Protein AF-A0A2V7Y4B3-F1 (afdb_monomer)

pLDDT: mean 83.03, std 17.32, range [29.36, 98.56]

Radius of gyration: 36.21 Å; Cα contacts (8 Å, |Δi|>4): 665; chains: 1; bounding box: 75×79×109 Å

Secondary structure (DSSP, 8-state):
-B-TTT-PBPPTT-SB-TTT--B-PPP----HHHHHHHHTS-HHHHTTHHHHTT-GGGG-HHHHHHHHHHHHHHHGGG-SSHHHHHHHHHHHHHHHHHHHHHHHH--TTS-HHHHHHHHHHIIIIIHHHHHHHHTSSP-HHHHHHTSS-HHHHHHIIIIIIIHHHHHHHHHHHHHHHHH-GGGGSHHHHHHHHHHHHHHHHHHHHHHHHHHHHHHHHHHHHHH--GGGGHHHHHHHHHHHHHHHHHHHHHHHHHHHHHHHHHH-STTHHHHHHHHHHHHHHHHHHHHHHHTT-HHHHHHHHHHHHHHHHHHHHHHHT-S-THHHHHHHSTTTS---PPP-S---------PPPPP-------S--EEEEEEESTTTT-EEE--S-EEEES-TTT-SEE---TTS-SS-EEEEEETTTTEEEEEE--SSS-EEETTEEESEEEE-TTPEEEETTEEEEEEE-

Sequence (461 aa):
MLCTLCGRPLAPGARYCGACGRAASPPATFDLDYLEEAVGVSLRETVLLDKITGSEILKSPVFRFLAFVAIVPLAIEVFEENHAILYGLALWSMALWSMLLYRLFADRDLSFRLAFGTVLFTCFIGLPILEIWLFLPPDITGWMITRNFLALRLGGYVFGVGLREEMTKALPLVALALFTHRMRKPIHGLLLGMMSGIGFAGAENVYYVFRTLDEALRAVKQTGLAGYLVMPIYNNVVRMAMTPFLHACFSAIFGYFIALSAANRRHRVVFFLLGLGLSSLLHGLYDTFVGESPLLGVLVQGGAFFLVMTYILKARGLSSARELGGGVFNRTVMIKAPALAGAPASAMAVEPAPVVAPVESAAALWRLRGVAGPACGRTFDLLGETRMGRDPSRCAVLMDEKTVSREHAALVPDAERAAWRLQRLSHRGHVYVNGRPVDEAFLAPGDQIQVGTSVLVLEVA

Mean predicted aligned error: 17.76 Å

Solvent-accessible surface area (backbone atoms only — not comparable to full-atom values): 25013 Å² total; per-residue (Å²): 103,62,38,94,85,80,65,47,78,43,60,91,89,49,64,46,32,93,87,80,64,49,67,56,75,76,81,87,69,90,56,66,67,61,54,25,66,74,68,72,47,58,55,55,72,74,69,36,54,84,51,60,86,71,36,69,59,73,72,34,69,65,50,49,48,50,44,53,68,65,44,46,69,60,57,36,67,73,48,89,46,70,65,58,31,49,53,46,50,25,53,49,38,33,50,51,52,46,53,52,53,43,58,50,67,60,55,92,88,58,55,66,67,61,39,51,46,33,15,51,44,19,38,74,50,25,45,60,51,47,50,59,58,69,70,50,80,75,64,58,39,65,61,27,51,72,42,100,41,69,69,47,21,36,48,17,26,20,68,38,47,18,39,53,52,52,51,37,43,37,47,62,55,52,52,43,40,75,77,37,76,68,25,43,41,38,55,49,15,23,50,44,13,24,25,8,14,20,15,40,33,30,52,53,45,50,56,50,45,54,54,45,45,52,54,24,52,52,49,23,72,75,67,72,44,72,71,53,47,55,61,47,54,52,48,43,54,48,41,58,72,48,40,32,60,52,37,12,30,40,30,16,46,25,19,25,21,46,6,47,17,55,56,34,79,92,51,22,66,59,31,36,52,51,17,48,52,54,25,9,43,55,45,6,51,28,68,55,31,36,83,78,36,61,64,53,24,51,51,45,50,52,51,42,46,50,51,40,53,52,49,51,34,59,55,70,70,53,93,50,77,73,59,48,58,65,60,30,55,65,69,68,54,93,68,81,67,76,74,74,83,76,75,80,88,71,96,71,87,83,77,84,79,83,91,77,82,87,84,90,70,99,60,85,45,36,29,36,37,21,77,32,49,94,40,42,82,42,73,45,79,59,90,54,77,43,27,31,13,46,30,79,92,73,17,80,45,69,40,96,42,94,70,37,38,53,56,27,34,36,37,37,74,35,83,92,73,79,34,38,34,40,38,54,62,30,94,84,49,72,35,24,52,75,86,40,79,46,62,64,46,79,51,55,76,69,41,36,41,32,52,69,73,26,32,29,31,34,37,71,102

Nearest PDB structures (foldseek):
  8p5x-assembly1_G  TM=8.998E-01  e=1.107E-06  Corynebacterium glutamicum ATCC 13032
  7rj3-assembly3_C  TM=9.207E-01  e=2.468E-06  Mycobacterium tuberculosis
  3poa-assembly1_A  TM=8.840E-01  e=6.574E-06  Mycobacterium tuberculosis
  2kkl-assembly1_A  TM=7.800E-01  e=2.392E-05  Mycobacterium tuberculosis variant bovis
  2jpe-assembly1_A  TM=6.840E-01  e=5.473E-03  Mus musculus

Foldseek 3Di:
DADPPPRHDDDVPDQADPPPGHGDDDPDDPDQVVVCVVVVHRPCVVVVVVCPVVPPLVVDPVSVLVCLVPVQLVVQVVDPDPLSNLLSLLVSLLVNQLVQLCLQQPDPPDDSCLLLVLLQCLQPPLVVVLVVVCPDDDNLLVVQCPDPDLVSNLCSQLVPVLLSSLVSLCVSLLVCLVVHPQLLQLSSLLSSLLSSLSSNLSNVLSVVLVVQQVVLVVVCVVPVDPVSVPVSVVVSVCSSNPRSRQSSLLSSQLSSLCSNLSNDVVCNVVSNVVSSNVSSSLRSQLVSPCVVDVVSNVVSSVVSVVVSLVSSCVSVVHPDPVVSVVVRVVSPDDDPPPPPPDPDDDDDDDDDDDDDDDDDDPDQWKKKAWCWDPRHRPMGTPPAKAWDFCAPVPHPHHDPDPLTHRTAKIWGQDPVVRWIKIAGPDPRHFKDWPNHTDRIDTDDQQIWIDTPGIIIGMHGD

Structure (mmCIF, N/CA/C/O backbone):
data_AF-A0A2V7Y4B3-F1
#
_entry.id   AF-A0A2V7Y4B3-F1
#
loop_
_atom_site.group_PDB
_atom_site.id
_atom_site.type_symbol
_atom_site.label_atom_id
_atom_site.label_alt_id
_atom_site.label_comp_id
_atom_site.label_asym_id
_atom_site.label_entity_id
_atom_site.label_seq_id
_atom_site.pdbx_PDB_ins_code
_atom_site.Cartn_x
_atom_site.Cartn_y
_atom_site.Cartn_z
_atom_site.occupancy
_atom_site.B_iso_or_equiv
_atom_site.auth_seq_id
_atom_site.auth_comp_id
_atom_site.auth_asym_id
_atom_site.auth_atom_id
_atom_site.pdbx_PDB_model_num
ATOM 1 N N . MET A 1 1 ? 34.155 -46.560 16.578 1.00 67.31 1 MET A N 1
ATOM 2 C CA . MET A 1 1 ? 34.966 -45.624 17.395 1.00 67.31 1 MET A CA 1
ATOM 3 C C . MET A 1 1 ? 36.438 -45.962 17.208 1.00 67.31 1 MET A C 1
ATOM 5 O O . MET A 1 1 ? 36.740 -47.139 17.058 1.00 67.31 1 MET A O 1
ATOM 9 N N . LEU A 1 2 ? 37.337 -44.976 17.173 1.00 76.31 2 LEU A N 1
ATOM 10 C CA . LEU A 1 2 ? 38.791 -45.192 17.087 1.00 76.31 2 LEU A CA 1
ATOM 11 C C . LEU A 1 2 ? 39.419 -44.949 18.466 1.00 76.31 2 LEU A C 1
ATOM 13 O O . LEU A 1 2 ? 38.941 -44.104 19.221 1.00 76.31 2 LEU A O 1
ATOM 17 N N . CYS A 1 3 ? 40.472 -45.688 18.813 1.00 74.12 3 CYS A N 1
ATOM 18 C CA . CYS A 1 3 ? 41.217 -45.445 20.046 1.00 74.12 3 CYS A CA 1
ATOM 19 C C . CYS A 1 3 ? 41.988 -44.122 19.953 1.00 74.12 3 CYS A C 1
ATOM 21 O O . CYS A 1 3 ? 42.776 -43.929 19.031 1.00 74.12 3 CYS A O 1
ATOM 23 N N . THR A 1 4 ? 41.836 -43.252 20.950 1.00 75.81 4 THR A N 1
ATOM 24 C CA . THR A 1 4 ? 42.477 -41.925 21.001 1.00 75.81 4 THR A CA 1
ATOM 25 C C . THR A 1 4 ? 43.995 -41.957 21.201 1.00 75.81 4 THR A C 1
ATOM 27 O O . THR A 1 4 ? 44.638 -40.925 21.061 1.00 75.81 4 THR A O 1
ATOM 30 N N . LEU A 1 5 ? 44.584 -43.115 21.529 1.00 76.38 5 LEU A N 1
ATOM 31 C CA . LEU A 1 5 ? 46.037 -43.261 21.681 1.00 76.38 5 LEU A CA 1
ATOM 32 C C . LEU A 1 5 ? 46.709 -43.860 20.444 1.00 76.38 5 LEU A C 1
ATOM 34 O O . LEU A 1 5 ? 47.715 -43.340 19.986 1.00 76.38 5 LEU A O 1
ATOM 38 N N . CYS A 1 6 ? 46.186 -44.975 19.928 1.00 80.50 6 CYS A N 1
ATOM 39 C CA . CYS A 1 6 ? 46.841 -45.733 18.856 1.00 80.50 6 CYS A CA 1
ATOM 40 C C . CYS A 1 6 ? 46.101 -45.676 17.513 1.00 80.50 6 CYS A C 1
ATOM 42 O O . CYS A 1 6 ? 46.533 -46.309 16.554 1.00 80.50 6 CYS A O 1
ATOM 44 N N . GLY A 1 7 ? 44.960 -44.983 17.444 1.00 77.00 7 GLY A N 1
ATOM 45 C CA . GLY A 1 7 ? 44.198 -44.774 16.212 1.00 77.00 7 GLY A CA 1
ATOM 46 C C . GLY A 1 7 ? 43.503 -46.014 15.644 1.00 77.00 7 GLY A C 1
ATOM 47 O O . GLY A 1 7 ? 42.878 -45.919 14.595 1.00 77.00 7 GLY A O 1
ATOM 48 N N . ARG A 1 8 ? 43.576 -47.183 16.296 1.00 81.31 8 ARG A N 1
ATOM 49 C CA . ARG A 1 8 ? 42.933 -48.411 15.795 1.00 81.31 8 ARG A CA 1
ATOM 50 C C . ARG A 1 8 ? 41.425 -48.447 16.074 1.00 81.31 8 ARG A C 1
ATOM 52 O O . ARG A 1 8 ? 40.988 -47.933 17.109 1.00 81.31 8 ARG A O 1
ATOM 59 N N . PRO A 1 9 ? 40.626 -49.082 15.195 1.00 77.25 9 PRO A N 1
ATOM 60 C CA . PRO A 1 9 ? 39.191 -49.241 15.403 1.00 77.25 9 PRO A CA 1
ATOM 61 C C . PRO A 1 9 ? 38.901 -50.110 16.629 1.00 77.25 9 PRO A C 1
ATOM 63 O O . PRO A 1 9 ? 39.490 -51.172 16.822 1.00 77.25 9 PRO A O 1
ATOM 66 N N . LEU A 1 10 ? 37.992 -49.628 17.472 1.00 74.38 10 LEU A N 1
ATOM 67 C CA . LEU A 1 10 ? 37.463 -50.346 18.624 1.00 74.38 10 LEU A CA 1
ATOM 68 C C . LEU A 1 10 ? 36.326 -51.260 18.166 1.00 74.38 10 LEU A C 1
ATOM 70 O O . LEU A 1 10 ? 35.451 -50.826 17.411 1.00 74.38 10 LEU A O 1
ATOM 74 N N . ALA A 1 11 ? 36.328 -52.505 18.649 1.00 72.69 11 ALA A N 1
ATOM 75 C CA . ALA A 1 11 ? 35.222 -53.425 18.425 1.00 72.69 11 ALA A CA 1
ATOM 76 C C . ALA A 1 11 ? 33.919 -52.852 19.030 1.00 72.69 11 ALA A C 1
ATOM 78 O O . ALA A 1 11 ? 33.975 -52.155 20.052 1.00 72.69 11 ALA A O 1
ATOM 79 N N . PRO A 1 12 ? 32.747 -53.112 18.423 1.00 67.38 12 PRO A N 1
ATOM 80 C CA . PRO A 1 12 ? 31.473 -52.605 18.927 1.00 67.38 12 PRO A CA 1
ATOM 81 C C . PRO A 1 12 ? 31.250 -53.023 20.389 1.00 67.38 12 PRO A C 1
ATOM 83 O O . PRO A 1 12 ? 31.314 -54.205 20.711 1.00 67.38 12 PRO A O 1
ATOM 86 N N . GLY A 1 13 ? 31.033 -52.054 21.285 1.00 64.50 13 GLY A N 1
ATOM 87 C CA . GLY A 1 13 ? 30.825 -52.301 22.720 1.00 64.50 13 GLY A CA 1
ATOM 88 C C . GLY A 1 13 ? 32.092 -52.558 23.554 1.00 64.50 13 GLY A C 1
ATOM 89 O O . GLY A 1 13 ? 31.984 -52.815 24.753 1.00 64.50 13 GLY A O 1
ATOM 90 N N . ALA A 1 14 ? 33.292 -52.474 22.970 1.00 63.16 14 ALA A N 1
ATOM 91 C CA . ALA A 1 14 ? 34.538 -52.690 23.703 1.00 63.16 14 ALA A CA 1
ATOM 92 C C . ALA A 1 14 ? 34.827 -51.556 24.703 1.00 63.16 14 ALA A C 1
ATOM 94 O O . ALA A 1 14 ? 34.929 -50.390 24.323 1.00 63.16 14 ALA A O 1
ATOM 95 N N . ARG A 1 15 ? 35.026 -51.909 25.982 1.00 62.75 15 ARG A N 1
ATOM 96 C CA . ARG A 1 15 ? 35.414 -50.959 27.047 1.00 62.75 15 ARG A CA 1
ATOM 97 C C . ARG A 1 15 ? 36.894 -50.566 27.004 1.00 62.75 15 ARG A C 1
ATOM 99 O O . ARG A 1 15 ? 37.258 -49.520 27.531 1.00 62.75 15 ARG A O 1
ATOM 106 N N . TYR A 1 16 ? 37.734 -51.371 26.354 1.00 69.06 16 TYR A N 1
ATOM 107 C CA . TYR A 1 16 ? 39.175 -51.148 26.225 1.00 69.06 16 TYR A CA 1
ATOM 108 C C . TYR A 1 16 ? 39.650 -51.471 24.808 1.00 69.06 16 TYR A C 1
ATOM 110 O O . TYR A 1 16 ? 39.100 -52.340 24.130 1.00 69.06 16 TYR A O 1
ATOM 118 N N . CYS A 1 17 ? 40.692 -50.778 24.352 1.00 77.31 17 CYS A N 1
ATOM 119 C CA . CYS A 1 17 ? 41.334 -51.057 23.078 1.00 77.31 17 CYS A CA 1
ATOM 120 C C . CYS A 1 17 ? 42.091 -52.386 23.143 1.00 77.31 17 CYS A C 1
ATOM 122 O O . CYS A 1 17 ? 43.061 -52.503 23.886 1.00 77.31 17 CYS A O 1
ATOM 124 N N . GLY A 1 18 ? 41.721 -53.352 22.299 1.00 70.38 18 GLY A N 1
ATOM 125 C CA . GLY A 1 18 ? 42.404 -54.650 22.233 1.00 70.38 18 GLY A CA 1
ATOM 126 C C . GLY A 1 18 ? 43.872 -54.590 21.783 1.00 70.38 18 GLY A C 1
ATOM 127 O O . GLY A 1 18 ? 44.577 -55.580 21.918 1.00 70.38 18 GLY A O 1
ATOM 128 N N . ALA A 1 19 ? 44.344 -53.452 21.258 1.00 75.81 19 ALA A N 1
ATOM 129 C CA . ALA A 1 19 ? 45.721 -53.297 20.783 1.00 75.81 19 ALA A CA 1
ATOM 130 C C . ALA A 1 19 ? 46.661 -52.604 21.784 1.00 75.81 19 ALA A C 1
ATOM 132 O O . ALA A 1 19 ? 47.836 -52.942 21.833 1.00 75.81 19 ALA A O 1
ATOM 133 N N . CYS A 1 20 ? 46.179 -51.620 22.553 1.00 79.31 20 CYS A N 1
ATOM 134 C CA . CYS A 1 20 ? 47.019 -50.853 23.489 1.00 79.31 20 CYS A CA 1
ATOM 135 C C . CYS A 1 20 ? 46.476 -50.798 24.924 1.00 79.31 20 CYS A C 1
ATOM 137 O O . CYS A 1 20 ? 47.067 -50.140 25.773 1.00 79.31 20 CYS A O 1
ATOM 139 N N . GLY A 1 21 ? 45.333 -51.432 25.201 1.00 66.38 21 GLY A N 1
ATOM 140 C CA . GLY A 1 21 ? 44.742 -51.521 26.540 1.00 66.38 21 GLY A CA 1
ATOM 141 C C . GLY A 1 21 ? 44.044 -50.255 27.047 1.00 66.38 21 GLY A C 1
ATOM 142 O O . GLY A 1 21 ? 43.468 -50.278 28.130 1.00 66.38 21 GLY A O 1
ATOM 143 N N . ARG A 1 22 ? 44.042 -49.145 26.295 1.00 74.31 22 ARG A N 1
ATOM 144 C CA . ARG A 1 22 ? 43.428 -47.886 26.753 1.00 74.31 22 ARG A CA 1
ATOM 145 C C . ARG A 1 22 ? 41.900 -47.972 26.799 1.00 74.31 22 ARG A C 1
ATOM 147 O O . ARG A 1 22 ? 41.290 -48.506 25.873 1.00 74.31 22 ARG A O 1
ATOM 154 N N . ALA A 1 23 ? 41.293 -47.413 27.846 1.00 67.12 23 ALA A N 1
ATOM 155 C CA . ALA A 1 23 ? 39.840 -47.341 27.990 1.00 67.12 23 ALA A CA 1
ATOM 156 C C . ALA A 1 23 ? 39.202 -46.541 26.840 1.00 67.12 23 ALA A C 1
ATOM 158 O O . ALA A 1 23 ? 39.723 -45.502 26.428 1.00 67.12 23 ALA A O 1
ATOM 159 N N . ALA A 1 24 ? 38.085 -47.037 26.317 1.00 66.06 24 ALA A N 1
ATOM 160 C CA . ALA A 1 24 ? 37.295 -46.343 25.312 1.00 66.06 24 ALA A CA 1
ATOM 161 C C . ALA A 1 24 ? 36.497 -45.218 25.990 1.00 66.06 24 ALA A C 1
ATOM 163 O O . ALA A 1 24 ? 35.512 -45.485 26.676 1.00 66.06 24 ALA A O 1
ATOM 164 N N . SER A 1 25 ? 36.932 -43.965 25.840 1.00 57.12 25 SER A N 1
ATOM 165 C CA . SER A 1 25 ? 36.151 -42.812 26.302 1.00 57.12 25 SER A CA 1
ATOM 166 C C . SER A 1 25 ? 34.907 -42.634 25.417 1.00 57.12 25 SER A C 1
ATOM 168 O O . SER A 1 25 ? 35.032 -42.749 24.192 1.00 57.12 25 SER A O 1
ATOM 170 N N . PRO A 1 26 ? 33.720 -42.364 25.989 1.00 55.09 26 PRO A N 1
ATOM 171 C CA . PRO A 1 26 ? 32.534 -42.043 25.200 1.00 55.09 26 PRO A CA 1
ATOM 172 C C . PRO A 1 26 ? 32.752 -40.746 24.393 1.00 55.09 26 PRO A C 1
ATOM 174 O O . PRO A 1 26 ? 33.582 -39.919 24.782 1.00 55.09 26 PRO A O 1
ATOM 177 N N . PRO A 1 27 ? 32.054 -40.558 23.255 1.00 52.00 27 PRO A N 1
ATOM 178 C CA . PRO A 1 27 ? 32.147 -39.322 22.483 1.00 52.00 27 PRO A CA 1
ATOM 179 C C . PRO A 1 27 ? 31.707 -38.131 23.344 1.00 52.00 27 PRO A C 1
ATOM 181 O O . PRO A 1 27 ? 30.722 -38.234 24.071 1.00 52.00 27 PRO A O 1
ATOM 184 N N . ALA A 1 28 ? 32.438 -37.016 23.265 1.00 53.78 28 ALA A N 1
ATOM 185 C CA . ALA A 1 28 ? 32.113 -35.799 24.000 1.00 53.78 28 ALA A CA 1
ATOM 186 C C . ALA A 1 28 ? 30.741 -35.268 23.553 1.00 53.78 28 ALA A C 1
ATOM 188 O O . ALA A 1 28 ? 30.596 -34.729 22.456 1.00 53.78 28 ALA A O 1
ATOM 189 N N . THR A 1 29 ? 29.726 -35.454 24.389 1.00 50.91 29 THR A N 1
ATOM 190 C CA . THR A 1 29 ? 28.455 -34.738 24.294 1.00 50.91 29 THR A CA 1
ATOM 191 C C . THR A 1 29 ? 28.663 -33.336 24.848 1.00 50.91 29 THR A C 1
ATOM 193 O O . THR A 1 29 ? 29.294 -33.176 25.890 1.00 50.91 29 THR A O 1
ATOM 196 N N . PHE A 1 30 ? 28.172 -32.319 24.141 1.00 53.38 30 PHE A N 1
ATOM 197 C CA . PHE A 1 30 ? 28.211 -30.940 24.620 1.00 53.38 30 PHE A CA 1
ATOM 198 C C . PHE A 1 30 ? 27.340 -30.837 25.875 1.00 53.38 30 PHE A C 1
ATOM 200 O O . PHE A 1 30 ? 26.117 -30.947 25.784 1.00 53.38 30 PHE A O 1
ATOM 207 N N . ASP A 1 31 ? 27.979 -30.703 27.033 1.00 60.91 31 ASP A N 1
ATOM 208 C CA . ASP A 1 31 ? 27.309 -30.661 28.327 1.00 60.91 31 ASP A CA 1
ATOM 209 C C . ASP A 1 31 ? 27.103 -29.202 28.746 1.00 60.91 31 ASP A C 1
ATOM 211 O O . ASP A 1 31 ? 28.058 -28.482 29.048 1.00 60.91 31 ASP A O 1
ATOM 215 N N . LEU A 1 32 ? 25.850 -28.746 28.687 1.00 60.47 32 LEU A N 1
ATOM 216 C CA . LEU A 1 32 ? 25.468 -27.390 29.089 1.00 60.47 32 LEU A CA 1
ATOM 217 C C . LEU A 1 32 ? 25.755 -27.150 30.574 1.00 60.47 32 LEU A C 1
ATOM 219 O O . LEU A 1 32 ? 26.089 -26.025 30.937 1.00 60.47 32 LEU A O 1
ATOM 223 N N . ASP A 1 33 ? 25.705 -28.196 31.399 1.00 61.78 33 ASP A N 1
ATOM 224 C CA . ASP A 1 33 ? 25.891 -28.085 32.844 1.00 61.78 33 ASP A CA 1
ATOM 225 C C . ASP A 1 33 ? 27.348 -27.705 33.175 1.00 61.78 33 ASP A C 1
ATOM 227 O O . ASP A 1 33 ? 27.595 -26.872 34.045 1.00 61.78 33 ASP A O 1
ATOM 231 N N . TYR A 1 34 ? 28.316 -28.192 32.386 1.00 60.81 34 TYR A N 1
ATOM 232 C CA . TYR A 1 34 ? 29.733 -27.823 32.513 1.00 60.81 34 TYR A CA 1
ATOM 233 C C . TYR A 1 34 ? 29.998 -26.344 32.176 1.00 60.81 34 TYR A C 1
ATOM 235 O O . TYR A 1 34 ? 30.845 -25.694 32.790 1.00 60.81 34 TYR A O 1
ATOM 243 N N . LEU A 1 35 ? 29.274 -25.786 31.198 1.00 58.81 35 LEU A N 1
ATOM 244 C CA . LEU A 1 35 ? 29.361 -24.362 30.853 1.00 58.81 35 LEU A CA 1
ATOM 245 C C . LEU A 1 35 ? 28.697 -23.474 31.910 1.00 58.81 35 LEU A C 1
ATOM 247 O O . LEU A 1 35 ? 29.237 -22.415 32.227 1.00 58.81 35 LEU A O 1
ATOM 251 N N . GLU A 1 36 ? 27.557 -23.893 32.461 1.00 62.81 36 GLU A N 1
ATOM 252 C CA . GLU A 1 36 ? 26.885 -23.171 33.549 1.00 62.81 36 GLU A CA 1
ATOM 253 C C . GLU A 1 36 ? 27.754 -23.134 34.817 1.00 62.81 36 GLU A C 1
ATOM 255 O O . GLU A 1 36 ? 27.863 -22.084 35.454 1.00 62.81 36 GLU A O 1
ATOM 260 N N . GLU A 1 37 ? 28.447 -24.232 35.134 1.00 63.56 37 GLU A N 1
ATOM 261 C CA . GLU A 1 37 ? 29.372 -24.323 36.269 1.00 63.56 37 GLU A CA 1
ATOM 262 C C . GLU A 1 37 ? 30.639 -23.470 36.063 1.00 63.56 37 GLU A C 1
ATOM 264 O O . GLU A 1 37 ? 31.087 -22.791 36.987 1.00 63.56 37 GLU A O 1
ATOM 269 N N . ALA A 1 38 ? 31.180 -23.417 34.839 1.00 60.75 38 ALA A N 1
ATOM 270 C CA . ALA A 1 38 ? 32.349 -22.594 34.509 1.00 60.75 38 ALA A CA 1
ATOM 271 C C . ALA A 1 38 ? 32.057 -21.081 34.477 1.00 60.75 38 ALA A C 1
ATOM 273 O O . ALA A 1 38 ? 32.935 -20.274 34.785 1.00 60.75 38 ALA A O 1
ATOM 274 N N . VAL A 1 39 ? 30.843 -20.683 34.083 1.00 64.31 39 VAL A N 1
ATOM 275 C CA . VAL A 1 39 ? 30.423 -19.272 33.984 1.00 64.31 39 VAL A CA 1
ATOM 276 C C . VAL A 1 39 ? 29.770 -18.780 35.285 1.00 64.31 39 VAL A C 1
ATOM 278 O O . VAL A 1 39 ? 29.674 -17.573 35.506 1.00 64.31 39 VAL A O 1
ATOM 281 N N . GLY A 1 40 ? 29.355 -19.688 36.174 1.00 59.41 40 GLY A N 1
ATOM 282 C CA . GLY A 1 40 ? 28.720 -19.360 37.455 1.00 59.41 40 GLY A CA 1
ATOM 283 C C . GLY A 1 40 ? 27.318 -18.758 37.314 1.00 59.41 40 GLY A C 1
ATOM 284 O O . GLY A 1 40 ? 26.812 -18.145 38.253 1.00 59.41 40 GLY A O 1
ATOM 285 N N . VAL A 1 41 ? 26.696 -18.898 36.139 1.00 62.09 41 VAL A N 1
ATOM 286 C CA . VAL A 1 41 ? 25.369 -18.364 35.821 1.00 62.09 41 VAL A CA 1
ATOM 287 C C . VAL A 1 41 ? 24.585 -19.432 35.065 1.00 62.09 41 VAL A C 1
ATOM 289 O O . VAL A 1 41 ? 25.047 -19.921 34.034 1.00 62.09 41 VAL A O 1
ATOM 292 N N . SER A 1 42 ? 23.379 -19.765 35.540 1.00 64.31 42 SER A N 1
ATOM 293 C CA . SER A 1 42 ? 22.519 -20.714 34.829 1.00 64.31 42 SER A CA 1
ATOM 294 C C . SER A 1 42 ? 22.023 -20.098 33.520 1.00 64.31 42 SER A C 1
ATOM 296 O O . SER A 1 42 ? 21.269 -19.116 33.504 1.00 64.31 42 SER A O 1
ATOM 298 N N . LEU A 1 43 ? 22.447 -20.672 32.395 1.00 60.97 43 LEU A N 1
ATOM 299 C CA . LEU A 1 43 ? 22.013 -20.278 31.059 1.00 60.97 43 LEU A CA 1
ATOM 300 C C . LEU A 1 43 ? 20.526 -20.582 30.866 1.00 60.97 43 LEU A C 1
ATOM 302 O O . LEU A 1 43 ? 19.835 -19.815 30.196 1.00 60.97 43 LEU A O 1
ATOM 306 N N . ARG A 1 44 ? 20.001 -21.633 31.505 1.00 60.97 44 ARG A N 1
ATOM 307 C CA . ARG A 1 44 ? 18.559 -21.930 31.528 1.00 60.97 44 ARG A CA 1
ATOM 308 C C . ARG A 1 44 ? 17.734 -20.802 32.142 1.00 60.97 44 ARG A C 1
ATOM 310 O O . ARG A 1 44 ? 16.722 -20.416 31.553 1.00 60.97 44 ARG A O 1
ATOM 317 N N . GLU A 1 45 ? 18.181 -20.224 33.256 1.00 61.28 45 GLU A N 1
ATOM 318 C CA . GLU A 1 45 ? 17.511 -19.080 33.894 1.00 61.28 45 GLU A CA 1
ATOM 319 C C . GLU A 1 45 ? 17.752 -17.765 33.143 1.00 61.28 45 GLU A C 1
ATOM 321 O O . GLU A 1 45 ? 16.837 -16.953 32.999 1.00 61.28 45 GLU A O 1
ATOM 326 N N . THR A 1 46 ? 18.957 -17.576 32.604 1.00 63.56 46 THR A N 1
ATOM 327 C CA . THR A 1 46 ? 19.369 -16.327 31.941 1.00 63.56 46 THR A CA 1
ATOM 328 C C . THR A 1 46 ? 18.761 -16.175 30.550 1.00 63.56 46 THR A C 1
ATOM 330 O O . THR A 1 46 ? 18.297 -15.099 30.177 1.00 63.56 46 THR A O 1
ATOM 333 N N . VAL A 1 47 ? 18.722 -17.264 29.781 1.00 64.31 47 VAL A N 1
ATOM 334 C CA . VAL A 1 47 ? 18.135 -17.322 28.432 1.00 64.31 47 VAL A CA 1
ATOM 335 C C . VAL A 1 47 ? 16.658 -17.740 28.492 1.00 64.31 47 VAL A C 1
ATOM 337 O O . VAL A 1 47 ? 15.958 -17.707 27.482 1.00 64.31 47 VAL A O 1
ATOM 340 N N . LEU A 1 48 ? 16.145 -18.073 29.686 1.00 60.72 48 LEU A N 1
ATOM 341 C CA . LEU A 1 48 ? 14.763 -18.505 29.925 1.00 60.72 48 LEU A CA 1
ATOM 342 C C . LEU A 1 48 ? 14.342 -19.652 28.992 1.00 60.72 48 LEU A C 1
ATOM 344 O O . LEU A 1 48 ? 13.209 -19.669 28.506 1.00 60.72 48 LEU A O 1
ATOM 348 N N . LEU A 1 49 ? 15.247 -20.604 28.739 1.00 58.19 49 LEU A N 1
ATOM 349 C CA . LEU A 1 49 ? 15.072 -21.690 27.762 1.00 58.19 49 LEU A CA 1
ATOM 350 C C . LEU A 1 49 ? 13.777 -22.487 28.000 1.00 58.19 49 LEU A C 1
ATOM 352 O O . LEU A 1 49 ? 13.059 -22.798 27.049 1.00 58.19 49 LEU A O 1
ATOM 356 N N . ASP A 1 50 ? 13.402 -22.693 29.264 1.00 58.84 50 ASP A N 1
ATOM 357 C CA . ASP A 1 50 ? 12.177 -23.406 29.653 1.00 58.84 50 ASP A CA 1
ATOM 358 C C . ASP A 1 50 ? 10.884 -22.636 29.320 1.00 58.84 50 ASP A C 1
ATOM 360 O O . ASP A 1 50 ? 9.807 -23.221 29.214 1.00 58.84 50 ASP A O 1
ATOM 364 N N . LYS A 1 51 ? 10.964 -21.314 29.112 1.00 56.09 51 LYS A N 1
ATOM 365 C CA . LYS A 1 51 ? 9.827 -20.474 28.693 1.00 56.09 51 LYS A CA 1
ATOM 366 C C . LYS A 1 51 ? 9.715 -20.330 27.175 1.00 56.09 51 LYS A C 1
ATOM 368 O O . LYS A 1 51 ? 8.706 -19.802 26.708 1.00 56.09 51 LYS A O 1
ATOM 373 N N . ILE A 1 52 ? 10.712 -20.769 26.402 1.00 59.84 52 ILE A N 1
ATOM 374 C CA . ILE A 1 52 ? 10.753 -20.605 24.938 1.00 59.84 52 ILE A CA 1
ATOM 375 C C . ILE A 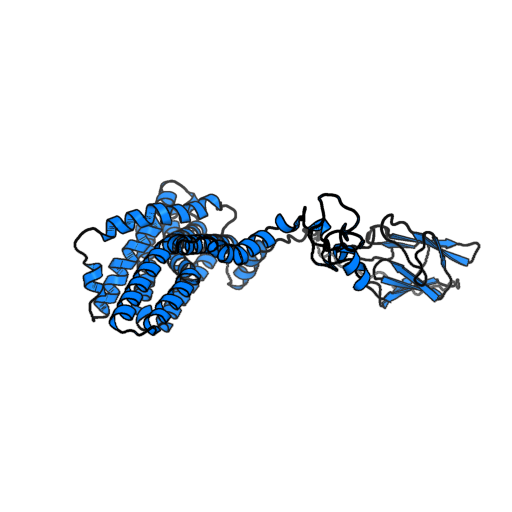1 52 ? 9.794 -21.580 24.242 1.00 59.84 52 ILE A C 1
ATOM 377 O O . ILE A 1 52 ? 9.049 -21.179 23.347 1.00 59.84 52 ILE A O 1
ATOM 381 N N . THR A 1 53 ? 9.743 -22.835 24.689 1.00 55.72 53 THR A N 1
ATOM 382 C CA . THR A 1 53 ? 8.979 -23.924 24.049 1.00 55.72 53 THR A CA 1
ATOM 383 C C . THR A 1 53 ? 7.458 -23.817 24.222 1.00 55.72 53 THR A C 1
ATOM 385 O O . THR A 1 53 ? 6.713 -24.429 23.461 1.00 55.72 53 THR A O 1
ATOM 388 N N . GLY A 1 54 ? 6.983 -22.973 25.147 1.00 55.25 54 GLY A N 1
ATOM 389 C CA . GLY A 1 54 ? 5.565 -22.641 25.350 1.00 55.25 54 GLY A CA 1
ATOM 390 C C . GLY A 1 54 ? 5.265 -21.139 25.306 1.00 55.25 54 GLY A C 1
ATOM 391 O O . GLY A 1 54 ? 4.289 -20.698 25.912 1.00 55.25 54 GLY A O 1
ATOM 392 N N . SER A 1 55 ? 6.126 -20.331 24.670 1.00 61.94 55 SER A N 1
ATOM 393 C CA . SER A 1 55 ? 6.136 -18.886 24.917 1.00 61.94 55 SER A CA 1
ATOM 394 C C . SER A 1 55 ? 4.836 -18.183 24.486 1.00 61.94 55 SER A C 1
ATOM 396 O O . SER A 1 55 ? 4.465 -18.126 23.312 1.00 61.94 55 SER A O 1
ATOM 398 N N . GLU A 1 56 ? 4.166 -17.542 25.450 1.00 71.12 56 GLU A N 1
ATOM 399 C CA . GLU A 1 56 ? 3.061 -16.595 25.215 1.00 71.12 56 GLU A CA 1
ATOM 400 C C . GLU A 1 56 ? 3.466 -15.450 24.260 1.00 71.12 56 GLU A C 1
ATOM 402 O O . GLU A 1 56 ? 2.616 -14.807 23.640 1.00 71.12 56 GLU A O 1
ATOM 407 N N . ILE A 1 57 ? 4.772 -15.223 24.080 1.00 76.56 57 ILE A N 1
ATOM 408 C CA . ILE A 1 57 ? 5.335 -14.265 23.124 1.00 76.56 57 ILE A CA 1
ATOM 409 C C . ILE A 1 57 ? 4.883 -14.561 21.691 1.00 76.56 57 ILE A C 1
ATOM 411 O O . ILE A 1 57 ? 4.507 -13.623 20.990 1.00 76.56 57 ILE A O 1
ATOM 415 N N . LEU A 1 58 ? 4.809 -15.829 21.270 1.00 79.19 58 LEU A N 1
ATOM 416 C CA . LEU A 1 58 ? 4.342 -16.182 19.920 1.00 79.19 58 LEU A CA 1
ATOM 417 C C . LEU A 1 58 ? 2.883 -15.757 19.673 1.00 79.19 58 LEU A C 1
ATOM 419 O O . LEU A 1 58 ? 2.488 -15.485 18.537 1.00 79.19 58 LEU A O 1
ATOM 423 N N . LYS A 1 59 ? 2.070 -15.643 20.733 1.00 80.69 59 LYS A N 1
ATOM 424 C CA . LYS A 1 59 ? 0.680 -15.168 20.646 1.00 80.69 59 LYS A CA 1
ATOM 425 C C . LYS A 1 59 ? 0.594 -13.642 20.542 1.00 80.69 59 LYS A C 1
ATOM 427 O O . LYS A 1 59 ? -0.405 -13.120 20.027 1.00 80.69 59 LYS A O 1
ATOM 432 N N . SER A 1 60 ? 1.636 -12.913 20.953 1.00 80.25 60 SER A N 1
ATOM 433 C CA . SER A 1 60 ? 1.672 -11.449 20.894 1.00 80.25 60 SER A CA 1
ATOM 434 C C . SER A 1 60 ? 1.499 -10.949 19.451 1.00 80.25 60 SER A C 1
ATOM 436 O O . SER A 1 60 ? 2.234 -11.360 18.550 1.00 80.25 60 SER A O 1
ATOM 438 N N . PRO A 1 61 ? 0.535 -10.048 19.180 1.00 80.88 61 PRO A N 1
ATOM 439 C CA . PRO A 1 61 ? 0.353 -9.485 17.844 1.00 80.88 61 PRO A CA 1
ATOM 440 C C . PRO A 1 61 ? 1.513 -8.575 17.429 1.00 80.88 61 PRO A C 1
ATOM 442 O O . PRO A 1 61 ? 1.739 -8.407 16.234 1.00 80.88 61 PRO A O 1
ATOM 445 N N . VAL A 1 62 ? 2.241 -7.997 18.391 1.00 82.94 62 VAL A N 1
ATOM 446 C CA . VAL A 1 62 ? 3.442 -7.194 18.120 1.00 82.94 62 VAL A CA 1
ATOM 447 C C . VAL A 1 62 ? 4.574 -8.104 17.667 1.00 82.94 62 VAL A C 1
ATOM 449 O O . VAL A 1 62 ? 5.161 -7.853 16.622 1.00 82.94 62 VAL A O 1
ATOM 452 N N . PHE A 1 63 ? 4.812 -9.200 18.395 1.00 86.06 63 PHE A N 1
ATOM 453 C CA . PHE A 1 63 ? 5.820 -10.187 18.010 1.00 86.06 63 PHE A CA 1
ATOM 454 C C . PHE A 1 63 ? 5.531 -10.752 16.618 1.00 86.06 63 PHE A C 1
ATOM 456 O O . PHE A 1 63 ? 6.396 -10.708 15.755 1.00 86.06 63 PHE A O 1
ATOM 463 N N . ARG A 1 64 ? 4.293 -11.195 16.359 1.00 86.38 64 ARG A N 1
ATOM 464 C CA . ARG A 1 64 ? 3.900 -11.723 15.042 1.00 86.38 64 ARG A CA 1
ATOM 465 C C . ARG A 1 64 ? 4.066 -10.704 13.917 1.00 86.38 64 ARG A C 1
ATOM 467 O O . ARG A 1 64 ? 4.475 -11.079 12.826 1.00 86.38 64 ARG A O 1
ATOM 474 N N . PHE A 1 65 ? 3.764 -9.429 14.168 1.00 88.06 65 PHE A N 1
ATOM 475 C CA . PHE A 1 65 ? 3.963 -8.375 13.175 1.00 88.06 65 PHE A CA 1
ATOM 476 C C . PHE A 1 65 ? 5.448 -8.114 12.903 1.00 88.06 65 PHE A C 1
ATOM 478 O O . PHE A 1 65 ? 5.848 -8.072 11.747 1.00 88.06 65 PHE A O 1
ATOM 485 N N . LEU A 1 66 ? 6.275 -7.986 13.943 1.00 88.12 66 LEU A N 1
ATOM 486 C CA . LEU A 1 66 ? 7.715 -7.775 13.775 1.00 88.12 66 LEU A CA 1
ATOM 487 C C . LEU A 1 66 ? 8.397 -8.987 13.135 1.00 88.12 66 LEU A C 1
ATOM 489 O O . LEU A 1 66 ? 9.224 -8.811 12.250 1.00 88.12 66 LEU A O 1
ATOM 493 N N . ALA A 1 67 ? 7.997 -10.203 13.509 1.00 89.31 67 ALA A N 1
ATOM 494 C CA . ALA A 1 67 ? 8.432 -11.428 12.851 1.00 89.31 67 ALA A CA 1
ATOM 495 C C . ALA A 1 67 ? 8.038 -11.427 11.366 1.00 89.31 67 ALA A C 1
ATOM 497 O O . ALA A 1 67 ? 8.863 -11.723 10.510 1.00 89.31 67 ALA A O 1
ATOM 498 N N . PHE A 1 68 ? 6.811 -11.019 11.034 1.00 91.00 68 PHE A N 1
ATOM 499 C CA . PHE A 1 68 ? 6.386 -10.868 9.643 1.00 91.00 68 PHE A CA 1
ATOM 500 C C . PHE A 1 68 ? 7.225 -9.831 8.872 1.00 91.00 68 PHE A C 1
ATOM 502 O O . PHE A 1 68 ? 7.577 -10.063 7.721 1.00 91.00 68 PHE A O 1
ATOM 509 N N . VAL A 1 69 ? 7.575 -8.700 9.488 1.00 90.88 69 VAL A N 1
ATOM 510 C CA . VAL A 1 69 ? 8.380 -7.651 8.838 1.00 90.88 69 VAL A CA 1
ATOM 511 C C . VAL A 1 69 ? 9.840 -8.073 8.666 1.00 90.88 69 VAL A C 1
ATOM 513 O O . VAL A 1 69 ? 10.410 -7.838 7.609 1.00 90.88 69 VAL A O 1
ATOM 516 N N . ALA A 1 70 ? 10.446 -8.671 9.690 1.00 90.19 70 ALA A N 1
ATOM 517 C CA . ALA A 1 70 ? 11.887 -8.909 9.732 1.00 90.19 70 ALA A CA 1
ATOM 518 C C . ALA A 1 70 ? 12.298 -10.308 9.248 1.00 90.19 70 ALA A C 1
ATOM 520 O O . ALA A 1 70 ? 13.345 -10.451 8.630 1.00 90.19 70 ALA A O 1
ATOM 521 N N . ILE A 1 71 ? 11.495 -11.341 9.528 1.00 92.88 71 ILE A N 1
ATOM 522 C CA . ILE A 1 71 ? 11.866 -12.740 9.260 1.00 92.88 71 ILE A CA 1
ATOM 523 C C . ILE A 1 71 ? 11.383 -13.184 7.880 1.00 92.88 71 ILE A C 1
ATOM 525 O O . ILE A 1 71 ? 12.108 -13.886 7.188 1.00 92.88 71 ILE A O 1
ATOM 529 N N . VAL A 1 72 ? 10.180 -12.786 7.453 1.00 93.62 72 VAL A N 1
ATOM 530 C CA . VAL A 1 72 ? 9.601 -13.285 6.191 1.00 93.62 72 VAL A CA 1
ATOM 531 C C . VAL A 1 72 ? 10.422 -12.904 4.952 1.00 93.62 72 VAL A C 1
ATOM 533 O O . VAL A 1 72 ? 10.639 -13.801 4.143 1.00 93.62 72 VAL A O 1
ATOM 536 N N . PRO A 1 73 ? 10.934 -11.665 4.787 1.00 91.31 73 PRO A N 1
ATOM 537 C CA . PRO A 1 73 ? 11.811 -11.333 3.659 1.00 91.31 73 PRO A CA 1
ATOM 538 C C . PRO A 1 73 ? 13.037 -12.237 3.571 1.00 91.31 73 PRO A C 1
ATOM 540 O O . PRO A 1 73 ? 13.359 -12.717 2.493 1.00 91.31 73 PRO A O 1
ATOM 543 N N . LEU A 1 74 ? 13.663 -12.521 4.715 1.00 91.19 74 LEU A N 1
ATOM 544 C CA . LEU A 1 74 ? 14.812 -13.418 4.790 1.00 91.19 74 LEU A CA 1
ATOM 545 C C . LEU A 1 74 ? 14.409 -14.872 4.506 1.00 91.19 74 LEU A C 1
ATOM 547 O O . LEU A 1 74 ? 15.107 -15.591 3.808 1.00 91.19 74 LEU A O 1
ATOM 551 N N . ALA A 1 75 ? 13.251 -15.313 5.001 1.00 93.62 75 ALA A N 1
ATOM 552 C CA . ALA A 1 75 ? 12.747 -16.662 4.754 1.00 93.62 75 ALA A CA 1
ATOM 553 C C . ALA A 1 75 ? 12.385 -16.913 3.278 1.00 93.62 75 ALA A C 1
ATOM 555 O O . ALA A 1 75 ? 12.408 -18.058 2.836 1.00 93.62 75 ALA A O 1
ATOM 556 N N . ILE A 1 76 ? 12.061 -15.870 2.506 1.00 93.31 76 ILE A N 1
ATOM 557 C CA . ILE A 1 76 ? 11.812 -15.979 1.059 1.00 93.31 76 ILE A CA 1
ATOM 558 C C . ILE A 1 76 ? 13.088 -16.399 0.305 1.00 93.31 76 ILE A C 1
ATOM 560 O O . ILE A 1 76 ? 12.983 -17.038 -0.738 1.00 93.31 76 ILE A O 1
ATOM 564 N N . GLU A 1 77 ? 14.285 -16.143 0.842 1.00 89.38 77 GLU A N 1
ATOM 565 C CA . GLU A 1 77 ? 15.555 -16.586 0.238 1.00 89.38 77 GLU A CA 1
ATOM 566 C C . GLU A 1 77 ? 15.728 -18.114 0.225 1.00 89.38 77 GLU A C 1
ATOM 568 O O . GLU A 1 77 ? 16.625 -18.627 -0.435 1.00 89.38 77 GLU A O 1
ATOM 573 N N . VAL A 1 78 ? 14.861 -18.860 0.919 1.00 93.88 78 VAL A N 1
ATOM 574 C CA . VAL A 1 78 ? 14.842 -20.331 0.871 1.00 93.88 78 VAL A CA 1
ATOM 575 C C . VAL A 1 78 ? 14.409 -20.852 -0.506 1.00 93.88 78 VAL A C 1
ATOM 577 O O . VAL A 1 78 ? 14.712 -21.993 -0.848 1.00 93.88 78 VAL A O 1
ATOM 580 N N . PHE A 1 79 ? 13.696 -20.055 -1.308 1.00 93.81 79 PHE A N 1
ATOM 581 C CA . PHE A 1 79 ? 13.323 -20.459 -2.662 1.00 93.81 79 PHE A CA 1
ATOM 582 C C . PHE A 1 79 ? 14.532 -20.439 -3.604 1.00 93.81 79 PHE A C 1
ATOM 584 O O . PHE A 1 79 ? 15.260 -19.456 -3.666 1.00 93.81 79 PHE A O 1
ATOM 591 N N . GLU A 1 80 ? 14.702 -21.499 -4.397 1.00 91.62 80 GLU A N 1
ATOM 592 C CA . GLU A 1 80 ? 15.810 -21.602 -5.361 1.00 91.62 80 GLU A CA 1
ATOM 593 C C . GLU A 1 80 ? 15.563 -20.788 -6.642 1.00 91.62 80 GLU A C 1
ATOM 595 O O . GLU A 1 80 ? 16.499 -20.338 -7.303 1.00 91.62 80 GLU A O 1
ATOM 600 N N . GLU A 1 81 ? 14.296 -20.579 -7.012 1.00 92.12 81 GLU A N 1
ATOM 601 C CA . GLU A 1 81 ? 13.938 -19.864 -8.234 1.00 92.12 81 GLU A CA 1
ATOM 602 C C . GLU A 1 81 ? 13.823 -18.350 -8.015 1.00 92.12 81 GLU A C 1
ATOM 604 O O . GLU A 1 81 ? 13.009 -17.877 -7.217 1.00 92.12 81 GLU A O 1
ATOM 609 N N . ASN A 1 82 ? 14.530 -17.566 -8.839 1.00 86.56 82 ASN A N 1
ATOM 610 C CA . ASN A 1 82 ? 14.455 -16.096 -8.833 1.00 86.56 82 ASN A CA 1
ATOM 611 C C . ASN A 1 82 ? 13.017 -15.567 -8.970 1.00 86.56 82 ASN A C 1
ATOM 613 O O . ASN A 1 82 ? 12.662 -14.559 -8.360 1.00 86.56 82 ASN A O 1
ATOM 617 N N . HIS A 1 83 ? 12.176 -16.253 -9.753 1.00 86.88 83 HIS A N 1
ATOM 618 C CA . HIS A 1 83 ? 10.768 -15.888 -9.901 1.00 86.88 83 HIS A CA 1
ATOM 619 C C . HIS A 1 83 ? 10.016 -16.037 -8.579 1.00 86.88 83 HIS A C 1
ATOM 621 O O . HIS A 1 83 ? 9.338 -15.101 -8.158 1.00 86.88 83 HIS A O 1
ATOM 627 N N . ALA A 1 84 ? 10.184 -17.166 -7.888 1.00 90.94 84 ALA A N 1
ATOM 628 C CA . ALA A 1 84 ? 9.555 -17.412 -6.596 1.00 90.94 84 ALA A CA 1
ATOM 629 C C . ALA A 1 84 ? 9.993 -16.386 -5.538 1.00 90.94 84 ALA A C 1
ATOM 631 O O . ALA A 1 84 ? 9.146 -15.884 -4.798 1.00 90.94 84 ALA A O 1
ATOM 632 N N . ILE A 1 85 ? 11.274 -16.000 -5.524 1.00 90.25 85 ILE A N 1
ATOM 633 C CA . ILE A 1 85 ? 11.793 -14.951 -4.632 1.00 90.25 85 ILE A CA 1
ATOM 634 C C . ILE A 1 85 ? 11.095 -13.608 -4.904 1.00 90.25 85 ILE A C 1
ATOM 636 O O . ILE A 1 85 ? 10.579 -12.976 -3.981 1.00 90.25 85 ILE A O 1
ATOM 640 N N . LEU A 1 86 ? 11.035 -13.172 -6.167 1.00 88.81 86 LEU A N 1
ATOM 641 C CA . LEU A 1 86 ? 10.448 -11.877 -6.535 1.00 88.81 86 LEU A CA 1
ATOM 642 C C . LEU A 1 86 ? 8.932 -11.828 -6.303 1.00 88.81 86 LEU A C 1
ATOM 644 O O . LEU A 1 86 ? 8.434 -10.843 -5.752 1.00 88.81 86 LEU A O 1
ATOM 648 N N . TYR A 1 87 ? 8.200 -12.889 -6.657 1.00 90.19 87 TYR A N 1
ATOM 649 C CA . TYR A 1 87 ? 6.773 -12.998 -6.340 1.00 90.19 87 TYR A CA 1
ATOM 650 C C . TYR A 1 87 ? 6.541 -13.038 -4.826 1.00 90.19 87 TYR A C 1
ATOM 652 O O . TYR A 1 87 ? 5.638 -12.365 -4.328 1.00 90.19 87 TYR A O 1
ATOM 660 N N . GLY A 1 88 ? 7.374 -13.768 -4.079 1.00 91.94 88 GLY A N 1
ATOM 661 C CA . GLY A 1 88 ? 7.326 -13.816 -2.619 1.00 91.94 88 GLY A CA 1
ATOM 662 C C . GLY A 1 88 ? 7.507 -12.435 -1.989 1.00 91.94 88 GLY A C 1
ATOM 663 O O . GLY A 1 88 ? 6.704 -12.031 -1.145 1.00 91.94 88 GLY A O 1
ATOM 664 N N . LEU A 1 89 ? 8.505 -11.672 -2.445 1.00 91.12 89 LEU A N 1
ATOM 665 C CA . LEU A 1 89 ? 8.779 -10.321 -1.954 1.00 91.12 89 LEU A CA 1
ATOM 666 C C . LEU A 1 89 ? 7.640 -9.347 -2.285 1.00 91.12 89 LEU A C 1
ATOM 668 O O . LEU A 1 89 ? 7.249 -8.537 -1.441 1.00 91.12 89 LEU A O 1
ATOM 672 N N . ALA A 1 90 ? 7.067 -9.449 -3.484 1.00 90.88 90 ALA A N 1
ATOM 673 C CA . ALA A 1 90 ? 5.929 -8.637 -3.894 1.00 90.88 90 ALA A CA 1
ATOM 674 C C . ALA A 1 90 ? 4.674 -8.928 -3.055 1.00 90.88 90 ALA A C 1
ATOM 676 O O . ALA A 1 90 ? 4.024 -7.998 -2.569 1.00 90.88 90 ALA A O 1
ATOM 677 N N . LEU A 1 91 ? 4.363 -10.208 -2.813 1.00 92.25 91 LEU A N 1
ATOM 678 C CA . LEU A 1 91 ? 3.258 -10.625 -1.944 1.00 92.25 91 LEU A CA 1
ATOM 679 C C . LEU A 1 91 ? 3.467 -10.164 -0.498 1.00 92.25 91 LEU A C 1
ATOM 681 O O . LEU A 1 91 ? 2.527 -9.681 0.139 1.00 92.25 91 LEU A O 1
ATOM 685 N N . TRP A 1 92 ? 4.696 -10.274 0.011 1.00 93.62 92 TRP A N 1
ATOM 686 C CA . TRP A 1 92 ? 5.058 -9.775 1.335 1.00 93.62 92 TRP A CA 1
ATOM 687 C C . TRP A 1 92 ? 4.861 -8.260 1.441 1.00 93.62 92 TRP A C 1
ATOM 689 O O . TRP A 1 92 ? 4.185 -7.800 2.362 1.00 93.62 92 TRP A O 1
ATOM 699 N N . SER A 1 93 ? 5.377 -7.486 0.482 1.00 93.12 93 SER A N 1
ATOM 700 C CA . SER A 1 93 ? 5.240 -6.026 0.472 1.00 93.12 93 SER A CA 1
ATOM 701 C C . SER A 1 93 ? 3.773 -5.595 0.388 1.00 93.12 93 SER A C 1
ATOM 703 O O . SER A 1 93 ? 3.312 -4.747 1.159 1.00 93.12 93 SER A O 1
ATOM 705 N N . MET A 1 94 ? 3.000 -6.246 -0.484 1.00 93.00 94 MET A N 1
ATOM 706 C CA . MET A 1 94 ? 1.561 -6.035 -0.614 1.00 93.00 94 MET A CA 1
ATOM 707 C C . MET A 1 94 ? 0.838 -6.278 0.721 1.00 93.00 94 MET A C 1
ATOM 709 O O . MET A 1 94 ? 0.026 -5.454 1.153 1.00 93.00 94 MET A O 1
ATOM 713 N N . ALA A 1 95 ? 1.145 -7.379 1.412 1.00 93.31 95 ALA A N 1
ATOM 714 C CA . ALA A 1 95 ? 0.564 -7.690 2.715 1.00 93.31 95 ALA A CA 1
ATOM 715 C C . ALA A 1 95 ? 0.997 -6.690 3.803 1.00 93.31 95 ALA A C 1
ATOM 717 O O . ALA A 1 95 ? 0.149 -6.223 4.569 1.00 93.31 95 ALA A O 1
ATOM 718 N N . LEU A 1 96 ? 2.275 -6.298 3.831 1.00 94.00 96 LEU A N 1
ATOM 719 C CA . LEU A 1 96 ? 2.816 -5.309 4.762 1.00 94.00 96 LEU A CA 1
ATOM 720 C C . LEU A 1 96 ? 2.087 -3.968 4.650 1.00 94.00 96 LEU A C 1
ATOM 722 O O . LEU A 1 96 ? 1.549 -3.467 5.643 1.00 94.00 96 LEU A O 1
ATOM 726 N N . TRP A 1 97 ? 2.022 -3.408 3.443 1.00 95.06 97 TRP A N 1
ATOM 727 C CA . TRP A 1 97 ? 1.366 -2.125 3.203 1.00 95.06 97 TRP A CA 1
ATOM 728 C C . TRP A 1 97 ? -0.138 -2.187 3.452 1.00 95.06 97 TRP A C 1
ATOM 730 O O . TRP A 1 97 ? -0.696 -1.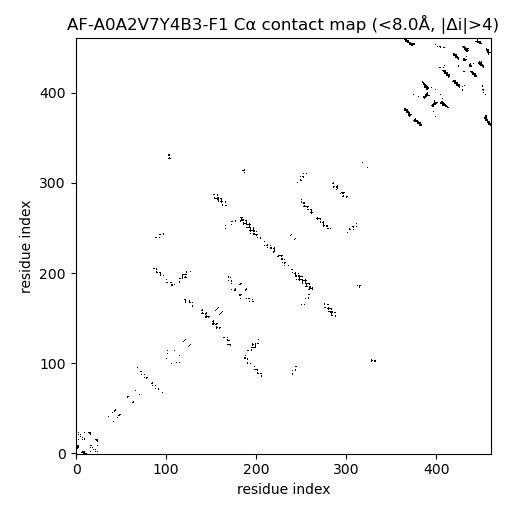263 4.049 1.00 95.06 97 TRP A O 1
ATOM 740 N N . SER A 1 98 ? -0.787 -3.298 3.091 1.00 94.94 98 SER A N 1
ATOM 741 C CA . SER A 1 98 ? -2.204 -3.525 3.401 1.00 94.94 98 SER A CA 1
ATOM 742 C C . SER A 1 98 ? -2.454 -3.495 4.906 1.00 94.94 98 SER A C 1
ATOM 744 O O . SER A 1 98 ? -3.359 -2.805 5.370 1.00 94.94 98 SER A O 1
ATOM 746 N N . MET A 1 99 ? -1.635 -4.195 5.698 1.00 91.75 99 MET A N 1
ATOM 747 C CA . MET A 1 99 ? -1.757 -4.204 7.157 1.00 91.75 99 MET A CA 1
ATOM 748 C C . MET A 1 99 ? -1.490 -2.826 7.768 1.00 91.75 99 MET A C 1
ATOM 750 O O . MET A 1 99 ? -2.240 -2.397 8.649 1.00 91.75 99 MET A O 1
ATOM 754 N N . LEU A 1 100 ? -0.447 -2.135 7.304 1.00 91.38 100 LEU A N 1
ATOM 755 C CA . LEU A 1 100 ? -0.038 -0.834 7.826 1.00 91.38 100 LEU A CA 1
ATOM 756 C C . LEU A 1 100 ? -1.103 0.234 7.551 1.00 91.38 100 LEU A C 1
ATOM 758 O O . LEU A 1 100 ? -1.619 0.834 8.494 1.00 91.38 100 LEU A O 1
ATOM 762 N N . LEU A 1 101 ? -1.511 0.419 6.292 1.00 92.25 101 LEU A N 1
ATOM 763 C CA . LEU A 1 101 ? -2.522 1.423 5.943 1.00 92.25 101 LEU A CA 1
ATOM 764 C C . LEU A 1 101 ? -3.890 1.085 6.538 1.00 92.25 101 LEU A C 1
ATOM 766 O O . LEU A 1 101 ? -4.595 1.984 7.000 1.00 92.25 101 LEU A O 1
ATOM 770 N N . TYR A 1 102 ? -4.252 -0.200 6.605 1.00 92.62 102 TYR A N 1
ATOM 771 C CA . TYR A 1 102 ? -5.485 -0.611 7.267 1.00 92.62 102 TYR A CA 1
ATOM 772 C C . TYR A 1 102 ? -5.468 -0.246 8.752 1.00 92.62 102 TYR A C 1
ATOM 774 O O . TYR A 1 102 ? -6.410 0.372 9.237 1.00 92.62 102 TYR A O 1
ATOM 782 N N . ARG A 1 103 ? -4.403 -0.570 9.495 1.00 88.50 103 ARG A N 1
ATOM 783 C CA . ARG A 1 103 ? -4.351 -0.239 10.928 1.00 88.50 103 ARG A CA 1
ATOM 784 C C . ARG A 1 103 ? -4.357 1.262 11.194 1.00 88.50 103 ARG A C 1
ATOM 786 O O . ARG A 1 103 ? -4.993 1.690 12.155 1.00 88.50 103 ARG A O 1
ATOM 793 N N . LEU A 1 104 ? -3.703 2.048 10.342 1.00 86.50 104 LEU A N 1
ATOM 794 C CA . LEU A 1 104 ? -3.653 3.499 10.499 1.00 86.50 104 LEU A CA 1
ATOM 795 C C . LEU A 1 104 ? -5.005 4.161 10.184 1.00 86.50 104 LEU A C 1
ATOM 797 O O . LEU A 1 104 ? -5.457 5.056 10.907 1.00 86.50 104 LEU A O 1
ATOM 801 N N . PHE A 1 105 ? -5.677 3.728 9.114 1.00 89.19 105 PHE A N 1
ATOM 802 C CA . PHE A 1 105 ? -6.780 4.501 8.540 1.00 89.19 105 PHE A CA 1
ATOM 803 C C . PHE A 1 105 ? -8.158 3.841 8.621 1.00 89.19 105 PHE A C 1
ATOM 805 O O . PHE A 1 105 ? -9.154 4.569 8.538 1.00 89.19 105 PHE A O 1
ATOM 812 N N . ALA A 1 106 ? -8.249 2.526 8.846 1.00 86.50 106 ALA A N 1
ATOM 813 C CA . ALA A 1 106 ? -9.526 1.820 8.838 1.0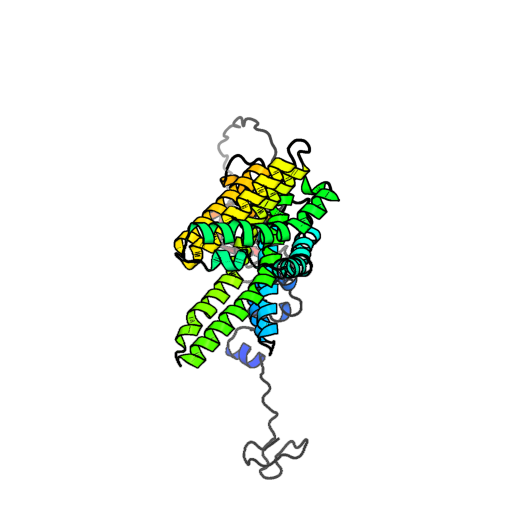0 86.50 106 ALA A CA 1
ATOM 814 C C . ALA A 1 106 ? -10.483 2.278 9.941 1.00 86.50 106 ALA A C 1
ATOM 816 O O . ALA A 1 106 ? -10.113 2.497 11.102 1.00 86.50 106 ALA A O 1
ATOM 817 N N . ASP A 1 107 ? -11.754 2.375 9.561 1.00 83.50 107 ASP A N 1
ATOM 818 C CA . ASP A 1 107 ? -12.855 2.539 10.498 1.00 83.50 107 ASP A CA 1
ATOM 819 C C . ASP A 1 107 ? -13.242 1.187 11.129 1.00 83.50 107 ASP A C 1
ATOM 821 O O . ASP A 1 107 ? -12.954 0.131 10.570 1.00 83.50 107 ASP A O 1
ATOM 825 N N . ARG A 1 108 ? -13.897 1.206 12.297 1.00 77.94 108 ARG A N 1
ATOM 826 C CA . ARG A 1 108 ? -14.295 -0.017 13.025 1.00 77.94 108 ARG A CA 1
ATOM 827 C C . ARG A 1 108 ? -15.308 -0.867 12.253 1.00 77.94 108 ARG A C 1
ATOM 829 O O . ARG A 1 108 ? -15.315 -2.084 12.408 1.00 77.94 108 ARG A O 1
ATOM 836 N N . ASP A 1 109 ? -16.126 -0.227 11.422 1.00 84.94 109 ASP A N 1
ATOM 837 C CA . ASP A 1 109 ? -17.209 -0.873 10.673 1.00 84.94 109 ASP A CA 1
ATOM 838 C C . ASP A 1 109 ? -16.736 -1.546 9.378 1.00 84.94 109 ASP A C 1
ATOM 840 O O . ASP A 1 109 ? -17.475 -2.321 8.760 1.00 84.94 109 ASP A O 1
ATOM 844 N N . LEU A 1 110 ? -15.518 -1.237 8.929 1.00 89.38 110 LEU A N 1
ATOM 845 C CA . LEU A 1 110 ? -14.947 -1.841 7.739 1.00 89.38 110 LEU A CA 1
ATOM 846 C C . LEU A 1 110 ? -14.156 -3.075 8.155 1.00 89.38 110 LEU A C 1
ATOM 848 O O . LEU A 1 110 ? -13.232 -2.979 8.948 1.00 89.38 110 LEU A O 1
ATOM 852 N N . SER A 1 111 ? -14.525 -4.245 7.636 1.00 92.06 111 SER A N 1
ATOM 853 C CA . SER A 1 111 ? -13.828 -5.490 7.966 1.00 92.06 111 SER A CA 1
ATOM 854 C C . SER A 1 111 ? -12.524 -5.635 7.181 1.00 92.06 111 SER A C 1
ATOM 856 O O . SER A 1 111 ? -12.507 -5.390 5.971 1.00 92.06 111 SER A O 1
ATOM 858 N N . PHE A 1 112 ? -11.487 -6.176 7.823 1.00 90.94 112 PHE A N 1
ATOM 859 C CA . PHE A 1 112 ? -10.202 -6.446 7.172 1.00 90.94 112 PHE A CA 1
ATOM 860 C C . PHE A 1 112 ? -10.342 -7.421 6.003 1.00 90.94 112 PHE A C 1
ATOM 862 O O . PHE A 1 112 ? -9.697 -7.246 4.979 1.00 90.94 112 PHE A O 1
ATOM 869 N N . ARG A 1 113 ? -11.241 -8.409 6.114 1.00 93.38 113 ARG A N 1
ATOM 870 C CA . ARG A 1 113 ? -11.499 -9.387 5.045 1.00 93.38 113 ARG A CA 1
ATOM 871 C C . ARG A 1 113 ? -11.963 -8.721 3.753 1.00 93.38 113 ARG A C 1
ATOM 873 O O . ARG A 1 113 ? -11.483 -9.080 2.689 1.00 93.38 113 ARG A O 1
ATOM 880 N N . LEU A 1 114 ? -12.864 -7.742 3.849 1.00 94.69 114 LEU A N 1
ATOM 881 C CA . LEU A 1 114 ? -13.323 -6.985 2.683 1.00 94.69 114 LEU A CA 1
ATOM 882 C C . LEU A 1 114 ? -12.194 -6.131 2.098 1.00 94.69 114 LEU A C 1
ATOM 884 O O . LEU A 1 114 ? -11.976 -6.161 0.894 1.00 94.69 114 LEU A O 1
ATOM 888 N N . ALA A 1 115 ? -11.460 -5.416 2.956 1.00 95.75 115 ALA A N 1
ATOM 889 C CA . ALA A 1 115 ? -10.337 -4.579 2.546 1.00 95.75 115 ALA A CA 1
ATOM 890 C C . ALA A 1 115 ? -9.249 -5.390 1.825 1.00 95.75 115 ALA A C 1
ATOM 892 O O . ALA A 1 115 ? -8.859 -5.047 0.715 1.00 95.75 115 ALA A O 1
ATOM 893 N N . PHE A 1 116 ? -8.824 -6.510 2.409 1.00 95.81 116 PHE A N 1
ATOM 894 C CA . PHE A 1 116 ? -7.848 -7.405 1.796 1.00 95.81 116 PHE A CA 1
ATOM 895 C C . PHE A 1 116 ? -8.417 -8.127 0.565 1.00 95.81 116 PHE A C 1
ATOM 897 O O . PHE A 1 116 ? -7.714 -8.318 -0.419 1.00 95.81 116 PHE A O 1
ATOM 904 N N . GLY A 1 117 ? -9.714 -8.449 0.554 1.00 96.62 117 GLY A N 1
ATOM 905 C CA . GLY A 1 117 ? -10.399 -8.952 -0.637 1.00 96.62 117 GLY A CA 1
ATOM 906 C C . GLY A 1 117 ? -10.325 -7.983 -1.823 1.00 96.62 117 GLY A C 1
ATOM 907 O O . GLY A 1 117 ? -10.170 -8.426 -2.955 1.00 96.62 117 GLY A O 1
ATOM 908 N N . THR A 1 118 ? -10.355 -6.667 -1.583 1.00 97.50 118 THR A N 1
ATOM 909 C CA . THR A 1 118 ? -10.141 -5.642 -2.622 1.00 97.50 118 THR A CA 1
ATOM 910 C C . THR A 1 118 ? -8.712 -5.645 -3.173 1.00 97.50 118 THR A C 1
ATOM 912 O O . THR A 1 118 ? -8.533 -5.470 -4.381 1.00 97.50 118 THR A O 1
ATOM 915 N N . VAL A 1 119 ? -7.708 -5.894 -2.323 1.00 97.62 119 VAL A N 1
ATOM 916 C CA . VAL A 1 119 ? -6.310 -6.099 -2.748 1.00 97.62 119 VAL A CA 1
ATOM 917 C C . VAL A 1 119 ? -6.239 -7.280 -3.720 1.00 97.62 119 VAL A C 1
ATOM 919 O O . VAL A 1 119 ? -5.797 -7.123 -4.857 1.00 97.62 119 VAL A O 1
ATOM 922 N N . LEU A 1 120 ? -6.752 -8.443 -3.298 1.00 96.19 120 LEU A N 1
ATOM 923 C CA . LEU A 1 120 ? -6.724 -9.678 -4.088 1.00 96.19 120 LEU A CA 1
ATOM 924 C C . LEU A 1 120 ? -7.512 -9.541 -5.395 1.00 96.19 120 LEU A C 1
ATOM 926 O O . LEU A 1 120 ? -7.026 -9.956 -6.440 1.00 96.19 120 LEU A O 1
ATOM 930 N N . PHE A 1 121 ? -8.694 -8.919 -5.360 1.00 97.19 121 PHE A N 1
ATOM 931 C CA . PHE A 1 121 ? -9.480 -8.663 -6.567 1.00 97.19 121 PHE A CA 1
ATOM 932 C C . PHE A 1 121 ? -8.682 -7.840 -7.580 1.00 97.19 121 PHE A C 1
ATOM 934 O O . PHE A 1 121 ? -8.639 -8.177 -8.758 1.00 97.19 121 PHE A O 1
ATOM 941 N N . THR A 1 122 ? -8.033 -6.762 -7.140 1.00 97.00 122 THR A N 1
ATOM 942 C CA . THR A 1 122 ? -7.290 -5.894 -8.064 1.00 97.00 122 THR A CA 1
ATOM 943 C C . THR A 1 122 ? -6.094 -6.628 -8.665 1.00 97.00 122 THR A C 1
ATOM 945 O O . THR A 1 122 ? -5.885 -6.555 -9.872 1.00 97.00 122 THR A O 1
ATOM 948 N N . CYS A 1 123 ? -5.371 -7.385 -7.836 1.00 94.12 123 CYS A N 1
ATOM 949 C CA . CYS A 1 123 ? -4.208 -8.166 -8.247 1.00 94.12 123 CYS A CA 1
ATOM 950 C C . CYS A 1 123 ? -4.572 -9.282 -9.245 1.00 94.12 123 CYS A C 1
ATOM 952 O O . CYS A 1 123 ? -3.972 -9.374 -10.309 1.00 94.12 123 CYS A O 1
ATOM 954 N N . PHE A 1 124 ? -5.587 -10.099 -8.942 1.00 93.00 124 PHE A N 1
ATOM 955 C CA . PHE A 1 124 ? -5.880 -11.321 -9.705 1.00 93.00 124 PHE A CA 1
ATOM 956 C C . PHE A 1 124 ? -6.994 -11.189 -10.747 1.00 93.00 124 PHE A C 1
ATOM 958 O O . PHE A 1 124 ? -7.132 -12.062 -11.595 1.00 93.00 124 PHE A O 1
ATOM 965 N N . ILE A 1 125 ? -7.816 -10.139 -10.682 1.00 95.00 125 ILE A N 1
ATOM 966 C CA . ILE A 1 125 ? -8.922 -9.910 -11.628 1.00 95.00 125 ILE A CA 1
ATOM 967 C C . ILE A 1 125 ? -8.728 -8.580 -12.353 1.00 95.00 125 ILE A C 1
ATOM 969 O O . ILE A 1 125 ? -8.834 -8.528 -13.574 1.00 95.00 125 ILE A O 1
ATOM 973 N N . GLY A 1 126 ? -8.414 -7.511 -11.617 1.00 94.12 126 GLY A N 1
ATOM 974 C CA . GLY A 1 126 ? -8.200 -6.183 -12.193 1.00 94.12 126 GLY A CA 1
ATOM 975 C C . GLY A 1 126 ? -7.075 -6.169 -13.228 1.00 94.12 126 GLY A C 1
ATOM 976 O O . GLY A 1 126 ? -7.299 -5.763 -14.363 1.00 94.12 126 GLY A O 1
ATOM 977 N N . LEU A 1 127 ? -5.885 -6.647 -12.866 1.00 91.56 127 LEU A N 1
ATOM 978 C CA . LEU A 1 127 ? -4.734 -6.616 -13.772 1.00 91.56 127 LEU A CA 1
ATOM 979 C C . LEU A 1 127 ? -4.911 -7.448 -15.047 1.00 91.56 127 LEU A C 1
ATOM 981 O O . LEU A 1 127 ? -4.664 -6.886 -16.108 1.00 91.56 127 LEU A O 1
ATOM 985 N N . PRO A 1 128 ? -5.419 -8.696 -15.018 1.00 91.94 128 PRO A N 1
ATOM 986 C CA . PRO A 1 128 ? -5.726 -9.411 -16.258 1.00 91.94 128 PRO A CA 1
ATOM 987 C C . PRO A 1 128 ? -6.702 -8.660 -17.177 1.00 91.94 128 PRO A C 1
ATOM 989 O O . PRO A 1 128 ? -6.544 -8.674 -18.396 1.00 91.94 128 PRO A O 1
ATOM 992 N N . ILE A 1 129 ? -7.693 -7.957 -16.613 1.00 91.75 129 ILE A N 1
ATOM 993 C CA . ILE A 1 129 ? -8.598 -7.100 -17.397 1.00 91.75 129 ILE A CA 1
ATOM 994 C C . ILE A 1 129 ? -7.830 -5.930 -18.020 1.00 91.75 129 ILE A C 1
ATOM 996 O O . ILE A 1 129 ? -8.042 -5.620 -19.194 1.00 91.75 129 ILE A O 1
ATOM 1000 N N . LEU A 1 130 ? -6.942 -5.286 -17.255 1.00 92.00 130 LEU A N 1
ATOM 1001 C CA . LEU A 1 130 ? -6.097 -4.215 -17.776 1.00 92.00 130 LEU A CA 1
ATOM 1002 C C . LEU A 1 130 ? -5.191 -4.726 -18.897 1.00 92.00 130 LEU A C 1
ATOM 1004 O O . LEU A 1 130 ? -5.119 -4.079 -19.932 1.00 92.00 130 LEU A O 1
ATOM 1008 N N . GLU A 1 131 ? -4.544 -5.878 -18.736 1.00 89.19 131 GLU A N 1
ATOM 1009 C CA . GLU A 1 131 ? -3.689 -6.464 -19.771 1.00 89.19 131 GLU A CA 1
ATOM 1010 C C . GLU A 1 131 ? -4.465 -6.669 -21.072 1.00 89.19 131 GLU A C 1
ATOM 1012 O O . GLU A 1 131 ? -4.055 -6.152 -22.110 1.00 89.19 131 GLU A O 1
ATOM 1017 N N . ILE A 1 132 ? -5.637 -7.313 -21.020 1.00 87.38 132 ILE A N 1
ATOM 1018 C CA . ILE A 1 132 ? -6.511 -7.478 -22.194 1.00 87.38 132 ILE A CA 1
ATOM 1019 C C . ILE A 1 132 ? -6.835 -6.118 -22.828 1.00 87.38 132 ILE A C 1
ATOM 1021 O O . ILE A 1 132 ? -6.822 -5.982 -24.052 1.00 87.38 132 ILE A O 1
ATOM 1025 N N . TRP A 1 133 ? -7.090 -5.097 -22.006 1.00 84.62 133 TRP A N 1
ATOM 1026 C CA . TRP A 1 133 ? -7.358 -3.746 -22.485 1.00 84.62 133 TRP A CA 1
ATOM 1027 C C . TRP A 1 133 ? -6.146 -3.095 -23.170 1.00 84.62 133 TRP A C 1
ATOM 1029 O O . TRP A 1 133 ? -6.308 -2.393 -24.169 1.00 84.62 133 TRP A O 1
ATOM 1039 N N . LEU A 1 134 ? -4.935 -3.336 -22.667 1.00 84.81 134 LEU A N 1
ATOM 1040 C CA . LEU A 1 134 ? -3.687 -2.834 -23.245 1.00 84.81 134 LEU A CA 1
ATOM 1041 C C . LEU A 1 134 ? -3.332 -3.518 -24.575 1.00 84.81 134 LEU A C 1
ATOM 1043 O O . LEU A 1 134 ? -2.704 -2.884 -25.419 1.00 84.81 134 LEU A O 1
ATOM 1047 N N . PHE A 1 135 ? -3.756 -4.768 -24.788 1.00 81.62 135 PHE A N 1
ATOM 1048 C CA . PHE A 1 135 ? -3.495 -5.525 -26.020 1.00 81.62 135 PHE A CA 1
ATOM 1049 C C . PHE A 1 135 ? -4.401 -5.153 -27.210 1.00 81.62 135 PHE A C 1
ATOM 1051 O O . PHE A 1 135 ? -4.162 -5.625 -28.323 1.00 81.62 135 PHE A O 1
ATOM 1058 N N . LEU A 1 136 ? -5.429 -4.318 -27.020 1.00 78.44 136 LEU A N 1
ATOM 1059 C CA . LEU A 1 136 ? -6.326 -3.897 -28.103 1.00 78.44 136 LEU A CA 1
ATOM 1060 C C . LEU A 1 136 ? -5.651 -2.858 -29.027 1.00 78.44 136 LEU A C 1
ATOM 1062 O O . LEU A 1 136 ? -5.320 -1.764 -28.566 1.00 78.44 136 LEU A O 1
ATOM 1066 N N . PRO A 1 137 ? -5.473 -3.144 -30.334 1.00 79.81 137 PRO A N 1
ATOM 1067 C CA . PRO A 1 137 ? -4.916 -2.180 -31.279 1.00 79.81 137 PRO A CA 1
ATOM 1068 C C . PRO A 1 137 ? -5.906 -1.037 -31.581 1.00 79.81 137 PRO A C 1
ATOM 1070 O O . PRO A 1 137 ? -7.119 -1.265 -31.572 1.00 79.81 137 PRO A O 1
ATOM 1073 N N . PRO A 1 138 ? -5.426 0.172 -31.942 1.00 84.56 138 PRO A N 1
ATOM 1074 C CA . PRO A 1 138 ? -4.021 0.592 -32.061 1.00 84.56 138 PRO A CA 1
ATOM 1075 C C . PRO A 1 138 ? -3.391 1.069 -30.734 1.00 84.56 138 PRO A C 1
ATOM 1077 O O . PRO A 1 138 ? -4.061 1.693 -29.913 1.00 84.56 138 PRO A O 1
ATOM 1080 N N . ASP A 1 139 ? -2.074 0.873 -30.563 1.00 86.56 139 ASP A N 1
ATOM 1081 C CA . ASP A 1 139 ? -1.318 1.382 -29.401 1.00 86.56 139 ASP A CA 1
ATOM 1082 C C . ASP A 1 139 ? -1.010 2.887 -29.521 1.00 86.56 139 ASP A C 1
ATOM 1084 O O . ASP A 1 139 ? 0.116 3.332 -29.769 1.00 86.56 139 ASP A O 1
ATOM 1088 N N . ILE A 1 140 ? -2.060 3.694 -29.370 1.00 89.31 140 ILE A N 1
ATOM 1089 C CA . ILE A 1 140 ? -1.974 5.160 -29.386 1.00 89.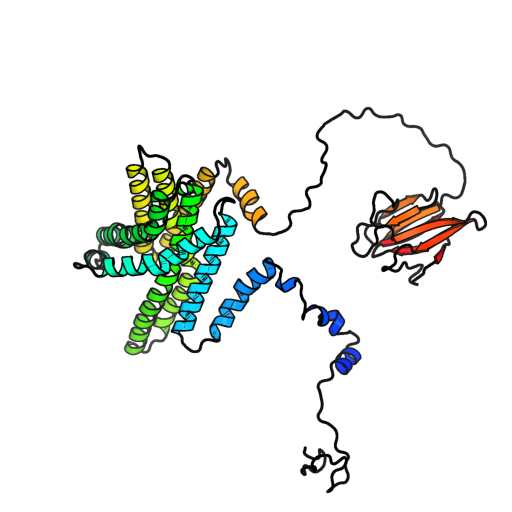31 140 ILE A CA 1
ATOM 1090 C C . ILE A 1 140 ? -1.152 5.649 -28.189 1.00 89.31 140 ILE A C 1
ATOM 1092 O O . ILE A 1 140 ? -0.347 6.569 -28.328 1.00 89.31 140 ILE A O 1
ATOM 1096 N N . THR A 1 141 ? -1.320 5.027 -27.020 1.00 90.56 141 THR A N 1
ATOM 1097 C CA . THR A 1 141 ? -0.624 5.440 -25.797 1.00 90.56 141 THR A CA 1
ATOM 1098 C C . THR A 1 141 ? 0.884 5.273 -25.935 1.00 90.56 141 THR A C 1
ATOM 1100 O O . THR A 1 141 ? 1.607 6.242 -25.710 1.00 90.56 141 THR A O 1
ATOM 1103 N N . GLY A 1 142 ? 1.361 4.098 -26.359 1.00 90.06 142 GLY A N 1
ATOM 1104 C CA . GLY A 1 142 ? 2.777 3.847 -26.627 1.00 90.06 142 GLY A CA 1
ATOM 1105 C C . GLY A 1 142 ? 3.337 4.811 -27.672 1.00 90.06 142 GLY A C 1
ATOM 1106 O O . GLY A 1 142 ? 4.397 5.418 -27.485 1.00 90.06 142 GLY A O 1
ATOM 1107 N N . TRP A 1 143 ? 2.576 5.057 -28.743 1.00 92.06 143 TRP A N 1
ATOM 1108 C CA . TRP A 1 143 ? 2.947 6.038 -29.761 1.00 92.06 143 TRP A CA 1
ATOM 1109 C C . TRP A 1 143 ? 3.099 7.460 -29.200 1.00 92.06 143 TRP A C 1
ATOM 1111 O O . TRP A 1 143 ? 3.991 8.174 -29.653 1.00 92.06 143 TRP A O 1
ATOM 1121 N N . MET A 1 144 ? 2.266 7.879 -28.239 1.00 92.69 144 MET A N 1
ATOM 1122 C CA . MET A 1 144 ? 2.319 9.212 -27.620 1.00 92.69 144 MET A CA 1
ATOM 1123 C C . MET A 1 144 ? 3.492 9.355 -26.644 1.00 92.69 144 MET A C 1
ATOM 1125 O O . MET A 1 144 ? 4.226 10.343 -26.713 1.00 92.69 144 MET A O 1
ATOM 1129 N N . ILE A 1 145 ? 3.692 8.376 -25.753 1.00 92.62 145 ILE A N 1
ATOM 1130 C CA . ILE A 1 145 ? 4.715 8.447 -24.692 1.00 92.62 145 ILE A CA 1
ATOM 1131 C C . ILE A 1 145 ? 6.148 8.350 -25.229 1.00 92.62 145 ILE A C 1
ATOM 1133 O O . ILE A 1 145 ? 7.080 8.819 -24.582 1.00 92.62 145 ILE A O 1
ATOM 1137 N N . THR A 1 146 ? 6.336 7.787 -26.424 1.00 91.88 146 THR A N 1
ATOM 1138 C CA . THR A 1 146 ? 7.653 7.690 -27.076 1.00 91.88 146 THR A CA 1
ATOM 1139 C C . THR A 1 146 ? 8.061 8.956 -27.838 1.00 91.88 146 THR A C 1
ATOM 1141 O O . THR A 1 146 ? 9.180 9.038 -28.346 1.00 91.88 146 THR A O 1
ATOM 1144 N N . ARG A 1 147 ? 7.194 9.975 -27.933 1.00 91.94 147 ARG A N 1
ATOM 1145 C CA . ARG A 1 147 ? 7.527 11.237 -28.614 1.00 91.94 147 ARG A CA 1
ATOM 1146 C C . ARG A 1 147 ? 8.366 12.143 -27.731 1.00 91.94 147 ARG A C 1
ATOM 1148 O O . ARG A 1 147 ? 8.043 12.363 -26.570 1.00 91.94 147 ARG A O 1
ATOM 1155 N N . ASN A 1 148 ? 9.374 12.786 -28.316 1.00 89.12 148 ASN A N 1
ATOM 1156 C CA . ASN A 1 148 ? 10.151 13.830 -27.646 1.00 89.12 148 ASN A CA 1
ATOM 1157 C C . ASN A 1 148 ? 9.399 15.179 -27.613 1.00 89.12 148 ASN A C 1
ATOM 1159 O O . ASN A 1 148 ? 9.905 16.209 -28.047 1.00 89.12 148 ASN A O 1
ATOM 1163 N N . PHE A 1 149 ? 8.141 15.159 -27.175 1.00 94.12 149 PHE A N 1
ATOM 1164 C CA . PHE A 1 149 ? 7.321 16.351 -27.011 1.00 94.12 149 PHE A CA 1
ATOM 1165 C C . PHE A 1 149 ? 6.503 16.225 -25.729 1.00 94.12 149 PHE A C 1
ATOM 1167 O O . PHE A 1 149 ? 5.645 15.348 -25.609 1.00 94.12 149 PHE A O 1
ATOM 1174 N N . LEU A 1 150 ? 6.781 17.111 -24.769 1.00 93.50 150 LEU A N 1
ATOM 1175 C CA . LEU A 1 150 ? 6.261 17.022 -23.403 1.00 93.50 150 LEU A CA 1
ATOM 1176 C C . LEU A 1 150 ? 4.733 16.931 -23.352 1.00 93.50 150 LEU A C 1
ATOM 1178 O O . LEU A 1 150 ? 4.206 16.104 -22.618 1.00 93.50 150 LEU A O 1
ATOM 1182 N N . ALA A 1 151 ? 4.017 17.737 -24.140 1.00 94.81 151 ALA A N 1
ATOM 1183 C CA . ALA A 1 151 ? 2.556 17.746 -24.094 1.00 94.81 151 ALA A CA 1
ATOM 1184 C C . ALA A 1 151 ? 1.944 16.426 -24.597 1.00 94.81 151 ALA A C 1
ATOM 1186 O O . ALA A 1 151 ? 0.956 15.960 -24.031 1.00 94.81 151 ALA A O 1
ATOM 1187 N N . LEU A 1 152 ? 2.549 15.786 -25.608 1.00 94.75 152 LEU A N 1
ATOM 1188 C CA . LEU A 1 152 ? 2.112 14.462 -26.065 1.00 94.75 152 LEU A CA 1
ATOM 1189 C C . LEU A 1 152 ? 2.441 13.377 -25.040 1.00 94.75 152 LEU A C 1
ATOM 1191 O O . LEU A 1 152 ? 1.586 12.541 -24.766 1.00 94.75 152 LEU A O 1
ATOM 1195 N N . ARG A 1 153 ? 3.628 13.418 -24.424 1.00 95.31 153 ARG A N 1
ATOM 1196 C CA . ARG A 1 153 ? 3.989 12.488 -23.343 1.00 95.31 153 ARG A CA 1
ATOM 1197 C C . ARG A 1 153 ? 3.047 12.602 -22.158 1.00 95.31 153 ARG A C 1
ATOM 1199 O O . ARG A 1 153 ? 2.501 11.595 -21.725 1.00 95.31 153 ARG A O 1
ATOM 1206 N N . LEU A 1 154 ? 2.808 13.826 -21.690 1.00 96.06 154 LEU A N 1
ATOM 1207 C CA . LEU A 1 154 ? 1.886 14.101 -20.596 1.00 96.06 154 LEU A CA 1
ATOM 1208 C C . LEU A 1 154 ? 0.471 13.627 -20.938 1.00 96.06 154 LEU A C 1
ATOM 1210 O O . LEU A 1 154 ? -0.159 12.954 -20.130 1.00 96.06 154 LEU A O 1
ATOM 1214 N N . GLY A 1 155 ? -0.016 13.916 -22.148 1.00 96.38 155 GLY A N 1
ATOM 1215 C CA . GLY A 1 155 ? -1.309 13.415 -22.613 1.00 96.38 155 GLY A CA 1
ATOM 1216 C C . GLY A 1 155 ? -1.375 11.884 -22.631 1.00 96.38 155 GLY A C 1
ATOM 1217 O O . GLY A 1 155 ? -2.365 11.313 -22.179 1.00 96.38 155 GLY A O 1
ATOM 1218 N N . GLY A 1 156 ? -0.312 11.219 -23.090 1.00 95.44 156 GLY A N 1
ATOM 1219 C CA . GLY A 1 156 ? -0.207 9.760 -23.122 1.00 95.44 156 GLY A CA 1
ATOM 1220 C C . GLY A 1 156 ? -0.194 9.140 -21.725 1.00 95.44 156 GLY A C 1
ATOM 1221 O O . GLY A 1 156 ? -0.917 8.178 -21.473 1.00 95.44 156 GLY A O 1
ATOM 1222 N N . TYR A 1 157 ? 0.551 9.719 -20.785 1.00 96.38 157 TYR A N 1
ATOM 1223 C CA . TYR A 1 157 ? 0.575 9.240 -19.405 1.00 96.38 157 TYR A CA 1
ATOM 1224 C C . TYR A 1 157 ? -0.723 9.541 -18.649 1.00 96.38 157 TYR A C 1
ATOM 1226 O O . TYR A 1 157 ? -1.185 8.691 -17.904 1.00 96.38 157 TYR A O 1
ATOM 1234 N N . VAL A 1 158 ? -1.370 10.692 -18.854 1.00 97.25 158 VAL A N 1
ATOM 1235 C CA . VAL A 1 158 ? -2.621 11.037 -18.149 1.00 97.25 158 VAL A CA 1
ATOM 1236 C C . VAL A 1 158 ? -3.826 10.287 -18.724 1.00 97.25 158 VAL A C 1
ATOM 1238 O O . VAL A 1 158 ? -4.543 9.610 -17.989 1.00 97.25 158 VAL A O 1
ATOM 1241 N N . PHE A 1 159 ? -4.070 10.395 -20.033 1.00 95.38 159 PHE A N 1
ATOM 1242 C CA . PHE A 1 159 ? -5.267 9.833 -20.674 1.00 95.38 159 PHE A CA 1
ATOM 1243 C C . PHE A 1 159 ? -5.079 8.394 -21.154 1.00 95.38 159 PHE A C 1
ATOM 1245 O O . PHE A 1 159 ? -6.059 7.675 -21.325 1.00 95.38 159 PHE A O 1
ATOM 1252 N N . GLY A 1 160 ? -3.836 7.974 -21.380 1.00 92.94 160 GLY A N 1
ATOM 1253 C CA . GLY A 1 160 ? -3.506 6.612 -21.771 1.00 92.94 160 GLY A CA 1
ATOM 1254 C C . GLY A 1 160 ? -3.220 5.736 -20.559 1.00 92.94 160 GLY A C 1
ATOM 1255 O O . GLY A 1 160 ? -3.976 4.815 -20.282 1.00 92.94 160 GLY A O 1
ATOM 1256 N N . VAL A 1 161 ? -2.131 5.975 -19.833 1.00 93.44 161 VAL A N 1
ATOM 1257 C CA . VAL A 1 161 ? -1.735 5.114 -18.699 1.00 93.44 161 VAL A CA 1
ATOM 1258 C C . VAL A 1 161 ? -2.641 5.357 -17.487 1.00 93.44 161 VAL A C 1
ATOM 1260 O O . VAL A 1 161 ? -3.470 4.511 -17.150 1.00 93.44 161 VAL A O 1
ATOM 1263 N N . GLY A 1 162 ? -2.584 6.554 -16.906 1.00 95.50 162 GLY A N 1
ATOM 1264 C CA . GLY A 1 162 ? -3.285 6.925 -15.680 1.00 95.50 162 GLY A CA 1
ATOM 1265 C C . GLY A 1 162 ? -4.795 6.710 -15.748 1.00 95.50 162 GLY A C 1
ATOM 1266 O O . GLY A 1 162 ? -5.380 6.175 -14.813 1.00 95.50 162 GLY A O 1
ATOM 1267 N N . LEU A 1 163 ? -5.464 7.066 -16.847 1.00 95.75 163 LEU A N 1
ATOM 1268 C CA . LEU A 1 163 ? -6.900 6.802 -17.000 1.00 95.75 163 LEU A CA 1
ATOM 1269 C C . LEU A 1 163 ? -7.220 5.309 -16.896 1.00 95.75 163 LEU A C 1
ATOM 1271 O O . LEU A 1 163 ? -8.091 4.910 -16.120 1.00 95.75 163 LEU A O 1
ATOM 1275 N N . ARG A 1 164 ? -6.510 4.482 -17.668 1.00 94.62 164 ARG A N 1
ATOM 1276 C CA . ARG A 1 164 ? -6.801 3.050 -17.762 1.00 94.62 164 ARG A CA 1
ATOM 1277 C C . ARG A 1 164 ? -6.500 2.332 -16.458 1.00 94.62 164 ARG A C 1
ATOM 1279 O O . ARG A 1 164 ? -7.304 1.531 -15.972 1.00 94.62 164 ARG A O 1
ATOM 1286 N N . GLU A 1 165 ? -5.374 2.660 -15.846 1.00 95.88 165 GLU A N 1
ATOM 1287 C CA . GLU A 1 165 ? -4.993 2.030 -14.599 1.00 95.88 165 GLU A CA 1
ATOM 1288 C C . GLU A 1 165 ? -5.878 2.456 -13.427 1.00 95.88 165 GLU A C 1
ATOM 1290 O O . GLU A 1 165 ? -6.308 1.605 -12.652 1.00 95.88 165 GLU A O 1
ATOM 1295 N N . GLU A 1 166 ? -6.194 3.747 -13.285 1.00 97.50 166 GLU A N 1
ATOM 1296 C CA . GLU A 1 166 ? -7.054 4.219 -12.192 1.00 97.50 166 GLU A CA 1
ATOM 1297 C C . GLU A 1 166 ? -8.491 3.686 -12.331 1.00 97.50 166 GLU A C 1
ATOM 1299 O O . GLU A 1 166 ? -9.119 3.335 -11.329 1.00 97.50 166 GLU A O 1
ATOM 1304 N N . MET A 1 167 ? -9.001 3.517 -13.558 1.00 96.94 167 MET A N 1
ATOM 1305 C CA . MET A 1 167 ? -10.274 2.825 -13.797 1.00 96.94 167 MET A CA 1
ATOM 1306 C C . MET A 1 167 ? -10.230 1.355 -13.374 1.00 96.94 167 MET A C 1
ATOM 1308 O O . MET A 1 167 ? -11.176 0.866 -12.754 1.00 96.94 167 MET A O 1
ATOM 1312 N N . THR A 1 168 ? -9.131 0.659 -13.667 1.00 97.06 168 THR A N 1
ATOM 1313 C CA . THR A 1 168 ? -8.948 -0.750 -13.289 1.00 97.06 168 THR A CA 1
ATOM 1314 C C . THR A 1 168 ? -8.944 -0.908 -11.767 1.00 97.06 168 THR A C 1
ATOM 1316 O O . THR A 1 168 ? -9.653 -1.757 -11.225 1.00 97.06 168 THR A O 1
ATOM 1319 N N . LYS A 1 169 ? -8.223 -0.033 -11.057 1.00 98.06 169 LYS A N 1
ATOM 1320 C CA . LYS A 1 169 ? -8.202 0.014 -9.584 1.00 98.06 169 LYS A CA 1
ATOM 1321 C C . LYS A 1 169 ? -9.583 0.372 -9.002 1.00 98.06 169 LYS A C 1
ATOM 1323 O O . LYS A 1 169 ? -9.989 -0.087 -7.938 1.00 98.06 169 LYS A O 1
ATOM 1328 N N . ALA A 1 170 ? -10.388 1.144 -9.724 1.00 97.94 170 ALA A N 1
ATOM 1329 C CA . ALA A 1 170 ? -11.742 1.470 -9.291 1.00 97.94 170 ALA A CA 1
ATOM 1330 C C . ALA A 1 170 ? -12.757 0.322 -9.430 1.00 97.94 170 ALA A C 1
ATOM 1332 O O . ALA A 1 170 ? -13.786 0.369 -8.753 1.00 97.94 170 ALA A O 1
ATOM 1333 N N . LEU A 1 171 ? -12.503 -0.708 -10.248 1.00 97.44 171 LEU A N 1
ATOM 1334 C CA . LEU A 1 171 ? -13.447 -1.811 -10.499 1.00 97.44 171 LEU A CA 1
ATOM 1335 C C . LEU A 1 171 ? -14.041 -2.442 -9.224 1.00 97.44 171 LEU A C 1
ATOM 1337 O O . LEU A 1 171 ? -15.272 -2.464 -9.105 1.00 97.44 171 LEU A O 1
ATOM 1341 N N . PRO A 1 172 ? -13.243 -2.907 -8.237 1.00 97.75 172 PRO A N 1
ATOM 1342 C CA . PRO A 1 172 ? -13.804 -3.482 -7.015 1.00 97.75 172 PRO A CA 1
ATOM 1343 C C . PRO A 1 172 ? -14.626 -2.471 -6.205 1.00 97.75 172 PRO A C 1
ATOM 1345 O O . PRO A 1 172 ? -15.629 -2.837 -5.594 1.00 97.75 172 PRO A O 1
ATOM 1348 N N . LEU A 1 173 ? -14.244 -1.192 -6.208 1.00 98.19 173 LEU A N 1
ATOM 1349 C CA . LEU A 1 173 ? -14.958 -0.141 -5.481 1.00 98.19 173 LEU A CA 1
ATOM 1350 C C . LEU A 1 173 ? -16.295 0.190 -6.140 1.00 98.19 173 LEU A C 1
ATOM 1352 O O . LEU A 1 173 ? -17.296 0.351 -5.443 1.00 98.19 173 LEU A O 1
ATOM 1356 N N . VAL A 1 174 ? -16.321 0.285 -7.470 1.00 97.25 174 VAL A N 1
ATOM 1357 C CA . VAL A 1 174 ? -17.545 0.514 -8.243 1.00 97.25 174 VAL A CA 1
ATOM 1358 C C . VAL A 1 174 ? -18.497 -0.661 -8.057 1.00 97.25 174 VAL A C 1
ATOM 1360 O O . VAL A 1 174 ? -19.661 -0.437 -7.733 1.00 97.25 174 VAL A O 1
ATOM 1363 N N . ALA A 1 175 ? -18.009 -1.903 -8.146 1.00 96.69 175 ALA A N 1
ATOM 1364 C CA . ALA A 1 175 ? -18.817 -3.085 -7.854 1.00 96.69 175 ALA A CA 1
ATOM 1365 C C . ALA A 1 175 ? -19.421 -3.010 -6.439 1.00 96.69 175 ALA A C 1
ATOM 1367 O O . ALA A 1 175 ? -20.636 -3.121 -6.264 1.00 96.69 175 ALA A O 1
ATOM 1368 N N . LEU A 1 176 ? -18.610 -2.712 -5.419 1.00 96.56 176 LEU A N 1
ATOM 1369 C CA . LEU A 1 176 ? -19.102 -2.552 -4.049 1.00 96.56 176 LEU A CA 1
ATOM 1370 C C . LEU A 1 176 ? -20.092 -1.391 -3.892 1.00 96.56 176 LEU A C 1
ATOM 1372 O O . LEU A 1 176 ? -21.008 -1.494 -3.074 1.00 96.56 176 LEU A O 1
ATOM 1376 N N . ALA A 1 177 ? -19.938 -0.304 -4.648 1.00 95.62 177 ALA A N 1
ATOM 1377 C CA . ALA A 1 177 ? -20.837 0.848 -4.611 1.00 95.62 177 ALA A CA 1
ATOM 1378 C C . ALA A 1 177 ? -22.194 0.561 -5.262 1.00 95.62 177 ALA A C 1
ATOM 1380 O O . ALA A 1 177 ? -23.207 1.108 -4.824 1.00 95.62 177 ALA A O 1
ATOM 1381 N N . LEU A 1 178 ? -22.219 -0.309 -6.275 1.00 94.50 178 LEU A N 1
ATOM 1382 C CA . LEU A 1 178 ? -23.443 -0.755 -6.936 1.00 94.50 178 LEU A CA 1
ATOM 1383 C C . LEU A 1 178 ? -24.221 -1.760 -6.077 1.00 94.50 178 LEU A C 1
ATOM 1385 O O . LEU A 1 178 ? -25.444 -1.663 -5.992 1.00 94.50 178 LEU A O 1
ATOM 1389 N N . PHE A 1 179 ? -23.527 -2.686 -5.407 1.00 93.94 179 PHE A N 1
ATOM 1390 C CA . PHE A 1 179 ? -24.169 -3.787 -4.677 1.00 93.94 179 PHE A CA 1
ATOM 1391 C C . PHE A 1 179 ? -24.322 -3.559 -3.169 1.00 93.94 179 PHE A C 1
ATOM 1393 O O . PHE A 1 179 ? -25.046 -4.302 -2.508 1.00 93.94 179 PHE A O 1
ATOM 1400 N N . THR A 1 180 ? -23.657 -2.558 -2.582 1.00 91.38 180 THR A N 1
ATOM 1401 C CA . THR A 1 180 ? -23.687 -2.344 -1.127 1.00 91.38 180 THR A CA 1
ATOM 1402 C C . THR A 1 180 ? -23.802 -0.870 -0.742 1.00 91.38 180 THR A C 1
ATOM 1404 O O . THR A 1 180 ? -23.298 0.028 -1.411 1.00 91.38 180 THR A O 1
ATOM 1407 N N . HIS A 1 181 ? -24.406 -0.594 0.416 1.00 89.94 181 HIS A N 1
ATOM 1408 C CA . HIS A 1 181 ? -24.453 0.763 0.978 1.00 89.94 181 HIS A CA 1
ATOM 1409 C C . HIS A 1 181 ? -23.175 1.169 1.724 1.00 89.94 181 HIS A C 1
ATOM 1411 O O . HIS A 1 181 ? -23.044 2.328 2.121 1.00 89.94 181 HIS A O 1
ATOM 1417 N N . ARG A 1 182 ? -22.212 0.251 1.893 1.00 89.31 182 ARG A N 1
ATOM 1418 C CA . ARG A 1 182 ? -20.971 0.503 2.646 1.00 89.31 182 ARG A CA 1
ATOM 1419 C C . ARG A 1 182 ? -20.115 1.595 2.011 1.00 89.31 182 ARG A C 1
ATOM 1421 O O . ARG A 1 182 ? -19.447 2.319 2.740 1.00 89.31 182 ARG A O 1
ATOM 1428 N N . MET A 1 183 ? -20.181 1.751 0.690 1.00 93.75 183 MET A N 1
ATOM 1429 C CA . MET A 1 183 ? -19.424 2.763 -0.052 1.00 93.75 183 MET A CA 1
ATOM 1430 C C . MET A 1 183 ? -19.935 4.191 0.140 1.00 93.75 183 MET A C 1
ATOM 1432 O O . MET A 1 183 ? -19.265 5.122 -0.275 1.00 93.75 183 MET A O 1
ATOM 1436 N N . ARG A 1 184 ? -21.084 4.412 0.794 1.00 93.50 184 ARG A N 1
ATOM 1437 C CA . ARG A 1 184 ? -21.590 5.776 1.036 1.00 93.50 184 ARG A CA 1
ATOM 1438 C C . ARG A 1 184 ? -20.764 6.563 2.058 1.00 93.50 184 ARG A C 1
ATOM 1440 O O . ARG A 1 184 ? -20.908 7.778 2.137 1.00 93.50 184 ARG A O 1
ATOM 1447 N N . LYS A 1 185 ? -19.911 5.898 2.849 1.00 94.06 185 LYS A N 1
ATOM 1448 C CA . LYS A 1 185 ? -18.980 6.567 3.767 1.00 94.06 185 LYS A CA 1
ATOM 1449 C C . LYS A 1 185 ? -17.681 6.923 3.020 1.00 94.06 185 LYS A C 1
ATOM 1451 O O . LYS A 1 185 ? -16.995 6.001 2.576 1.00 94.06 185 LYS A O 1
ATOM 1456 N N . PRO A 1 186 ? -17.272 8.206 2.940 1.00 95.00 186 PRO A N 1
ATOM 1457 C CA . PRO A 1 186 ? -16.062 8.605 2.212 1.00 95.00 186 PRO A CA 1
ATOM 1458 C C . PRO A 1 186 ? -14.780 7.914 2.692 1.00 95.00 186 PRO A C 1
ATOM 1460 O O . PRO A 1 186 ? -13.935 7.552 1.880 1.00 95.00 186 PRO A O 1
ATOM 1463 N N . ILE A 1 187 ? -14.665 7.654 4.000 1.00 93.81 187 ILE A N 1
ATOM 1464 C CA . ILE A 1 187 ? -13.517 6.939 4.578 1.00 93.81 187 ILE A CA 1
ATOM 1465 C C . ILE A 1 187 ? -13.414 5.483 4.094 1.00 93.81 187 ILE A C 1
ATOM 1467 O O . ILE A 1 187 ? -12.309 4.972 3.937 1.00 93.81 187 ILE A O 1
ATOM 1471 N N . HIS A 1 188 ? -14.543 4.819 3.810 1.00 95.38 188 HIS A N 1
ATOM 1472 C CA . HIS A 1 188 ? -14.527 3.466 3.253 1.00 95.38 188 HIS A CA 1
ATOM 1473 C C . HIS A 1 188 ? -14.021 3.474 1.814 1.00 95.38 188 HIS A C 1
ATOM 1475 O O . HIS A 1 188 ? -13.177 2.654 1.474 1.00 95.38 188 HIS A O 1
ATOM 1481 N N . GLY A 1 189 ? -14.497 4.414 0.991 1.00 96.81 189 GLY A N 1
ATOM 1482 C CA . GLY A 1 189 ? -14.007 4.563 -0.378 1.00 96.81 189 GLY A CA 1
ATOM 1483 C C . GLY A 1 189 ? -12.514 4.869 -0.422 1.00 96.81 189 GLY A C 1
ATOM 1484 O O . GLY A 1 189 ? -11.786 4.231 -1.171 1.00 96.81 189 GLY A O 1
ATOM 1485 N N . LEU A 1 190 ? -12.049 5.772 0.443 1.00 96.75 190 LEU A N 1
ATOM 1486 C CA . LEU A 1 190 ? -10.636 6.125 0.562 1.00 96.75 190 LEU A CA 1
ATOM 1487 C C . LEU A 1 190 ? -9.777 4.908 0.940 1.00 96.75 190 LEU A C 1
ATOM 1489 O O . LEU A 1 190 ? -8.800 4.619 0.254 1.00 96.75 190 LEU A O 1
ATOM 1493 N N . LEU A 1 191 ? -10.157 4.154 1.982 1.00 96.62 191 LEU A N 1
ATOM 1494 C CA . LEU A 1 191 ? -9.388 2.978 2.401 1.00 96.62 191 LEU A CA 1
ATOM 1495 C C . LEU A 1 191 ? -9.431 1.857 1.359 1.00 96.62 191 LEU A C 1
ATOM 1497 O O . LEU A 1 191 ? -8.397 1.283 1.048 1.00 96.62 191 LEU A O 1
ATOM 1501 N N . LEU A 1 192 ? -10.603 1.529 0.812 1.00 98.00 192 LEU A N 1
ATOM 1502 C CA . LEU A 1 192 ? -10.707 0.491 -0.217 1.00 98.00 192 LEU A CA 1
ATOM 1503 C C . LEU A 1 192 ? -9.940 0.888 -1.483 1.00 98.00 192 LEU A C 1
ATOM 1505 O O . LEU A 1 192 ? -9.345 0.025 -2.120 1.00 98.00 192 LEU A O 1
ATOM 1509 N N . GLY A 1 193 ? -9.875 2.188 -1.785 1.00 98.31 193 GLY A N 1
ATOM 1510 C CA . GLY A 1 193 ? -9.014 2.746 -2.823 1.00 98.31 193 GLY A CA 1
ATOM 1511 C C . GLY A 1 193 ? -7.544 2.462 -2.536 1.00 98.31 193 GLY A C 1
ATOM 1512 O O . GLY A 1 193 ? -6.877 1.868 -3.376 1.00 98.31 193 GLY A O 1
ATOM 1513 N N . MET A 1 194 ? -7.058 2.769 -1.324 1.00 98.25 194 MET A N 1
ATOM 1514 C CA . MET A 1 194 ? -5.690 2.412 -0.907 1.00 98.25 194 MET A CA 1
ATOM 1515 C C . MET A 1 194 ? -5.402 0.922 -1.105 1.00 98.25 194 MET A C 1
ATOM 1517 O O . MET A 1 194 ? -4.374 0.561 -1.670 1.00 98.25 194 MET A O 1
ATOM 1521 N N . MET A 1 195 ? -6.321 0.061 -0.660 1.00 98.12 195 MET A N 1
ATOM 1522 C CA . MET A 1 195 ? -6.178 -1.393 -0.760 1.00 98.12 195 MET A CA 1
ATOM 1523 C C . MET A 1 195 ? -6.110 -1.862 -2.216 1.00 98.12 195 MET A C 1
ATOM 1525 O O . MET A 1 195 ? -5.274 -2.694 -2.559 1.00 98.12 195 MET A O 1
ATOM 1529 N N . SER A 1 196 ? -6.953 -1.310 -3.091 1.00 98.38 196 SER A N 1
ATOM 1530 C CA . SER A 1 196 ? -6.896 -1.624 -4.518 1.00 98.38 196 SER A CA 1
ATOM 1531 C C . SER A 1 196 ? -5.567 -1.186 -5.139 1.00 98.38 196 SER A C 1
ATOM 1533 O O . SER A 1 196 ? -4.927 -1.984 -5.818 1.00 98.38 196 SER A O 1
ATOM 1535 N N . GLY A 1 197 ? -5.094 0.025 -4.823 1.00 97.94 197 GLY A N 1
ATOM 1536 C CA . GLY A 1 197 ? -3.794 0.525 -5.277 1.00 97.94 197 GLY A CA 1
ATOM 1537 C C . GLY A 1 197 ? -2.620 -0.353 -4.843 1.00 97.94 197 GLY A C 1
ATOM 1538 O O . GLY A 1 197 ? -1.741 -0.637 -5.651 1.00 97.94 197 GLY A O 1
ATOM 1539 N N . ILE A 1 198 ? -2.636 -0.857 -3.606 1.00 97.69 198 ILE A N 1
ATOM 1540 C CA . ILE A 1 198 ? -1.637 -1.822 -3.121 1.00 97.69 198 ILE A CA 1
ATOM 1541 C C . ILE A 1 198 ? -1.698 -3.133 -3.915 1.00 97.69 198 ILE A C 1
ATOM 1543 O O . ILE A 1 198 ? -0.657 -3.670 -4.285 1.00 97.69 198 ILE A O 1
ATOM 1547 N N . GLY A 1 199 ? -2.904 -3.644 -4.188 1.00 96.44 199 GLY A N 1
ATOM 1548 C CA . GLY A 1 199 ? -3.088 -4.865 -4.977 1.00 96.44 199 GLY A CA 1
ATOM 1549 C C . GLY A 1 199 ? -2.575 -4.723 -6.407 1.00 96.44 199 GLY A C 1
ATOM 1550 O O . GLY A 1 199 ? -1.943 -5.639 -6.924 1.00 96.44 199 GLY A O 1
ATOM 1551 N N . PHE A 1 200 ? -2.788 -3.556 -7.015 1.00 96.19 200 PHE A N 1
ATOM 1552 C CA . PHE A 1 200 ? -2.233 -3.226 -8.323 1.00 96.19 200 PHE A CA 1
ATOM 1553 C C . PHE A 1 200 ? -0.702 -3.187 -8.298 1.00 96.19 200 PHE A C 1
ATOM 1555 O O . PHE A 1 200 ? -0.059 -3.875 -9.084 1.00 96.19 200 PHE A O 1
ATOM 1562 N N . ALA A 1 201 ? -0.122 -2.445 -7.350 1.00 95.06 201 ALA A N 1
ATOM 1563 C CA . ALA A 1 201 ? 1.327 -2.323 -7.209 1.00 95.06 201 ALA A CA 1
ATOM 1564 C C . ALA A 1 201 ? 2.003 -3.680 -6.983 1.00 95.06 201 ALA A C 1
ATOM 1566 O O . ALA A 1 201 ? 3.064 -3.937 -7.535 1.00 95.06 201 ALA A O 1
ATOM 1567 N N . GLY A 1 202 ? 1.389 -4.568 -6.193 1.00 90.56 202 GLY A N 1
ATOM 1568 C CA . GLY A 1 202 ? 1.935 -5.895 -5.907 1.00 90.56 202 GLY A CA 1
ATOM 1569 C C . GLY A 1 202 ? 2.261 -6.690 -7.172 1.00 90.56 202 GLY A C 1
ATOM 1570 O O . GLY A 1 202 ? 3.359 -7.225 -7.289 1.00 90.56 202 GLY A O 1
ATOM 1571 N N . ALA A 1 203 ? 1.353 -6.730 -8.144 1.00 86.88 203 ALA A N 1
ATOM 1572 C CA . ALA A 1 203 ? 1.589 -7.481 -9.375 1.00 86.88 203 ALA A CA 1
ATOM 1573 C C . ALA A 1 203 ? 2.293 -6.655 -10.465 1.00 86.88 203 ALA A C 1
ATOM 1575 O O . ALA A 1 203 ? 3.162 -7.189 -11.157 1.00 86.88 203 ALA A O 1
ATOM 1576 N N . GLU A 1 204 ? 2.037 -5.346 -10.552 1.00 89.50 204 GLU A N 1
ATOM 1577 C CA . GLU A 1 204 ? 2.769 -4.457 -11.464 1.00 89.50 204 GLU A CA 1
ATOM 1578 C C . GLU A 1 204 ? 4.279 -4.435 -11.155 1.00 89.50 204 GLU A C 1
ATOM 1580 O O . GLU A 1 204 ? 5.122 -4.449 -12.058 1.00 89.50 204 GLU A O 1
ATOM 1585 N N . ASN A 1 205 ? 4.641 -4.498 -9.869 1.00 88.50 205 ASN A N 1
ATOM 1586 C CA . ASN A 1 205 ? 6.030 -4.476 -9.434 1.00 88.50 205 ASN A CA 1
ATOM 1587 C C . ASN A 1 205 ? 6.863 -5.620 -9.983 1.00 88.50 205 ASN A C 1
ATOM 1589 O O . ASN A 1 205 ? 8.005 -5.398 -10.387 1.00 88.50 205 ASN A O 1
ATOM 1593 N N . VAL A 1 206 ? 6.297 -6.820 -10.033 1.00 86.06 206 VAL A N 1
ATOM 1594 C CA . VAL A 1 206 ? 7.018 -7.987 -10.533 1.00 86.06 206 VAL A CA 1
ATOM 1595 C C . VAL A 1 206 ? 7.273 -7.860 -12.034 1.00 86.06 206 VAL A C 1
ATOM 1597 O O . VAL A 1 206 ? 8.400 -8.073 -12.482 1.00 86.06 206 VAL A O 1
ATOM 1600 N N . TYR A 1 207 ? 6.268 -7.423 -12.800 1.00 85.31 207 TYR A N 1
ATOM 1601 C CA . TYR A 1 207 ? 6.398 -7.208 -14.242 1.00 85.31 207 TYR A CA 1
ATOM 1602 C C . TYR A 1 207 ? 7.522 -6.213 -14.586 1.00 85.31 207 TYR A C 1
ATOM 1604 O O . TYR A 1 207 ? 8.393 -6.504 -15.411 1.00 85.31 207 TYR A O 1
ATOM 1612 N N . TYR A 1 208 ? 7.562 -5.055 -13.918 1.00 84.31 208 TYR A N 1
ATOM 1613 C CA . TYR A 1 208 ? 8.589 -4.039 -14.175 1.00 84.31 208 TYR A CA 1
ATOM 1614 C C . TYR A 1 208 ? 9.996 -4.475 -13.773 1.00 84.31 208 TYR A C 1
ATOM 1616 O O . TYR A 1 208 ? 10.960 -4.107 -14.451 1.00 84.31 208 TYR A O 1
ATOM 1624 N N . VAL A 1 209 ? 10.139 -5.237 -12.687 1.00 86.62 209 VAL A N 1
ATOM 1625 C CA . VAL A 1 209 ? 11.445 -5.761 -12.271 1.00 86.62 209 VAL A CA 1
ATOM 1626 C C . VAL A 1 209 ? 12.023 -6.670 -13.350 1.00 86.62 209 VAL A C 1
ATOM 1628 O O . VAL A 1 209 ? 13.164 -6.457 -13.753 1.00 86.62 209 VAL A O 1
ATOM 1631 N N . PHE A 1 210 ? 11.237 -7.608 -13.886 1.00 86.12 210 PHE A N 1
ATOM 1632 C CA . PHE A 1 210 ? 11.714 -8.470 -14.970 1.00 86.12 210 PHE A CA 1
ATOM 1633 C C . PHE A 1 210 ? 12.065 -7.678 -16.223 1.00 86.12 210 PHE A C 1
ATOM 1635 O O . PHE A 1 210 ? 13.162 -7.830 -16.755 1.00 86.12 210 PHE A O 1
ATOM 1642 N N . ARG A 1 211 ? 11.181 -6.766 -16.647 1.00 86.88 211 ARG A N 1
ATOM 1643 C CA . ARG A 1 211 ? 11.417 -5.942 -17.837 1.00 86.88 211 ARG A CA 1
ATOM 1644 C C . ARG A 1 211 ? 12.716 -5.135 -17.736 1.00 86.88 211 ARG A C 1
ATOM 1646 O O . ARG A 1 211 ? 13.534 -5.160 -18.651 1.00 86.88 211 ARG A O 1
ATOM 1653 N N . THR A 1 212 ? 12.913 -4.424 -16.626 1.00 86.56 212 THR A N 1
ATOM 1654 C CA . THR A 1 212 ? 14.087 -3.555 -16.439 1.00 86.56 212 THR A CA 1
ATOM 1655 C C . THR A 1 212 ? 15.381 -4.345 -16.263 1.00 86.56 212 THR A C 1
ATOM 1657 O O . THR A 1 212 ? 16.426 -3.922 -16.759 1.00 86.56 212 THR A O 1
ATOM 1660 N N . LEU A 1 213 ? 15.323 -5.504 -15.601 1.00 86.62 213 LEU A N 1
ATOM 1661 C CA . LEU A 1 213 ? 16.483 -6.373 -15.447 1.00 86.62 213 LEU A CA 1
ATOM 1662 C C . LEU A 1 213 ? 16.895 -7.001 -16.784 1.00 86.62 213 LEU A C 1
ATOM 1664 O O . LEU A 1 213 ? 18.081 -7.012 -17.100 1.00 86.62 213 LEU A O 1
ATOM 1668 N N . ASP A 1 214 ? 15.941 -7.452 -17.598 1.00 88.81 214 ASP A N 1
ATOM 1669 C CA . ASP A 1 214 ? 16.215 -8.005 -18.928 1.00 88.81 214 ASP A CA 1
ATOM 1670 C C . ASP A 1 214 ? 16.837 -6.970 -19.871 1.00 88.81 214 ASP A C 1
ATOM 1672 O O . ASP A 1 214 ? 17.802 -7.269 -20.580 1.00 88.81 214 ASP A O 1
ATOM 1676 N N . GLU A 1 215 ? 16.317 -5.741 -19.872 1.00 89.12 215 GLU A N 1
ATOM 1677 C CA . GLU A 1 215 ? 16.890 -4.620 -20.627 1.00 89.12 215 GLU A CA 1
ATOM 1678 C C . GLU A 1 215 ? 18.339 -4.348 -20.199 1.00 89.12 215 GLU A C 1
ATOM 1680 O O . GLU A 1 215 ? 19.232 -4.238 -21.044 1.00 89.12 215 GLU A O 1
ATOM 1685 N N . ALA A 1 216 ? 18.600 -4.327 -18.891 1.00 90.69 216 ALA A N 1
ATOM 1686 C CA . ALA A 1 216 ? 19.938 -4.121 -18.357 1.00 90.69 216 ALA A CA 1
ATOM 1687 C C . ALA A 1 216 ? 20.887 -5.280 -18.680 1.00 90.69 216 ALA A C 1
ATOM 1689 O O . ALA A 1 216 ? 22.019 -5.045 -19.096 1.00 90.69 216 ALA A O 1
ATOM 1690 N N . LEU A 1 217 ? 20.436 -6.531 -18.572 1.00 91.31 217 LEU A N 1
ATOM 1691 C CA . LEU A 1 217 ? 21.228 -7.708 -18.935 1.00 91.31 217 LEU A CA 1
ATOM 1692 C C . LEU A 1 217 ? 21.599 -7.705 -20.421 1.00 91.31 217 LEU A C 1
ATOM 1694 O O . LEU A 1 217 ? 22.721 -8.074 -20.774 1.00 91.31 217 LEU A O 1
ATOM 1698 N N . ARG A 1 218 ? 20.695 -7.262 -21.303 1.00 93.56 218 ARG A N 1
ATOM 1699 C CA . ARG A 1 218 ? 21.007 -7.068 -22.729 1.00 93.56 218 ARG A CA 1
ATOM 1700 C C . ARG A 1 218 ? 22.069 -5.986 -22.922 1.00 93.56 218 ARG A C 1
ATOM 1702 O O . ARG A 1 218 ? 23.013 -6.217 -23.674 1.00 93.56 218 ARG A O 1
ATOM 1709 N N . ALA A 1 219 ? 21.968 -4.863 -22.212 1.00 92.12 219 ALA A N 1
ATOM 1710 C CA . ALA A 1 219 ? 22.969 -3.797 -22.268 1.00 92.12 219 ALA A CA 1
ATOM 1711 C C . ALA A 1 219 ? 24.347 -4.264 -21.765 1.00 92.12 219 ALA A C 1
ATOM 1713 O O . ALA A 1 219 ? 25.358 -4.001 -22.417 1.00 92.12 219 ALA A O 1
ATOM 1714 N N . VAL A 1 220 ? 24.404 -5.026 -20.665 1.00 94.50 220 VAL A N 1
ATOM 1715 C CA . VAL A 1 220 ? 25.649 -5.634 -20.161 1.00 94.50 220 VAL A CA 1
ATOM 1716 C C . VAL A 1 220 ? 26.243 -6.585 -21.198 1.00 94.50 220 VAL A C 1
ATOM 1718 O O . VAL A 1 220 ? 27.435 -6.509 -21.473 1.00 94.50 220 VAL A O 1
ATOM 1721 N N . LYS A 1 221 ? 25.429 -7.448 -21.821 1.00 94.25 221 LYS A N 1
ATOM 1722 C CA . LYS A 1 221 ? 25.898 -8.369 -22.873 1.00 94.25 221 LYS A CA 1
ATOM 1723 C C . LYS A 1 221 ? 26.472 -7.636 -24.088 1.00 94.25 221 LYS A C 1
ATOM 1725 O O . LYS A 1 221 ? 27.407 -8.137 -24.699 1.00 94.25 221 LYS A O 1
ATOM 1730 N N . GLN A 1 222 ? 25.919 -6.476 -24.441 1.00 94.69 222 GLN A N 1
ATOM 1731 C CA . GLN A 1 222 ? 26.372 -5.683 -25.588 1.00 94.69 222 GLN A CA 1
ATOM 1732 C C . GLN A 1 222 ? 27.625 -4.853 -25.291 1.00 94.69 222 GLN A C 1
ATOM 1734 O O . GLN A 1 222 ? 28.459 -4.672 -26.171 1.00 94.69 222 GLN A O 1
ATOM 1739 N N . THR A 1 223 ? 27.757 -4.335 -24.070 1.00 94.25 223 THR A N 1
ATOM 1740 C CA . THR A 1 223 ? 28.807 -3.363 -23.712 1.00 94.25 223 THR A CA 1
ATOM 1741 C C . THR A 1 223 ? 29.939 -3.949 -22.871 1.00 94.25 223 THR A C 1
ATOM 1743 O O . THR A 1 223 ? 31.006 -3.351 -22.785 1.00 94.25 223 THR A O 1
ATOM 1746 N N . GLY A 1 224 ? 29.711 -5.084 -22.206 1.00 93.62 224 GLY A N 1
ATOM 1747 C CA . GLY A 1 224 ? 30.612 -5.659 -21.203 1.00 93.62 224 GLY A CA 1
ATOM 1748 C C . GLY A 1 224 ? 30.638 -4.909 -19.864 1.00 93.62 224 GLY A C 1
ATOM 1749 O O . GLY A 1 224 ? 31.378 -5.296 -18.963 1.00 93.62 224 GLY A O 1
ATOM 1750 N N . LEU A 1 225 ? 29.845 -3.845 -19.697 1.00 92.50 225 LEU A N 1
ATOM 1751 C CA . LEU A 1 225 ? 29.891 -2.981 -18.517 1.00 92.50 225 LEU A CA 1
ATOM 1752 C C . LEU A 1 225 ? 28.847 -3.404 -17.478 1.00 92.50 225 LEU A C 1
ATOM 1754 O O . LEU A 1 225 ? 27.653 -3.184 -17.656 1.00 92.50 225 LEU A O 1
ATOM 1758 N N . ALA A 1 226 ? 29.285 -3.931 -16.333 1.00 91.06 226 ALA A N 1
ATOM 1759 C CA . ALA A 1 226 ? 28.381 -4.321 -15.241 1.00 91.06 226 ALA A CA 1
ATOM 1760 C C . ALA A 1 226 ? 27.600 -3.139 -14.618 1.00 91.06 226 ALA A C 1
ATOM 1762 O O . ALA A 1 226 ? 26.580 -3.346 -13.961 1.00 91.06 226 ALA A O 1
ATOM 1763 N N . GLY A 1 227 ? 28.038 -1.894 -14.852 1.00 91.00 227 GLY A N 1
ATOM 1764 C CA . GLY A 1 227 ? 27.398 -0.682 -14.325 1.00 91.00 227 GLY A CA 1
ATOM 1765 C C . GLY A 1 227 ? 25.927 -0.506 -14.730 1.00 91.00 227 GLY A C 1
ATOM 1766 O O . GLY A 1 227 ? 25.164 0.097 -13.979 1.00 91.00 227 GLY A O 1
ATOM 1767 N N . TYR A 1 228 ? 25.490 -1.098 -15.850 1.00 89.94 228 TYR A N 1
ATOM 1768 C CA . TYR A 1 228 ? 24.085 -1.064 -16.283 1.00 89.94 228 TYR A CA 1
ATOM 1769 C C . TYR A 1 228 ? 23.118 -1.768 -15.310 1.00 89.94 228 TYR A C 1
ATOM 1771 O O . TYR A 1 228 ? 21.915 -1.533 -15.384 1.00 89.94 228 TYR A O 1
ATOM 1779 N N . LEU A 1 229 ? 23.617 -2.585 -14.373 1.00 89.75 229 LEU A N 1
ATOM 1780 C CA . LEU A 1 229 ? 22.793 -3.286 -13.378 1.00 89.75 229 LEU A CA 1
ATOM 1781 C C . LEU A 1 229 ? 22.443 -2.433 -12.148 1.00 89.75 229 LEU A C 1
ATOM 1783 O O . LEU A 1 229 ? 21.477 -2.744 -11.454 1.00 89.75 229 LEU A O 1
ATOM 1787 N N . VAL A 1 230 ? 23.183 -1.352 -11.876 1.00 90.44 230 VAL A N 1
ATOM 1788 C CA . VAL A 1 230 ? 23.046 -0.581 -10.624 1.00 90.44 230 VAL A CA 1
ATOM 1789 C C . VAL A 1 230 ? 21.651 0.038 -10.485 1.00 90.44 230 VAL A C 1
ATOM 1791 O O . VAL A 1 230 ? 20.991 -0.142 -9.461 1.00 90.44 230 VAL A O 1
ATOM 1794 N N . MET A 1 231 ? 21.177 0.736 -11.521 1.00 87.50 231 MET A N 1
ATOM 1795 C CA . MET A 1 231 ? 19.875 1.416 -11.482 1.00 87.50 231 MET A CA 1
ATOM 1796 C C . MET A 1 231 ? 18.682 0.446 -11.414 1.00 87.50 231 MET A C 1
ATOM 1798 O O . MET A 1 231 ? 17.805 0.681 -10.587 1.00 87.50 231 MET A O 1
ATOM 1802 N N . PRO A 1 232 ? 18.620 -0.653 -12.194 1.00 89.00 232 PRO A N 1
ATOM 1803 C CA . PRO A 1 232 ? 17.581 -1.674 -12.031 1.00 89.00 232 PRO A CA 1
ATOM 1804 C C . PRO A 1 232 ? 17.516 -2.273 -10.620 1.00 89.00 232 PRO A C 1
ATOM 1806 O O . PRO A 1 232 ? 16.423 -2.422 -10.077 1.00 89.00 232 PRO A O 1
ATOM 1809 N N . ILE A 1 233 ? 18.666 -2.572 -10.000 1.00 88.12 233 ILE A N 1
ATOM 1810 C CA . ILE A 1 233 ? 18.718 -3.121 -8.633 1.00 88.12 233 ILE A CA 1
ATOM 1811 C C . ILE A 1 233 ? 18.162 -2.106 -7.629 1.00 88.12 233 ILE A C 1
ATOM 1813 O O . ILE A 1 233 ? 17.283 -2.442 -6.834 1.00 88.12 233 ILE A O 1
ATOM 1817 N N . TYR A 1 234 ? 18.621 -0.853 -7.696 1.00 88.44 234 TYR A N 1
ATOM 1818 C CA . TYR A 1 234 ? 18.099 0.227 -6.858 1.00 88.44 234 TYR A CA 1
ATOM 1819 C C . TYR A 1 234 ? 16.586 0.417 -7.050 1.00 88.44 234 TYR A C 1
ATOM 1821 O O . TYR A 1 234 ? 15.827 0.462 -6.080 1.00 88.44 234 TYR A O 1
ATOM 1829 N N . ASN A 1 235 ? 16.133 0.462 -8.305 1.00 86.19 235 ASN A N 1
ATOM 1830 C CA . ASN A 1 235 ? 14.725 0.628 -8.638 1.00 86.19 235 ASN A CA 1
ATOM 1831 C C . ASN A 1 235 ? 13.878 -0.534 -8.121 1.00 86.19 235 ASN A C 1
ATOM 1833 O O . ASN A 1 235 ? 12.759 -0.290 -7.692 1.00 86.19 235 ASN A O 1
ATOM 1837 N N . ASN A 1 236 ? 14.382 -1.771 -8.105 1.00 86.50 236 ASN A N 1
ATOM 1838 C CA . ASN A 1 236 ? 13.663 -2.901 -7.517 1.00 86.50 236 ASN A CA 1
ATOM 1839 C C . ASN A 1 236 ? 13.415 -2.683 -6.013 1.00 86.50 236 ASN A C 1
ATOM 1841 O O . ASN A 1 236 ? 12.277 -2.794 -5.557 1.00 86.50 236 ASN A O 1
ATOM 1845 N N . VAL A 1 237 ? 14.443 -2.266 -5.261 1.00 87.00 237 VAL A N 1
ATOM 1846 C CA . VAL A 1 237 ? 14.307 -1.953 -3.826 1.00 87.00 237 VAL A CA 1
ATOM 1847 C C . VAL A 1 237 ? 13.254 -0.868 -3.606 1.00 87.00 237 VAL A C 1
ATOM 1849 O O . VAL A 1 237 ? 12.338 -1.043 -2.802 1.00 87.00 237 VAL A O 1
ATOM 1852 N N . VAL A 1 238 ? 13.335 0.237 -4.352 1.00 87.44 238 VAL A N 1
ATOM 1853 C CA . VAL A 1 238 ? 12.379 1.347 -4.227 1.00 87.44 238 VAL A CA 1
ATOM 1854 C C . VAL A 1 238 ? 10.975 0.931 -4.666 1.00 87.44 238 VAL A C 1
ATOM 1856 O O . VAL A 1 238 ? 10.002 1.277 -3.997 1.00 87.44 238 VAL A O 1
ATOM 1859 N N . ARG A 1 239 ? 10.843 0.160 -5.752 1.00 88.81 239 ARG A N 1
ATOM 1860 C CA . ARG A 1 239 ? 9.552 -0.328 -6.248 1.00 88.81 239 ARG A CA 1
ATOM 1861 C C . ARG A 1 239 ? 8.892 -1.215 -5.210 1.00 88.81 239 ARG A C 1
ATOM 1863 O O . ARG A 1 239 ? 7.802 -0.882 -4.757 1.00 88.81 239 ARG A O 1
ATOM 1870 N N . MET A 1 240 ? 9.572 -2.258 -4.751 1.00 85.81 240 MET A N 1
ATOM 1871 C CA . MET A 1 240 ? 9.016 -3.182 -3.766 1.00 85.81 240 MET A CA 1
ATOM 1872 C C . MET A 1 240 ? 8.726 -2.496 -2.432 1.00 85.81 240 MET A C 1
ATOM 1874 O O . MET A 1 240 ? 7.719 -2.808 -1.807 1.00 85.81 240 MET A O 1
ATOM 1878 N N . ALA A 1 241 ? 9.539 -1.532 -2.001 1.00 87.19 241 ALA A N 1
ATOM 1879 C CA . ALA A 1 241 ? 9.349 -0.889 -0.707 1.00 87.19 241 ALA A CA 1
ATOM 1880 C C . ALA A 1 241 ? 8.332 0.265 -0.731 1.00 87.19 241 ALA A C 1
ATOM 1882 O O . ALA A 1 241 ? 7.538 0.373 0.197 1.00 87.19 241 ALA A O 1
ATOM 1883 N N . MET A 1 242 ? 8.342 1.134 -1.747 1.00 87.69 242 MET A N 1
ATOM 1884 C CA . MET A 1 242 ? 7.696 2.457 -1.681 1.00 87.69 242 MET A CA 1
ATOM 1885 C C . MET A 1 242 ? 6.550 2.658 -2.676 1.00 87.69 242 MET A C 1
ATOM 1887 O O . MET A 1 242 ? 5.619 3.412 -2.390 1.00 87.69 242 MET A O 1
ATOM 1891 N N . THR A 1 243 ? 6.561 1.994 -3.835 1.00 90.50 243 THR A N 1
ATOM 1892 C CA . THR A 1 243 ? 5.502 2.214 -4.841 1.00 90.50 243 THR A CA 1
ATOM 1893 C C . THR A 1 243 ? 4.111 1.729 -4.426 1.00 90.50 243 THR A C 1
ATOM 1895 O O . THR A 1 243 ? 3.153 2.410 -4.800 1.00 90.50 243 THR A O 1
ATOM 1898 N N . PRO A 1 244 ? 3.924 0.682 -3.584 1.00 95.12 244 PRO A N 1
ATOM 1899 C CA . PRO A 1 244 ? 2.586 0.344 -3.097 1.00 95.12 244 PRO A CA 1
ATOM 1900 C C . PRO A 1 244 ? 1.910 1.510 -2.378 1.00 95.12 244 PRO A C 1
ATOM 1902 O O . PRO A 1 244 ? 0.708 1.716 -2.528 1.00 95.12 244 PRO A O 1
ATOM 1905 N N . PHE A 1 245 ? 2.682 2.321 -1.653 1.00 95.06 245 PHE A N 1
ATOM 1906 C CA . PHE A 1 245 ? 2.174 3.524 -1.003 1.00 95.06 245 PHE A CA 1
ATOM 1907 C C . PHE A 1 245 ? 1.778 4.617 -2.002 1.00 95.06 245 PHE A C 1
ATOM 1909 O O . PHE A 1 245 ? 0.764 5.289 -1.810 1.00 95.06 245 PHE A O 1
ATOM 1916 N N . LEU A 1 246 ? 2.545 4.785 -3.081 1.00 94.75 246 LEU A N 1
ATOM 1917 C CA . LEU A 1 246 ? 2.226 5.743 -4.138 1.00 94.75 246 LEU A CA 1
ATOM 1918 C C . LEU A 1 246 ? 0.909 5.378 -4.838 1.00 94.75 246 LEU A C 1
ATOM 1920 O O . LEU A 1 246 ? -0.011 6.197 -4.874 1.00 94.75 246 LEU A O 1
ATOM 1924 N N . HIS A 1 247 ? 0.779 4.134 -5.309 1.00 96.69 247 HIS A N 1
ATOM 1925 C CA . HIS A 1 247 ? -0.460 3.656 -5.926 1.00 96.69 247 HIS A CA 1
ATOM 1926 C C . HIS A 1 247 ? -1.639 3.722 -4.953 1.00 96.69 247 HIS A C 1
ATOM 1928 O O . HIS A 1 247 ? -2.751 4.074 -5.359 1.00 96.69 247 HIS A O 1
ATOM 1934 N N . ALA A 1 248 ? -1.406 3.435 -3.666 1.00 97.81 248 ALA A N 1
ATOM 1935 C CA . ALA A 1 248 ? -2.418 3.604 -2.634 1.00 97.81 248 ALA A CA 1
ATOM 1936 C C . ALA A 1 248 ? -2.911 5.053 -2.559 1.00 97.81 248 ALA A C 1
ATOM 1938 O O . ALA A 1 248 ? -4.113 5.260 -2.446 1.00 97.81 248 ALA A O 1
ATOM 1939 N N . CYS A 1 249 ? -2.024 6.050 -2.647 1.00 97.94 249 CYS A N 1
ATOM 1940 C CA . CYS A 1 249 ? -2.407 7.460 -2.573 1.00 97.94 249 CYS A CA 1
ATOM 1941 C C . CYS A 1 249 ? -3.305 7.892 -3.740 1.00 97.94 249 CYS A C 1
ATOM 1943 O O . CYS A 1 249 ? -4.368 8.467 -3.499 1.00 97.94 249 CYS A O 1
ATOM 1945 N N . PHE A 1 250 ? -2.921 7.589 -4.984 1.00 98.00 250 PHE A N 1
ATOM 1946 C CA . PHE A 1 250 ? -3.739 7.920 -6.160 1.00 98.00 250 PHE A CA 1
ATOM 1947 C C . PHE A 1 250 ? -5.107 7.227 -6.089 1.00 98.00 250 PHE A C 1
ATOM 1949 O O . PHE A 1 250 ? -6.160 7.871 -6.090 1.00 98.00 250 PHE A O 1
ATOM 1956 N N . SER A 1 251 ? -5.098 5.921 -5.829 1.00 98.38 251 SER A N 1
ATOM 1957 C CA . SER A 1 251 ? -6.325 5.126 -5.740 1.00 98.38 251 SER A CA 1
ATOM 1958 C C . SER A 1 251 ? -7.227 5.554 -4.576 1.00 98.38 251 SER A C 1
ATOM 1960 O O . SER A 1 251 ? -8.451 5.475 -4.673 1.00 98.38 251 SER A O 1
ATOM 1962 N N . ALA A 1 252 ? -6.655 6.038 -3.468 1.00 98.38 252 ALA A N 1
ATOM 1963 C CA . ALA A 1 252 ? -7.400 6.575 -2.331 1.00 98.38 252 ALA A CA 1
ATOM 1964 C C . ALA A 1 252 ? -8.163 7.852 -2.687 1.00 98.38 252 ALA A C 1
ATOM 1966 O O . ALA A 1 252 ? -9.311 8.017 -2.266 1.00 98.38 252 ALA A O 1
ATOM 1967 N N . ILE A 1 253 ? -7.537 8.743 -3.465 1.00 98.50 253 ILE A N 1
ATOM 1968 C CA . ILE A 1 253 ? -8.174 9.961 -3.974 1.00 98.50 253 ILE A CA 1
ATOM 1969 C C . ILE A 1 253 ? -9.388 9.570 -4.808 1.00 98.50 253 ILE A C 1
ATOM 1971 O O . ILE A 1 253 ? -10.498 10.019 -4.517 1.00 98.50 253 ILE A O 1
ATOM 1975 N N . PHE A 1 254 ? -9.217 8.678 -5.785 1.00 98.56 254 PHE A N 1
ATOM 1976 C CA . PHE A 1 254 ? -10.346 8.266 -6.609 1.00 98.56 254 PHE A CA 1
ATOM 1977 C C . PHE A 1 254 ? -11.421 7.543 -5.783 1.00 98.56 254 PHE A C 1
ATOM 1979 O O . PHE A 1 254 ? -12.606 7.868 -5.872 1.00 98.56 254 PHE A O 1
ATOM 1986 N N . GLY A 1 255 ? -11.017 6.636 -4.893 1.00 98.38 255 GLY A N 1
ATOM 1987 C CA . GLY A 1 255 ? -11.921 5.915 -4.002 1.00 98.38 255 GLY A CA 1
ATOM 1988 C C . GLY A 1 255 ? -12.766 6.827 -3.107 1.00 98.38 255 GLY A C 1
ATOM 1989 O O . GLY A 1 255 ? -13.962 6.578 -2.928 1.00 98.38 255 GLY A O 1
ATOM 1990 N N . TYR A 1 256 ? -12.197 7.926 -2.601 1.00 98.38 256 TYR A N 1
ATOM 1991 C CA . TYR A 1 256 ? -12.934 8.954 -1.859 1.00 98.38 256 TYR A CA 1
ATOM 1992 C C . TYR A 1 256 ? -14.067 9.562 -2.701 1.00 98.38 256 TYR A C 1
ATOM 1994 O O . TYR A 1 256 ? -15.210 9.660 -2.248 1.00 98.38 256 TYR A O 1
ATOM 2002 N N . PHE A 1 257 ? -13.778 9.915 -3.953 1.00 98.44 257 PHE A N 1
ATOM 2003 C CA . PHE A 1 257 ? -14.768 10.467 -4.877 1.00 98.44 257 PHE A CA 1
ATOM 2004 C C . PHE A 1 257 ? -15.807 9.436 -5.343 1.00 98.44 257 PHE A C 1
ATOM 2006 O O . PHE A 1 257 ? -16.978 9.789 -5.497 1.00 98.44 257 PHE A O 1
ATOM 2013 N N . ILE A 1 258 ? -15.438 8.158 -5.487 1.00 98.44 258 ILE A N 1
ATOM 2014 C CA . ILE A 1 258 ? -16.398 7.067 -5.734 1.00 98.44 258 ILE A CA 1
ATOM 2015 C C . ILE A 1 258 ? -17.392 6.969 -4.572 1.00 98.44 258 ILE A C 1
ATOM 2017 O O . ILE A 1 258 ? -18.596 6.833 -4.795 1.00 98.44 258 ILE A O 1
ATOM 2021 N N . ALA A 1 259 ? -16.926 7.103 -3.331 1.00 97.50 259 ALA A N 1
ATOM 2022 C CA . ALA A 1 259 ? -17.812 7.105 -2.174 1.00 97.50 259 ALA A CA 1
ATOM 2023 C C . ALA A 1 259 ? -18.743 8.330 -2.131 1.00 97.50 259 ALA A C 1
ATOM 2025 O O . ALA A 1 259 ? -19.934 8.185 -1.843 1.00 97.50 259 ALA A O 1
ATOM 2026 N N . LEU A 1 260 ? -18.250 9.524 -2.483 1.00 97.56 260 LEU A N 1
ATOM 2027 C CA . LEU A 1 260 ? -19.102 10.712 -2.644 1.00 97.56 260 LEU A CA 1
ATOM 2028 C C . LEU A 1 260 ? -20.146 10.526 -3.752 1.00 97.56 260 LEU A C 1
ATOM 2030 O O . LEU A 1 260 ? -21.308 10.895 -3.574 1.00 97.56 260 LEU A O 1
ATOM 2034 N N . SER A 1 261 ? -19.753 9.904 -4.864 1.00 97.50 261 SER A N 1
ATOM 2035 C CA . SER A 1 261 ? -20.654 9.541 -5.960 1.00 97.50 261 SER A CA 1
ATOM 2036 C C . SER A 1 261 ? -21.752 8.576 -5.495 1.00 97.50 261 SER A C 1
ATOM 2038 O O . SER A 1 261 ? -22.934 8.795 -5.771 1.00 97.50 261 SER A O 1
ATOM 2040 N N . ALA A 1 262 ? -21.396 7.561 -4.701 1.00 96.75 262 ALA A N 1
ATOM 2041 C CA . ALA A 1 262 ? -22.346 6.610 -4.125 1.00 96.75 262 ALA A CA 1
ATOM 2042 C C . ALA A 1 262 ?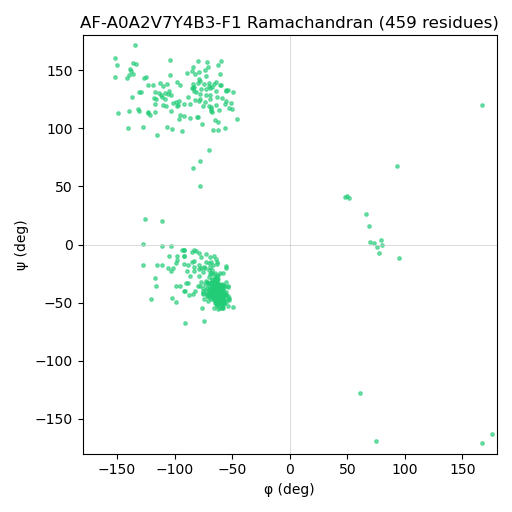 -23.293 7.251 -3.089 1.00 96.75 262 ALA A C 1
ATOM 2044 O O . ALA A 1 262 ? -24.445 6.822 -2.946 1.00 96.75 262 ALA A O 1
ATOM 2045 N N . ALA A 1 263 ? -22.820 8.265 -2.358 1.00 96.19 263 ALA A N 1
ATOM 2046 C CA . ALA A 1 263 ? -23.599 8.991 -1.359 1.00 96.19 263 ALA A CA 1
ATOM 2047 C C . ALA A 1 263 ? -24.561 10.020 -1.978 1.00 96.19 263 ALA A C 1
ATOM 2049 O O . ALA A 1 263 ? -25.669 10.197 -1.472 1.00 96.19 263 ALA A O 1
ATOM 2050 N N . ASN A 1 264 ? -24.176 10.680 -3.077 1.00 95.06 264 ASN A N 1
ATOM 2051 C CA . ASN A 1 264 ? -24.949 11.764 -3.685 1.00 95.06 264 ASN A CA 1
ATOM 2052 C C . ASN A 1 264 ? -25.455 11.407 -5.090 1.00 95.06 264 ASN A C 1
ATOM 2054 O O . ASN A 1 264 ? -24.792 11.654 -6.097 1.00 95.06 264 ASN A O 1
ATOM 2058 N N . ARG A 1 265 ? -26.694 10.903 -5.170 1.00 91.12 265 ARG A N 1
ATOM 2059 C CA . ARG A 1 265 ? -27.315 10.485 -6.441 1.00 91.12 265 ARG A CA 1
ATOM 2060 C C . ARG A 1 265 ? -27.420 11.604 -7.482 1.00 91.12 265 ARG A C 1
ATOM 2062 O O . ARG A 1 265 ? -27.292 11.311 -8.667 1.00 91.12 265 ARG A O 1
ATOM 2069 N N . ARG A 1 266 ? -27.638 12.856 -7.060 1.00 95.81 266 ARG A N 1
ATOM 2070 C CA . ARG A 1 266 ? -27.827 14.003 -7.967 1.00 95.81 266 ARG A CA 1
ATOM 2071 C C . ARG A 1 266 ? -26.536 14.375 -8.695 1.00 95.81 266 ARG A C 1
ATOM 2073 O O . ARG A 1 266 ? -26.575 14.660 -9.884 1.00 95.81 266 ARG A O 1
ATOM 2080 N N . HIS A 1 267 ? -25.402 14.331 -7.999 1.00 95.81 267 HIS A N 1
ATOM 2081 C CA . HIS A 1 267 ? -24.098 14.736 -8.542 1.00 95.81 267 HIS A CA 1
ATOM 2082 C C . HIS A 1 267 ? -23.137 13.554 -8.749 1.00 95.81 267 HIS A C 1
ATOM 2084 O O . HIS A 1 267 ? -21.928 13.751 -8.856 1.00 95.81 267 HIS A O 1
ATOM 2090 N N . ARG A 1 268 ? -23.662 12.322 -8.826 1.00 95.50 268 ARG A N 1
ATOM 2091 C CA . ARG A 1 268 ? -22.864 11.085 -8.897 1.00 95.50 268 ARG A CA 1
ATOM 2092 C C . ARG A 1 268 ? -21.827 11.096 -10.024 1.00 95.50 268 ARG A C 1
ATOM 2094 O O . ARG A 1 268 ? -20.668 10.752 -9.814 1.00 95.50 268 ARG A O 1
ATOM 2101 N N . VAL A 1 269 ? -22.233 11.551 -11.211 1.00 96.81 269 VAL A N 1
ATOM 2102 C CA . VAL A 1 269 ? -21.370 11.580 -12.400 1.00 96.81 269 VAL A CA 1
ATOM 2103 C C . VAL A 1 269 ? -20.250 12.599 -12.215 1.00 96.81 269 VAL A C 1
ATOM 2105 O O . VAL A 1 269 ? -19.098 12.294 -12.491 1.00 96.81 269 VAL A O 1
ATOM 2108 N N . VAL A 1 270 ? -20.574 13.774 -11.671 1.00 97.94 270 VAL A N 1
ATOM 2109 C CA . VAL A 1 270 ? -19.599 14.842 -11.425 1.00 97.94 270 VAL A CA 1
ATOM 2110 C C . VAL A 1 270 ? -18.535 14.381 -10.433 1.00 97.94 270 VAL A C 1
ATOM 2112 O O . VAL A 1 270 ? -17.352 14.500 -10.725 1.00 97.94 270 VAL A O 1
ATOM 2115 N N . PHE A 1 271 ? -18.928 13.794 -9.297 1.00 98.06 271 PHE A N 1
ATOM 2116 C CA . PHE A 1 271 ? -17.954 13.281 -8.330 1.00 98.06 271 PHE A CA 1
ATOM 2117 C C . PHE A 1 271 ? -17.063 12.197 -8.930 1.00 98.06 271 PHE A C 1
ATOM 2119 O O . PHE A 1 271 ? -15.854 12.237 -8.732 1.00 98.06 271 PHE A O 1
ATOM 2126 N N . PHE A 1 272 ? -17.642 11.266 -9.690 1.00 97.94 272 PHE A N 1
ATOM 2127 C CA . PHE A 1 272 ? -16.873 10.205 -10.329 1.00 97.94 272 PHE A CA 1
ATOM 2128 C C . PHE A 1 272 ? -15.844 10.759 -11.326 1.00 97.94 272 PHE A C 1
ATOM 2130 O O . PHE A 1 272 ? -14.670 10.411 -11.237 1.00 97.94 272 PHE A O 1
ATOM 2137 N N . LEU A 1 273 ? -16.257 11.658 -12.228 1.00 98.19 273 LEU A N 1
ATOM 2138 C CA . LEU A 1 273 ? -15.368 12.251 -13.232 1.00 98.19 273 LEU A CA 1
ATOM 2139 C C . LEU A 1 273 ? -14.286 13.139 -12.608 1.00 98.19 273 LEU A C 1
ATOM 2141 O O . LEU A 1 273 ? -13.147 13.102 -13.062 1.00 98.19 273 LEU A O 1
ATOM 2145 N N . LEU A 1 274 ? -14.609 13.896 -11.554 1.00 98.12 274 LEU A N 1
ATOM 2146 C CA . LEU A 1 274 ? -13.615 14.682 -10.818 1.00 98.12 274 LEU A CA 1
ATOM 2147 C C . LEU A 1 274 ? -12.569 13.786 -10.151 1.00 98.12 274 LEU A C 1
ATOM 2149 O O . LEU A 1 274 ? -11.379 14.077 -10.231 1.00 98.12 274 LEU A O 1
ATOM 2153 N N . GLY A 1 275 ? -13.002 12.691 -9.520 1.00 98.06 275 GLY A N 1
ATOM 2154 C CA . GLY A 1 275 ? -12.097 11.727 -8.900 1.00 98.06 275 GLY A CA 1
ATOM 2155 C C . GLY A 1 275 ? -11.180 11.045 -9.909 1.00 98.06 275 GLY A C 1
ATOM 2156 O O . GLY A 1 275 ? -9.976 10.965 -9.676 1.00 98.06 275 GLY A O 1
ATOM 2157 N N . LEU A 1 276 ? -11.746 10.607 -11.036 1.00 98.44 276 LEU A N 1
ATOM 2158 C CA . LEU A 1 276 ? -10.992 9.980 -12.115 1.00 98.44 276 LEU A CA 1
ATOM 2159 C C . LEU A 1 276 ? -9.985 10.961 -12.717 1.00 98.44 276 LEU A C 1
ATOM 2161 O O . LEU A 1 276 ? -8.799 10.666 -12.767 1.00 98.44 276 LEU A O 1
ATOM 2165 N N . GLY A 1 277 ? -10.438 12.160 -13.093 1.00 98.25 277 GLY A N 1
ATOM 2166 C CA . GLY A 1 277 ? -9.579 13.187 -13.677 1.00 98.25 277 GLY A CA 1
ATOM 2167 C C . GLY A 1 277 ? -8.438 13.604 -12.750 1.00 98.25 277 GLY A C 1
ATOM 2168 O O . GLY A 1 277 ? -7.298 13.687 -13.196 1.00 98.25 277 GLY A O 1
ATOM 2169 N N . LEU A 1 278 ? -8.715 13.814 -11.457 1.00 98.38 278 LEU A N 1
ATOM 2170 C CA . LEU A 1 278 ? -7.684 14.181 -10.485 1.00 98.38 278 LEU A CA 1
ATOM 2171 C C . LEU A 1 278 ? -6.669 13.051 -10.266 1.00 98.38 278 LEU A C 1
ATOM 2173 O O . LEU A 1 278 ? -5.469 13.320 -10.257 1.00 98.38 278 LEU A O 1
ATOM 2177 N N . SER A 1 279 ? -7.127 11.804 -10.107 1.00 98.19 279 SER A N 1
ATOM 2178 C CA . SER A 1 279 ? -6.222 10.665 -9.902 1.00 98.19 279 SER A CA 1
ATOM 2179 C C . SER A 1 279 ? -5.358 10.407 -11.135 1.00 98.19 279 SER A C 1
ATOM 2181 O O . SER A 1 279 ? -4.136 10.337 -11.028 1.00 98.19 279 SER A O 1
ATOM 2183 N N . SER A 1 280 ? -5.966 10.364 -12.325 1.00 98.25 280 SER A N 1
ATOM 2184 C CA . SER A 1 280 ? -5.252 10.143 -13.586 1.00 98.25 280 SER A CA 1
ATOM 2185 C C . SER A 1 280 ? -4.283 11.276 -13.919 1.00 98.25 280 SER A C 1
ATOM 2187 O O . SER A 1 280 ? -3.212 11.012 -14.459 1.00 98.25 280 SER A O 1
ATOM 2189 N N . LEU A 1 281 ? -4.611 12.525 -13.565 1.00 98.25 281 LEU A N 1
ATOM 2190 C CA . LEU A 1 281 ? -3.687 13.650 -13.700 1.00 98.25 281 LEU A CA 1
ATOM 2191 C C . LEU A 1 281 ? -2.470 13.482 -12.786 1.00 98.25 281 LEU A C 1
ATOM 2193 O O . LEU A 1 281 ? -1.347 13.595 -13.261 1.00 98.25 281 LEU A O 1
ATOM 2197 N N . LEU A 1 282 ? -2.671 13.204 -11.494 1.00 98.00 282 LEU A N 1
ATOM 2198 C CA . LEU A 1 282 ? -1.566 13.027 -10.544 1.00 98.00 282 LEU A CA 1
ATOM 2199 C C . LEU A 1 282 ? -0.677 11.835 -10.913 1.00 98.00 282 LEU A C 1
ATOM 2201 O O . LEU A 1 282 ? 0.546 11.955 -10.869 1.00 98.00 282 LEU A O 1
ATOM 2205 N N . HIS A 1 283 ? -1.288 10.728 -11.330 1.00 97.31 283 HIS A N 1
ATOM 2206 C CA . HIS A 1 283 ? -0.582 9.556 -11.833 1.00 97.31 283 HIS A CA 1
ATOM 2207 C C . HIS A 1 283 ? 0.240 9.912 -13.078 1.00 97.31 283 HIS A C 1
ATOM 2209 O O . HIS A 1 283 ? 1.457 9.759 -13.084 1.00 97.31 283 HIS A O 1
ATOM 2215 N N . GLY A 1 284 ? -0.393 10.486 -14.104 1.00 97.00 284 GLY A N 1
ATOM 2216 C CA . GLY A 1 284 ? 0.306 10.812 -15.343 1.00 97.00 284 GLY A CA 1
ATOM 2217 C C . GLY A 1 284 ? 1.395 11.876 -15.170 1.00 97.00 284 GLY A C 1
ATOM 2218 O O . GLY A 1 284 ? 2.423 11.811 -15.842 1.00 97.00 284 GLY A O 1
ATOM 2219 N N . LEU A 1 285 ? 1.221 12.828 -14.246 1.00 97.12 285 LEU A N 1
ATOM 2220 C CA . LEU A 1 285 ? 2.271 13.774 -13.857 1.00 97.12 285 LEU A CA 1
ATOM 2221 C C . LEU A 1 285 ? 3.471 13.048 -13.236 1.00 97.12 285 LEU A C 1
ATOM 2223 O O . LEU A 1 285 ? 4.606 13.361 -13.591 1.00 97.12 285 LEU A O 1
ATOM 2227 N N . TYR A 1 286 ? 3.234 12.081 -12.345 1.00 95.94 286 TYR A N 1
ATOM 2228 C CA . TYR A 1 286 ? 4.307 11.283 -11.754 1.00 95.94 286 TYR A CA 1
ATOM 2229 C C . TYR A 1 286 ? 5.099 10.548 -12.839 1.00 95.94 286 TYR A C 1
ATOM 2231 O O . TYR A 1 286 ? 6.307 10.757 -12.942 1.00 95.94 286 TYR A O 1
ATOM 2239 N N . ASP A 1 287 ? 4.426 9.792 -13.707 1.00 93.88 287 ASP A N 1
ATOM 2240 C CA . ASP A 1 287 ? 5.082 9.005 -14.761 1.00 93.88 287 ASP A CA 1
ATOM 2241 C C . ASP A 1 287 ? 5.826 9.874 -15.779 1.00 93.88 287 ASP A C 1
ATOM 2243 O O . ASP A 1 287 ? 6.897 9.512 -16.267 1.00 93.88 287 ASP A O 1
ATOM 2247 N N . THR A 1 288 ? 5.284 11.058 -16.079 1.00 95.06 288 THR A N 1
ATOM 2248 C CA . THR A 1 288 ? 5.916 11.996 -17.013 1.00 95.06 288 THR A CA 1
ATOM 2249 C C . THR A 1 288 ? 7.234 12.529 -16.461 1.00 95.06 288 THR A C 1
ATOM 2251 O O . THR A 1 288 ? 8.205 12.638 -17.214 1.00 95.06 288 THR A O 1
ATOM 2254 N N . PHE A 1 289 ? 7.267 12.885 -15.173 1.00 94.38 289 PHE A N 1
ATOM 2255 C CA . PHE A 1 289 ? 8.358 13.669 -14.598 1.00 94.38 289 PHE A CA 1
ATOM 2256 C C . PHE A 1 289 ? 9.353 12.869 -13.761 1.00 94.38 289 PHE A C 1
ATOM 2258 O O . PHE A 1 289 ? 10.493 13.311 -13.641 1.00 94.38 289 PHE A O 1
ATOM 2265 N N . VAL A 1 290 ? 8.987 11.706 -13.212 1.00 89.94 290 VAL A N 1
ATOM 2266 C CA . VAL A 1 290 ? 9.887 10.922 -12.345 1.00 89.94 290 VAL A CA 1
ATOM 2267 C C . VAL A 1 290 ? 11.163 10.486 -13.072 1.00 89.94 290 VAL A C 1
ATOM 2269 O O . VAL A 1 290 ? 12.236 10.476 -12.472 1.00 89.94 290 VAL A O 1
ATOM 2272 N N . GLY A 1 291 ? 11.064 10.191 -14.373 1.00 83.50 291 GLY A N 1
ATOM 2273 C CA . GLY A 1 291 ? 12.213 9.848 -15.216 1.00 83.50 291 GLY A CA 1
ATOM 2274 C C . GLY A 1 291 ? 13.087 11.044 -15.614 1.00 83.50 291 GLY A C 1
ATOM 2275 O O . GLY A 1 291 ? 14.262 10.854 -15.903 1.00 83.50 291 GLY A O 1
ATOM 2276 N N . GLU A 1 292 ? 12.536 12.262 -15.609 1.00 87.38 292 GLU A N 1
ATOM 2277 C CA . GLU A 1 292 ? 13.257 13.503 -15.948 1.00 87.38 292 GLU A CA 1
ATOM 2278 C C . GLU A 1 292 ? 13.955 14.101 -14.723 1.00 87.38 292 GLU A C 1
ATOM 2280 O O . GLU A 1 292 ? 15.092 14.566 -14.780 1.00 87.38 292 GLU A O 1
ATOM 2285 N N . SER A 1 293 ? 13.253 14.113 -13.589 1.00 91.94 293 SER A N 1
ATOM 2286 C CA . SER A 1 293 ? 13.744 14.647 -12.328 1.00 91.94 293 SER A CA 1
ATOM 2287 C C . SER A 1 293 ? 13.117 13.882 -11.162 1.00 91.94 293 SER A C 1
ATOM 2289 O O . SER A 1 293 ? 11.922 14.047 -10.887 1.00 91.94 293 SER A O 1
ATOM 2291 N N . PRO A 1 294 ? 13.914 13.114 -10.396 1.00 89.00 294 PRO A N 1
ATOM 2292 C CA . PRO A 1 294 ? 13.424 12.424 -9.205 1.00 89.00 294 PRO A CA 1
ATOM 2293 C C . PRO A 1 294 ? 12.752 13.370 -8.198 1.00 89.00 294 PRO A C 1
ATOM 2295 O O . PRO A 1 294 ? 11.778 12.993 -7.549 1.00 89.00 294 PRO A O 1
ATOM 2298 N N . LEU A 1 295 ? 13.217 14.624 -8.110 1.00 93.62 295 LEU A N 1
ATOM 2299 C CA . LEU A 1 295 ? 12.626 15.645 -7.243 1.00 93.62 295 LEU A CA 1
ATOM 2300 C C . LEU A 1 295 ? 11.175 15.960 -7.630 1.00 93.62 295 LEU A C 1
ATOM 2302 O O . LEU A 1 295 ? 10.328 16.085 -6.750 1.00 93.62 295 LEU A O 1
ATOM 2306 N N . LEU A 1 296 ? 10.862 16.050 -8.927 1.00 93.75 296 LEU A N 1
ATOM 2307 C CA . LEU A 1 296 ? 9.484 16.267 -9.377 1.00 93.75 296 LEU A CA 1
ATOM 2308 C C . LEU A 1 296 ? 8.585 15.084 -8.996 1.00 93.75 296 LEU A C 1
ATOM 2310 O O . LEU A 1 296 ? 7.470 15.302 -8.526 1.00 93.75 296 LEU A O 1
ATOM 2314 N N . GLY A 1 297 ? 9.090 13.851 -9.104 1.00 91.50 297 GLY A N 1
ATOM 2315 C CA . GLY A 1 297 ? 8.387 12.659 -8.617 1.00 91.50 297 GLY A CA 1
ATOM 2316 C C . GLY A 1 297 ? 8.075 12.732 -7.117 1.00 91.50 297 GLY A C 1
ATOM 2317 O O . GLY A 1 297 ? 6.940 12.479 -6.707 1.00 91.50 297 GLY A O 1
ATOM 2318 N N . VAL A 1 298 ? 9.046 13.161 -6.301 1.00 92.81 298 VAL A N 1
ATOM 2319 C CA . VAL A 1 298 ? 8.863 13.379 -4.853 1.00 92.81 298 VAL A CA 1
ATOM 2320 C C . VAL A 1 298 ? 7.806 14.449 -4.574 1.00 92.81 298 VAL A C 1
ATOM 2322 O O . VAL A 1 298 ? 6.962 14.259 -3.699 1.00 92.81 298 VAL A O 1
ATOM 2325 N N . LEU A 1 299 ? 7.808 15.557 -5.320 1.00 96.06 299 LEU A N 1
ATOM 2326 C CA . LEU A 1 299 ? 6.821 16.628 -5.153 1.00 96.06 299 LEU A CA 1
ATOM 2327 C C . LEU A 1 299 ? 5.402 16.162 -5.503 1.00 96.06 299 LEU A C 1
ATOM 2329 O O . LEU A 1 299 ? 4.469 16.441 -4.748 1.00 96.06 299 LEU A O 1
ATOM 2333 N N . VAL A 1 300 ? 5.231 15.412 -6.599 1.00 96.12 300 VAL A N 1
ATOM 2334 C CA . VAL A 1 300 ? 3.926 14.846 -6.985 1.00 96.12 300 VAL A CA 1
ATOM 2335 C C . VAL A 1 300 ? 3.434 13.854 -5.929 1.00 96.12 300 VAL A C 1
ATOM 2337 O O . VAL A 1 300 ? 2.285 13.946 -5.491 1.00 96.12 300 VAL A O 1
ATOM 2340 N N . GLN A 1 301 ? 4.301 12.956 -5.453 1.00 94.62 301 GLN A N 1
ATOM 2341 C CA . GLN A 1 301 ? 3.965 12.008 -4.389 1.00 94.62 301 GLN A CA 1
ATOM 2342 C C . GLN A 1 301 ? 3.594 12.721 -3.081 1.00 94.62 301 GLN A C 1
ATOM 2344 O O . GLN A 1 301 ? 2.582 12.389 -2.462 1.00 94.62 301 GLN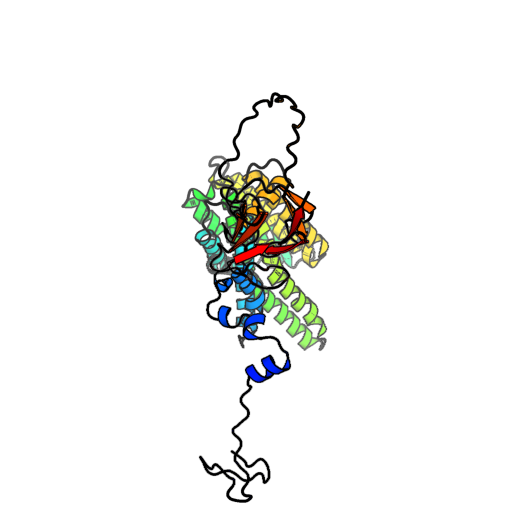 A O 1
ATOM 2349 N N . GLY A 1 302 ? 4.383 13.716 -2.668 1.00 96.19 302 GLY A N 1
ATOM 2350 C CA . GLY A 1 302 ? 4.125 14.515 -1.472 1.00 96.19 302 GLY A CA 1
ATOM 2351 C C . GLY A 1 302 ? 2.791 15.260 -1.553 1.00 96.19 302 GLY A C 1
ATOM 2352 O O . GLY A 1 302 ? 2.015 15.239 -0.598 1.00 96.19 302 GLY A O 1
ATOM 2353 N N . GLY A 1 303 ? 2.480 15.845 -2.714 1.00 97.25 303 GLY A N 1
ATOM 2354 C CA . GLY A 1 303 ? 1.198 16.497 -2.980 1.00 97.25 303 GLY A CA 1
ATOM 2355 C C . GLY A 1 303 ? 0.014 15.528 -2.942 1.00 97.25 303 GLY A C 1
ATOM 2356 O O . GLY A 1 303 ? -0.995 15.811 -2.293 1.00 97.25 303 GLY A O 1
ATOM 2357 N N . ALA A 1 304 ? 0.141 14.354 -3.566 1.00 97.50 304 ALA A N 1
ATOM 2358 C CA . ALA A 1 304 ? -0.891 13.319 -3.524 1.00 97.50 304 ALA A CA 1
ATOM 2359 C C . ALA A 1 304 ? -1.135 12.823 -2.092 1.00 97.50 304 ALA A C 1
ATOM 2361 O O . ALA A 1 304 ? -2.280 12.745 -1.648 1.00 97.50 304 ALA A O 1
ATOM 2362 N N . PHE A 1 305 ? -0.070 12.567 -1.329 1.00 96.31 305 PHE A N 1
ATOM 2363 C CA . PHE A 1 305 ? -0.187 12.181 0.073 1.00 96.31 305 PHE A CA 1
ATOM 2364 C C . PHE A 1 305 ? -0.855 13.275 0.918 1.00 96.31 305 PHE A C 1
ATOM 2366 O O . PHE A 1 305 ? -1.760 12.984 1.703 1.00 96.31 305 PHE A O 1
ATOM 2373 N N . PHE A 1 306 ? -0.479 14.541 0.722 1.00 95.94 306 PHE A N 1
ATOM 2374 C CA . PHE A 1 306 ? -1.102 15.676 1.403 1.00 95.94 306 PHE A CA 1
ATOM 2375 C C . PHE A 1 306 ? -2.613 15.767 1.125 1.00 95.94 306 PHE A C 1
ATOM 2377 O O . PHE A 1 306 ? -3.412 15.964 2.049 1.00 95.94 306 PHE A O 1
ATOM 2384 N N . LEU A 1 307 ? -3.027 15.566 -0.131 1.00 96.94 307 LEU A N 1
ATOM 2385 C CA . LEU A 1 307 ? -4.442 15.506 -0.510 1.00 96.94 307 LEU A CA 1
ATOM 2386 C C . LEU A 1 307 ? -5.167 14.355 0.190 1.00 96.94 307 LEU A C 1
ATOM 2388 O O . LEU A 1 307 ? -6.240 14.567 0.758 1.00 96.94 307 LEU A O 1
ATOM 2392 N N . VAL A 1 308 ? -4.569 13.162 0.224 1.00 96.19 308 VAL A N 1
ATOM 2393 C CA . VAL A 1 308 ? -5.132 12.011 0.943 1.00 96.19 308 VAL A CA 1
ATOM 2394 C C . VAL A 1 308 ? -5.304 12.332 2.427 1.00 96.19 308 VAL A C 1
ATOM 2396 O O . VAL A 1 308 ? -6.379 12.091 2.973 1.00 96.19 308 VAL A O 1
ATOM 2399 N N . MET A 1 309 ? -4.308 12.937 3.082 1.00 93.75 309 MET A N 1
ATOM 2400 C CA . MET A 1 309 ? -4.419 13.339 4.493 1.00 93.75 309 MET A CA 1
ATOM 2401 C C . MET A 1 309 ? -5.539 14.359 4.716 1.00 93.75 309 MET A C 1
ATOM 2403 O O . MET A 1 309 ? -6.313 14.235 5.668 1.00 93.75 309 MET A O 1
ATOM 2407 N N . THR A 1 310 ? -5.696 15.313 3.799 1.00 93.44 310 THR A N 1
ATOM 2408 C CA . THR A 1 310 ? -6.781 16.302 3.837 1.00 93.44 310 THR A CA 1
ATOM 2409 C C . THR A 1 310 ? -8.151 15.639 3.672 1.00 93.44 310 THR A C 1
ATOM 2411 O O . THR A 1 310 ? -9.108 15.978 4.373 1.00 93.44 310 THR A O 1
ATOM 2414 N N . TYR A 1 311 ? -8.271 14.648 2.791 1.00 94.94 311 TYR A N 1
ATOM 2415 C CA . TYR A 1 311 ? -9.517 13.904 2.615 1.00 94.94 311 TYR A CA 1
ATOM 2416 C C . TYR A 1 311 ? -9.830 12.989 3.793 1.00 94.94 311 TYR A C 1
ATOM 2418 O O . TYR A 1 311 ? -11.001 12.860 4.140 1.00 94.94 311 TYR A O 1
ATOM 2426 N N . ILE A 1 312 ? -8.825 12.423 4.467 1.00 91.69 312 ILE A N 1
ATOM 2427 C CA . ILE A 1 312 ? -9.026 11.679 5.718 1.00 91.69 312 ILE A CA 1
ATOM 2428 C C . ILE A 1 312 ? -9.545 12.604 6.821 1.00 91.69 312 ILE A C 1
ATOM 2430 O O . ILE A 1 312 ? -10.524 12.251 7.480 1.00 91.69 312 ILE A O 1
ATOM 2434 N N . LEU A 1 313 ? -8.939 13.785 6.994 1.00 89.06 313 LEU A N 1
ATOM 2435 C CA . LEU A 1 313 ? -9.409 14.810 7.934 1.00 89.06 313 LEU A CA 1
ATOM 2436 C C . LEU A 1 313 ? -10.883 15.139 7.694 1.00 89.06 313 LEU A C 1
ATOM 2438 O O . LEU A 1 313 ? -11.716 15.007 8.593 1.00 89.06 313 LEU A O 1
ATOM 2442 N N . LYS A 1 314 ? -11.215 15.472 6.443 1.00 90.38 314 LYS A N 1
ATOM 2443 C CA . LYS A 1 314 ? -12.576 15.819 6.030 1.00 90.38 314 LYS A CA 1
ATOM 2444 C C . LYS A 1 314 ? -13.553 14.655 6.196 1.00 90.38 314 LYS A C 1
ATOM 2446 O O . LYS A 1 314 ? -14.661 14.856 6.679 1.00 90.38 314 LYS A O 1
ATOM 2451 N N . ALA A 1 315 ? -13.162 13.437 5.818 1.00 88.75 315 ALA A N 1
ATOM 2452 C CA . ALA A 1 315 ? -14.005 12.247 5.933 1.00 88.75 315 ALA A CA 1
ATOM 2453 C C . ALA A 1 315 ? -14.315 11.877 7.390 1.00 88.75 315 ALA A C 1
ATOM 2455 O O . ALA A 1 315 ? -15.358 11.281 7.652 1.00 88.75 315 ALA A O 1
ATOM 2456 N N . ARG A 1 316 ? -13.414 12.214 8.319 1.00 87.25 316 ARG A N 1
ATOM 2457 C CA . ARG A 1 316 ? -13.579 11.992 9.761 1.00 87.25 316 ARG A CA 1
ATOM 2458 C C . ARG A 1 316 ? -14.216 13.178 10.494 1.00 87.25 316 ARG A C 1
ATOM 2460 O O . ARG A 1 316 ? -14.482 13.051 11.682 1.00 87.25 316 ARG A O 1
ATOM 2467 N N . GLY A 1 317 ? -14.468 14.296 9.808 1.00 84.06 317 GLY A N 1
ATOM 2468 C CA . GLY A 1 317 ? -15.031 15.506 10.413 1.00 84.06 317 GLY A CA 1
ATOM 2469 C C . GLY A 1 317 ? -14.103 16.176 11.431 1.00 84.06 317 GLY A C 1
ATOM 2470 O O . GLY A 1 317 ? -14.591 16.825 12.349 1.00 84.06 317 GLY A O 1
ATOM 2471 N N . LEU A 1 318 ? -12.786 15.986 11.301 1.00 83.00 318 LEU A N 1
ATOM 2472 C CA . LEU A 1 318 ? -11.797 16.527 12.235 1.00 83.00 318 LEU A CA 1
ATOM 2473 C C . LEU A 1 318 ? -11.457 17.976 11.878 1.00 83.00 318 LEU A C 1
ATOM 2475 O O . LEU A 1 318 ? -11.247 18.300 10.707 1.00 83.00 318 LEU A O 1
ATOM 2479 N N . SER A 1 319 ? -11.352 18.827 12.896 1.00 75.81 319 SER A N 1
ATOM 2480 C CA . SER A 1 319 ? -11.007 20.247 12.750 1.00 75.81 319 SER A CA 1
ATOM 2481 C C . SER A 1 319 ? -9.504 20.505 12.647 1.00 75.81 319 SER A C 1
ATOM 2483 O O . SER A 1 319 ? -9.098 21.543 12.127 1.00 75.81 319 SER A O 1
ATOM 2485 N N . SER A 1 320 ? -8.666 19.585 13.138 1.00 75.31 320 SER A N 1
ATOM 2486 C CA . SER A 1 320 ? -7.216 19.782 13.223 1.00 75.31 320 SER A CA 1
ATOM 2487 C C . SER A 1 320 ? -6.408 18.525 12.906 1.00 75.31 320 SER A C 1
ATOM 2489 O O . SER A 1 320 ? -6.735 17.418 13.330 1.00 75.31 320 SER A O 1
ATOM 2491 N N . ALA A 1 321 ? -5.263 18.709 12.241 1.00 70.31 321 ALA A N 1
ATOM 2492 C CA . ALA A 1 321 ? -4.281 17.652 11.987 1.00 70.31 321 ALA A CA 1
ATOM 2493 C C . ALA A 1 321 ? -3.698 17.037 13.274 1.00 70.31 321 ALA A C 1
ATOM 2495 O O . ALA A 1 321 ? -3.296 15.874 13.268 1.00 70.31 321 ALA A O 1
ATOM 2496 N N . ARG A 1 322 ? -3.700 17.767 14.401 1.00 67.88 322 ARG A N 1
ATOM 2497 C CA . ARG A 1 322 ? -3.253 17.226 15.701 1.00 67.88 322 ARG A CA 1
ATOM 2498 C C . ARG A 1 322 ? -4.149 16.083 16.191 1.00 67.88 322 ARG A C 1
ATOM 2500 O O . ARG A 1 322 ? -3.670 15.170 16.860 1.00 67.88 322 ARG A O 1
ATOM 2507 N N . GLU A 1 323 ? -5.421 16.084 15.796 1.00 66.25 323 GLU A N 1
ATOM 2508 C CA . GLU A 1 323 ? -6.389 15.039 16.144 1.00 66.25 323 GLU A CA 1
ATOM 2509 C C . GLU A 1 323 ? -6.145 13.734 15.360 1.00 66.25 323 GLU A C 1
ATOM 2511 O O . GLU A 1 323 ? -6.533 12.658 15.824 1.00 66.25 323 GLU A O 1
ATOM 2516 N N . LEU A 1 324 ? -5.434 13.779 14.218 1.00 64.94 324 LEU A N 1
ATOM 2517 C CA . LEU A 1 324 ? -5.039 12.561 13.498 1.00 64.94 324 LEU A CA 1
ATOM 2518 C C . LEU A 1 324 ? -4.081 11.708 14.333 1.00 64.94 324 LEU A C 1
ATOM 2520 O O . LEU A 1 324 ? -4.292 10.503 14.451 1.00 64.94 324 LEU A O 1
ATOM 2524 N N . GLY A 1 325 ? -3.055 12.322 14.931 1.00 54.84 325 GLY A N 1
ATOM 2525 C CA . GLY A 1 325 ? -2.031 11.605 15.697 1.00 54.84 325 GLY A CA 1
ATOM 2526 C C . GLY A 1 325 ? -2.612 10.867 16.906 1.00 54.84 325 GLY A C 1
ATOM 2527 O O . GLY A 1 325 ? -2.313 9.693 17.125 1.00 54.84 325 GLY A O 1
ATOM 2528 N N . GLY A 1 326 ? -3.529 11.516 17.630 1.00 52.03 326 GLY A N 1
ATOM 2529 C CA . GLY A 1 326 ? -4.196 10.924 18.791 1.00 52.03 326 GLY A CA 1
ATOM 2530 C C . GLY A 1 326 ? -5.128 9.756 18.448 1.00 52.03 326 GLY A C 1
ATOM 2531 O O . GLY A 1 326 ? -5.278 8.843 19.251 1.00 52.03 326 GLY A O 1
ATOM 2532 N N . GLY A 1 327 ? -5.744 9.735 17.261 1.00 48.97 327 GL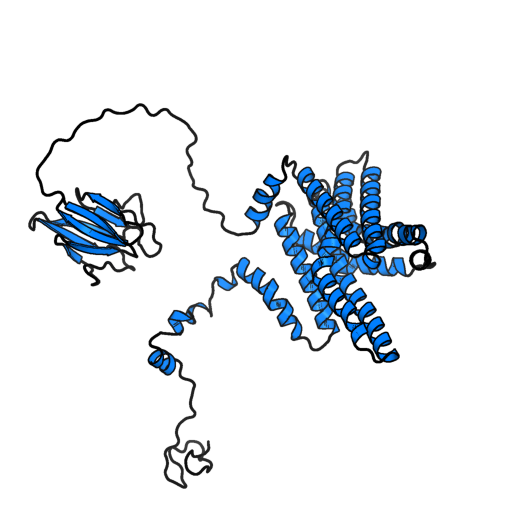Y A N 1
ATOM 2533 C CA . GLY A 1 327 ? -6.651 8.654 16.850 1.00 48.97 327 GLY A CA 1
ATOM 2534 C C . GLY A 1 327 ? -5.972 7.485 16.124 1.00 48.97 327 GLY A C 1
ATOM 2535 O O . GLY A 1 327 ? -6.407 6.340 16.258 1.00 48.97 327 GLY A O 1
ATOM 2536 N N . VAL A 1 328 ? -4.921 7.770 15.349 1.00 47.50 328 VAL A N 1
ATOM 2537 C CA . VAL A 1 328 ? -4.237 6.817 14.454 1.00 47.50 328 VAL A CA 1
ATOM 2538 C C . VAL A 1 328 ? -3.218 5.949 15.209 1.00 47.50 328 VAL A C 1
ATOM 2540 O O . VAL A 1 328 ? -3.159 4.736 14.996 1.00 47.50 328 VAL A O 1
ATOM 2543 N N . PHE A 1 329 ? -2.466 6.522 16.156 1.00 47.81 329 PHE A N 1
ATOM 2544 C CA 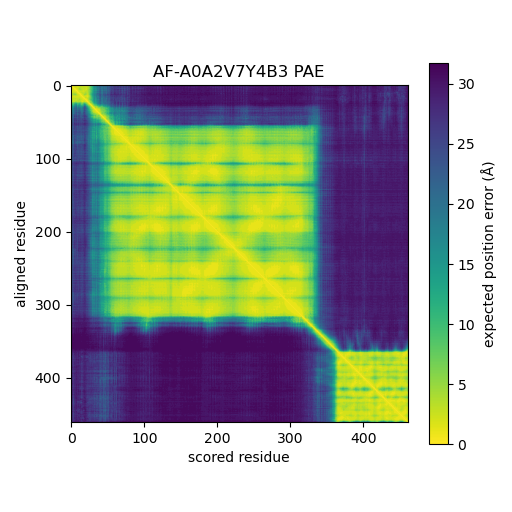. PHE A 1 329 ? -1.466 5.771 16.929 1.00 47.81 329 PHE A CA 1
ATOM 2545 C C . PHE A 1 329 ? -2.046 5.078 18.171 1.00 47.81 329 PHE A C 1
ATOM 2547 O O . PHE A 1 329 ? -1.593 3.989 18.520 1.00 47.81 329 PHE A O 1
ATOM 2554 N N . ASN A 1 330 ? -3.130 5.602 18.759 1.00 48.00 330 ASN A N 1
ATOM 2555 C CA . ASN A 1 330 ? -3.810 4.956 19.895 1.00 48.00 330 ASN A CA 1
ATOM 2556 C C . ASN A 1 330 ? -4.528 3.642 19.537 1.00 48.00 330 ASN A C 1
ATOM 2558 O O . ASN A 1 330 ? -4.894 2.880 20.429 1.00 48.00 330 ASN A O 1
ATOM 2562 N N . ARG A 1 331 ? -4.749 3.350 18.246 1.00 50.69 331 ARG A N 1
ATOM 2563 C CA . ARG A 1 331 ? -5.301 2.058 17.793 1.00 50.69 331 ARG A CA 1
ATOM 2564 C C . ARG A 1 331 ? -4.230 0.995 17.532 1.00 50.69 331 ARG A C 1
ATOM 2566 O O . ARG A 1 331 ? -4.572 -0.183 17.463 1.00 50.69 331 ARG A O 1
ATOM 2573 N N . THR A 1 332 ? -2.963 1.386 17.381 1.00 44.84 332 THR A N 1
ATOM 2574 C CA . THR A 1 332 ? -1.942 0.529 16.749 1.00 44.84 332 THR A CA 1
ATOM 2575 C C . THR A 1 332 ? -0.965 -0.107 17.744 1.00 44.84 332 THR A C 1
ATOM 2577 O O . THR A 1 332 ? -0.286 -1.070 17.392 1.00 44.84 332 THR A O 1
ATOM 2580 N N . VAL A 1 333 ? -0.973 0.302 19.015 1.00 36.91 333 VAL A N 1
ATOM 2581 C CA . VAL A 1 333 ? -0.247 -0.397 20.086 1.00 36.91 333 VAL A CA 1
ATOM 2582 C C . VAL A 1 333 ? -1.231 -0.778 21.186 1.00 36.91 333 VAL A C 1
ATOM 2584 O O . VAL A 1 333 ? -1.826 0.075 21.839 1.00 36.91 333 VAL A O 1
ATOM 2587 N N . MET A 1 334 ? -1.433 -2.084 21.373 1.00 41.31 334 MET A N 1
ATOM 2588 C CA . MET A 1 334 ? -2.184 -2.607 22.507 1.00 41.31 334 MET A CA 1
ATOM 2589 C C . MET A 1 334 ? -1.470 -2.244 23.808 1.00 41.31 334 MET A C 1
ATOM 2591 O O . MET A 1 334 ? -0.575 -2.967 24.219 1.00 41.31 334 MET A O 1
ATOM 2595 N N . ILE A 1 335 ? -1.927 -1.185 24.470 1.00 33.03 335 ILE A N 1
ATOM 2596 C CA . ILE A 1 335 ? -2.343 -1.233 25.872 1.00 33.03 335 ILE A CA 1
ATOM 2597 C C . ILE A 1 335 ? -3.587 -0.351 25.949 1.00 33.03 335 ILE A C 1
ATOM 2599 O O . ILE A 1 335 ? -3.500 0.873 26.006 1.00 33.03 335 ILE A O 1
ATOM 2603 N N . LYS A 1 336 ? -4.775 -0.965 25.956 1.00 32.00 336 LYS A N 1
ATOM 2604 C CA . LYS A 1 336 ? -5.910 -0.302 26.592 1.00 32.00 336 LYS A CA 1
ATOM 2605 C C . LYS A 1 336 ? -5.521 -0.276 28.065 1.00 32.00 336 LYS A C 1
ATOM 2607 O O . LYS A 1 336 ? -5.613 -1.311 28.723 1.00 32.00 336 LYS A O 1
ATOM 2612 N N . ALA A 1 337 ? -4.994 0.850 28.548 1.00 33.22 337 ALA A N 1
ATOM 2613 C CA . ALA A 1 337 ? -4.910 1.058 29.985 1.00 33.22 337 ALA A CA 1
ATOM 2614 C C . ALA A 1 337 ? -6.308 0.723 30.523 1.00 33.22 337 ALA A C 1
ATOM 2616 O O . ALA A 1 337 ? -7.291 1.133 29.882 1.00 33.22 337 ALA A O 1
ATOM 2617 N N . PRO A 1 338 ? -6.441 -0.102 31.579 1.00 33.84 338 PRO A N 1
ATOM 2618 C CA . PRO A 1 338 ? -7.748 -0.322 32.166 1.00 33.84 338 PRO A CA 1
ATOM 2619 C C . PRO A 1 338 ? -8.320 1.066 32.410 1.00 33.84 338 PRO A C 1
ATOM 2621 O O . PRO A 1 338 ? -7.659 1.913 33.012 1.00 33.84 338 PRO A O 1
ATOM 2624 N N . ALA A 1 339 ? -9.484 1.329 31.813 1.00 36.50 339 ALA A N 1
ATOM 2625 C CA . ALA A 1 339 ? -10.216 2.540 32.110 1.00 36.50 339 ALA A CA 1
ATOM 2626 C C . ALA A 1 339 ? -10.292 2.578 33.632 1.00 36.50 339 ALA A C 1
ATOM 2628 O O . ALA A 1 339 ? -10.816 1.631 34.222 1.00 36.50 339 ALA A O 1
ATOM 2629 N N . LEU A 1 340 ? -9.682 3.592 34.250 1.00 40.03 340 LEU A N 1
ATOM 2630 C CA . LEU A 1 340 ? -9.920 3.876 35.652 1.00 40.03 340 LEU A CA 1
ATOM 2631 C C . LEU A 1 340 ? -11.430 4.061 35.763 1.00 40.03 340 LEU A C 1
ATOM 2633 O O . LEU A 1 340 ? -11.990 5.070 35.334 1.00 40.03 340 LEU A O 1
ATOM 2637 N N . ALA A 1 341 ? -12.097 3.008 36.219 1.00 35.53 341 ALA A N 1
ATOM 2638 C CA . ALA A 1 341 ? -13.479 3.067 36.612 1.00 35.53 341 ALA A CA 1
ATOM 2639 C C . ALA A 1 341 ? -13.529 4.072 37.763 1.00 35.53 341 ALA A C 1
ATOM 2641 O O . ALA A 1 341 ? -12.898 3.859 38.795 1.00 35.53 341 ALA A O 1
ATOM 2642 N N . GLY A 1 342 ? -14.231 5.180 37.541 1.00 34.34 342 GLY A N 1
ATOM 2643 C CA . GLY A 1 342 ? -14.458 6.199 38.556 1.00 34.34 342 GLY A CA 1
ATOM 2644 C C . GLY A 1 342 ? -13.437 7.331 38.550 1.00 34.34 342 GLY A C 1
ATOM 2645 O O . GLY A 1 342 ? -12.714 7.519 39.519 1.00 34.34 342 GLY A O 1
ATOM 2646 N N . ALA A 1 343 ? -13.442 8.156 37.504 1.00 29.36 343 ALA A N 1
ATOM 2647 C CA . ALA A 1 343 ? -13.255 9.583 37.744 1.00 29.36 343 ALA A CA 1
ATOM 2648 C C . ALA A 1 343 ? -14.624 10.132 38.185 1.00 29.36 343 ALA A C 1
ATOM 2650 O O . ALA A 1 343 ? -15.541 10.144 37.356 1.00 29.36 343 ALA A O 1
ATOM 2651 N N . PRO A 1 344 ? -14.830 10.528 39.455 1.00 36.16 344 PRO A N 1
ATOM 2652 C CA . PRO A 1 344 ? -16.031 11.262 39.801 1.00 36.16 344 PRO A CA 1
ATOM 2653 C C . PRO A 1 344 ? -15.947 12.640 39.142 1.00 36.16 344 PRO A C 1
ATOM 2655 O O . PRO A 1 344 ? -15.065 13.449 39.424 1.00 36.16 344 PRO A O 1
ATOM 2658 N N . ALA A 1 345 ? -16.881 12.889 38.230 1.00 32.28 345 ALA A N 1
ATOM 2659 C CA . ALA A 1 345 ? -17.274 14.235 37.874 1.00 32.28 345 ALA A CA 1
ATOM 2660 C C . ALA A 1 345 ? -17.984 14.844 39.088 1.00 32.28 345 ALA A C 1
ATOM 2662 O O . ALA A 1 345 ? -19.037 14.354 39.477 1.00 32.28 345 ALA A O 1
ATOM 2663 N N . SER A 1 346 ? -17.391 15.868 39.692 1.00 32.88 346 SER A N 1
ATOM 2664 C CA . SER A 1 346 ? -18.073 17.069 40.188 1.00 32.88 346 SER A CA 1
ATOM 2665 C C . SER A 1 346 ? -17.111 17.831 41.084 1.00 32.88 346 SER A C 1
ATOM 2667 O O . SER A 1 346 ? -16.667 17.333 42.116 1.00 32.88 346 SER A O 1
ATOM 2669 N N . ALA A 1 347 ? -16.830 19.069 40.694 1.00 42.03 347 ALA A N 1
ATOM 2670 C CA . ALA A 1 347 ? -16.336 20.078 41.605 1.00 42.03 347 ALA A CA 1
ATOM 2671 C C . ALA A 1 347 ? -17.340 20.225 42.760 1.00 42.03 347 ALA A C 1
ATOM 2673 O O . ALA A 1 347 ? -18.507 20.541 42.535 1.00 42.03 347 ALA A O 1
ATOM 2674 N N . MET A 1 348 ? -16.889 19.988 43.987 1.00 30.69 348 MET A N 1
ATOM 2675 C CA . MET A 1 348 ? -17.515 20.535 45.183 1.00 30.69 348 MET A CA 1
ATOM 2676 C C . MET A 1 348 ? -16.418 21.161 46.032 1.00 30.69 348 MET A C 1
ATOM 2678 O O . MET A 1 348 ? -15.344 20.589 46.213 1.00 30.69 348 MET A O 1
ATOM 2682 N N . ALA A 1 349 ? -16.696 22.391 46.447 1.00 34.12 349 ALA A N 1
ATOM 2683 C CA . ALA A 1 349 ? -15.826 23.255 47.215 1.00 34.12 349 ALA A CA 1
ATOM 2684 C C . ALA A 1 349 ? -15.330 22.562 48.491 1.00 34.12 349 ALA A C 1
ATOM 2686 O O . ALA A 1 349 ? -16.113 21.979 49.237 1.00 34.12 349 ALA A O 1
ATOM 2687 N N . VAL A 1 350 ? -14.024 22.655 48.731 1.00 31.97 350 VAL A N 1
ATOM 2688 C CA . VAL A 1 350 ? -13.410 22.306 50.010 1.00 31.97 350 VAL A CA 1
ATOM 2689 C C . VAL A 1 350 ? -13.489 23.549 50.894 1.00 31.97 350 VAL A C 1
ATOM 2691 O O . VAL A 1 350 ? -12.790 24.529 50.639 1.00 31.97 350 VAL A O 1
ATOM 2694 N N . GLU A 1 351 ? -14.342 23.522 51.917 1.00 33.88 351 GLU A N 1
ATOM 2695 C CA . GLU A 1 351 ? -14.167 24.379 53.094 1.00 33.88 351 GLU A CA 1
ATOM 2696 C C . GLU A 1 351 ? -13.021 23.816 53.954 1.00 33.88 351 GLU A C 1
ATOM 2698 O O . GLU A 1 351 ? -12.924 22.594 54.115 1.00 33.88 351 GLU A O 1
ATOM 2703 N N . PRO A 1 352 ? -12.129 24.660 54.507 1.00 31.02 352 PRO A N 1
ATOM 2704 C CA . PRO A 1 352 ? -11.033 24.178 55.330 1.00 31.02 352 PRO A CA 1
ATOM 2705 C C . PRO A 1 352 ? -11.534 23.830 56.738 1.00 31.02 352 PRO A C 1
ATOM 2707 O O . PRO A 1 352 ? -12.103 24.666 57.438 1.00 31.02 352 PRO A O 1
ATOM 2710 N N . ALA A 1 353 ? -11.280 22.594 57.168 1.00 33.84 353 ALA A N 1
ATOM 2711 C CA . ALA A 1 353 ? -11.445 22.171 58.556 1.00 33.84 353 ALA A CA 1
ATOM 2712 C C . ALA A 1 353 ? -10.313 22.746 59.443 1.00 33.84 353 ALA A C 1
ATOM 2714 O O . ALA A 1 353 ? -9.205 22.977 58.949 1.00 33.84 353 ALA A O 1
ATOM 2715 N N . PRO A 1 354 ? -10.574 22.997 60.741 1.00 32.50 354 PRO A N 1
ATOM 2716 C CA . PRO A 1 354 ? -9.699 23.787 61.599 1.00 32.50 354 PRO A CA 1
ATOM 2717 C C . PRO A 1 354 ? -8.409 23.052 61.979 1.00 32.50 354 PRO A C 1
ATOM 2719 O O . PRO A 1 354 ? -8.391 21.846 62.223 1.00 32.50 354 PRO A O 1
ATOM 2722 N N . VAL A 1 355 ? -7.332 23.832 62.080 1.00 35.94 355 VAL A N 1
ATOM 2723 C CA . VAL A 1 355 ? -6.036 23.422 62.627 1.00 35.94 355 VAL A CA 1
ATOM 2724 C C . VAL A 1 355 ? -6.187 23.191 64.131 1.00 35.94 355 VAL A C 1
ATOM 2726 O O . VAL A 1 355 ? -6.490 24.125 64.872 1.00 35.94 355 VAL A O 1
ATOM 2729 N N . VAL A 1 356 ? -5.939 21.962 64.584 1.00 36.03 356 VAL A N 1
ATOM 2730 C CA . VAL A 1 356 ? -5.730 21.645 66.002 1.00 36.03 356 VAL A CA 1
ATOM 2731 C C . VAL A 1 356 ? -4.259 21.274 66.183 1.00 36.03 356 VAL A C 1
ATOM 2733 O O . VAL A 1 356 ? -3.755 20.360 65.535 1.00 36.03 356 VAL A O 1
ATOM 2736 N N . ALA A 1 357 ? -3.571 22.045 67.025 1.00 35.22 357 ALA A N 1
ATOM 2737 C CA . ALA A 1 357 ? -2.188 21.826 67.441 1.00 35.22 357 ALA A CA 1
ATOM 2738 C C . ALA A 1 357 ? -2.076 20.618 68.404 1.00 35.22 357 ALA A C 1
ATOM 2740 O O . ALA A 1 357 ? -3.073 20.236 69.021 1.00 35.22 357 ALA A O 1
ATOM 2741 N N . PRO A 1 358 ? -0.889 19.992 68.519 1.00 37.66 358 PRO A N 1
ATOM 2742 C CA . PRO A 1 358 ? -0.738 18.628 69.013 1.00 37.66 358 PRO A CA 1
ATOM 2743 C C . PRO A 1 358 ? -0.724 18.553 70.542 1.00 37.66 358 PRO A C 1
ATOM 2745 O O . PRO A 1 358 ? -0.184 19.432 71.211 1.00 37.66 358 PRO A O 1
ATOM 2748 N N . VAL A 1 359 ? -1.264 17.461 71.088 1.00 34.97 359 VAL A N 1
ATOM 2749 C CA . VAL A 1 359 ? -1.035 17.071 72.484 1.00 34.97 359 VAL A CA 1
ATOM 2750 C C . VAL A 1 359 ? -0.033 15.924 72.495 1.00 34.97 359 VAL A C 1
ATOM 2752 O O . VAL A 1 359 ? -0.301 14.840 71.978 1.00 34.97 359 VAL A O 1
ATOM 2755 N N . GLU A 1 360 ? 1.133 16.205 73.070 1.00 34.06 360 GLU A N 1
ATOM 2756 C CA . GLU A 1 360 ? 2.201 15.255 73.358 1.00 34.06 360 GLU A CA 1
ATOM 2757 C C . GLU A 1 360 ? 1.735 14.195 74.363 1.00 34.06 360 GLU A C 1
ATOM 2759 O O . GLU A 1 360 ? 1.290 14.497 75.470 1.00 34.06 360 GLU A O 1
ATOM 2764 N N . SER A 1 361 ? 1.914 12.932 73.988 1.00 34.62 361 SER A N 1
ATOM 2765 C CA . SER A 1 361 ? 2.054 11.821 74.919 1.00 34.62 361 SER A CA 1
ATOM 2766 C C . SER A 1 361 ? 3.407 11.187 74.626 1.00 34.62 361 SER A C 1
ATOM 2768 O O . SER A 1 361 ? 3.627 10.636 73.549 1.00 34.62 361 SER A O 1
ATOM 2770 N N . ALA A 1 362 ? 4.333 11.331 75.572 1.00 38.47 362 ALA A N 1
ATOM 2771 C CA . ALA A 1 362 ? 5.651 10.720 75.539 1.00 38.47 362 ALA A CA 1
ATOM 2772 C C . ALA A 1 362 ? 5.534 9.199 75.740 1.00 38.47 362 ALA A C 1
ATOM 2774 O O . ALA A 1 362 ? 5.728 8.674 76.833 1.00 38.47 362 ALA A O 1
ATOM 2775 N N . ALA A 1 363 ? 5.205 8.496 74.662 1.00 47.59 363 ALA A N 1
ATOM 2776 C CA . ALA A 1 363 ? 5.557 7.104 74.447 1.00 47.59 363 ALA A CA 1
ATOM 2777 C C . ALA A 1 363 ? 6.465 7.092 73.216 1.00 47.59 363 ALA A C 1
ATOM 2779 O O . ALA A 1 363 ? 6.140 7.740 72.225 1.00 47.59 363 ALA A O 1
ATOM 2780 N N . ALA A 1 364 ? 7.614 6.420 73.297 1.00 54.72 364 ALA A N 1
ATOM 2781 C CA . ALA A 1 364 ? 8.582 6.322 72.207 1.00 54.72 364 ALA A CA 1
ATOM 2782 C C . ALA A 1 364 ? 7.863 5.997 70.882 1.00 54.72 364 ALA A C 1
ATOM 2784 O O . ALA A 1 364 ? 7.319 4.902 70.718 1.00 54.72 364 ALA A O 1
ATOM 2785 N N . LEU A 1 365 ? 7.781 6.978 69.980 1.00 74.69 365 LEU A N 1
ATOM 2786 C CA . LEU A 1 365 ? 7.016 6.858 68.744 1.00 74.69 365 LEU A CA 1
ATOM 2787 C C . LEU A 1 365 ? 7.876 6.071 67.763 1.00 74.69 365 LEU A C 1
ATOM 2789 O O . LEU A 1 365 ? 8.913 6.537 67.313 1.00 74.69 365 LEU A O 1
ATOM 2793 N N . TRP A 1 366 ? 7.496 4.840 67.458 1.00 85.62 366 TRP A N 1
ATOM 2794 C CA . TRP A 1 366 ? 8.245 4.041 66.496 1.00 85.62 366 TRP A CA 1
ATOM 2795 C C . TRP A 1 366 ? 7.906 4.492 65.080 1.00 85.62 366 TRP A C 1
ATOM 2797 O O . TRP A 1 366 ? 6.743 4.759 64.772 1.00 85.62 366 TRP A O 1
ATOM 2807 N N . ARG A 1 367 ? 8.897 4.539 64.190 1.00 91.00 367 ARG A N 1
ATOM 2808 C CA . ARG A 1 367 ? 8.668 4.837 62.775 1.00 91.00 367 ARG A CA 1
ATOM 2809 C C . ARG A 1 367 ? 9.454 3.930 61.851 1.00 91.00 367 ARG A C 1
ATOM 2811 O O . ARG A 1 367 ? 10.517 3.430 62.197 1.00 91.00 367 ARG A O 1
ATOM 2818 N N . LEU A 1 368 ? 8.960 3.792 60.630 1.00 91.44 368 LEU A N 1
ATOM 2819 C CA . LEU A 1 368 ? 9.719 3.251 59.512 1.00 91.44 368 LEU A CA 1
ATOM 2820 C C . LEU A 1 368 ? 10.168 4.387 58.608 1.00 91.44 368 LEU A C 1
ATOM 2822 O O . LEU A 1 368 ? 9.337 5.164 58.134 1.00 91.44 368 LEU A O 1
ATOM 2826 N N . ARG A 1 369 ? 11.460 4.443 58.293 1.00 91.00 369 ARG A N 1
ATOM 2827 C CA . ARG A 1 369 ? 11.985 5.318 57.241 1.00 91.00 369 ARG A CA 1
ATOM 2828 C C . ARG A 1 369 ? 12.405 4.494 56.036 1.00 91.00 369 ARG A C 1
ATOM 2830 O O . ARG A 1 369 ? 13.245 3.607 56.153 1.00 91.00 369 ARG A O 1
ATOM 2837 N N . GLY A 1 370 ? 11.879 4.822 54.862 1.00 88.06 370 GLY A N 1
ATOM 2838 C CA . GLY A 1 370 ? 12.358 4.241 53.614 1.00 88.06 370 GLY A CA 1
ATOM 2839 C C . GLY A 1 370 ? 13.716 4.809 53.230 1.00 88.06 370 GLY A C 1
ATOM 2840 O O . GLY A 1 370 ? 13.864 6.021 53.068 1.00 88.06 370 GLY A O 1
ATOM 2841 N N . VAL A 1 371 ? 14.698 3.928 53.062 1.00 85.31 371 VAL A N 1
ATOM 2842 C CA . VAL A 1 371 ? 16.081 4.281 52.696 1.00 85.31 371 VAL A CA 1
ATOM 2843 C C . VAL A 1 371 ? 16.457 3.826 51.284 1.00 85.31 371 VAL A C 1
ATOM 2845 O O . VAL A 1 371 ? 17.402 4.356 50.711 1.00 85.31 371 VAL A O 1
ATOM 2848 N N . ALA A 1 372 ? 15.706 2.889 50.694 1.00 72.12 372 ALA A N 1
ATOM 2849 C CA . ALA A 1 372 ? 15.870 2.470 49.302 1.00 72.12 372 ALA A CA 1
ATOM 2850 C C . ALA A 1 372 ? 14.547 1.967 48.697 1.00 72.12 372 ALA A C 1
ATOM 2852 O O . ALA A 1 372 ? 13.617 1.606 49.422 1.00 72.12 372 ALA A O 1
ATOM 2853 N N . GLY A 1 373 ? 14.472 1.944 47.363 1.00 81.00 373 GLY A N 1
ATOM 2854 C CA . GLY A 1 373 ? 13.291 1.528 46.595 1.00 81.00 373 GLY A CA 1
ATOM 2855 C C . GLY A 1 373 ? 12.153 2.564 46.577 1.00 81.00 373 GLY A C 1
ATOM 2856 O O . GLY A 1 373 ? 12.350 3.706 46.990 1.00 81.00 373 GLY A O 1
ATOM 2857 N N . PRO A 1 374 ? 10.951 2.198 46.096 1.00 74.94 374 PRO A N 1
ATOM 2858 C CA . PRO A 1 374 ? 9.781 3.086 46.001 1.00 74.94 374 PRO A CA 1
ATOM 2859 C C . PRO A 1 374 ? 9.337 3.764 47.306 1.00 74.94 374 PRO A C 1
ATOM 2861 O O . PRO A 1 374 ? 8.633 4.774 47.271 1.00 74.94 374 PRO A O 1
ATOM 2864 N N . ALA A 1 375 ? 9.728 3.221 48.461 1.00 74.81 375 ALA A N 1
ATOM 2865 C CA . ALA A 1 375 ? 9.475 3.830 49.764 1.00 74.81 375 ALA A CA 1
ATOM 2866 C C . ALA A 1 375 ? 10.534 4.874 50.184 1.00 74.81 375 ALA A C 1
ATOM 2868 O O . ALA A 1 375 ? 10.350 5.524 51.211 1.00 74.81 375 ALA A O 1
ATOM 2869 N N . CYS A 1 376 ? 11.628 5.045 49.430 1.00 81.62 376 CYS A N 1
ATOM 2870 C CA . CYS A 1 376 ? 12.745 5.926 49.786 1.00 81.62 376 CYS A CA 1
ATOM 2871 C C . CYS A 1 376 ? 12.294 7.371 50.056 1.00 81.62 376 CYS A C 1
ATOM 2873 O O . CYS A 1 376 ? 11.510 7.946 49.301 1.00 81.62 376 CYS A O 1
ATOM 2875 N N . GLY A 1 377 ? 12.776 7.949 51.159 1.00 74.06 377 GLY A N 1
ATOM 2876 C CA . GLY A 1 377 ? 12.442 9.307 51.596 1.00 74.06 377 GLY A CA 1
ATOM 2877 C C . GLY A 1 377 ? 11.069 9.444 52.262 1.00 74.06 377 GLY A C 1
ATOM 2878 O O . GLY A 1 377 ? 10.765 10.501 52.810 1.00 74.06 377 GLY A O 1
ATOM 2879 N N . ARG A 1 378 ? 10.244 8.388 52.267 1.00 83.50 378 ARG A N 1
ATOM 2880 C CA . ARG A 1 378 ? 8.967 8.363 52.989 1.00 83.50 378 ARG A CA 1
ATOM 2881 C C . ARG A 1 378 ? 9.177 7.859 54.407 1.00 83.50 378 ARG A C 1
ATOM 2883 O O . ARG A 1 378 ? 10.029 7.008 54.668 1.00 83.50 378 ARG A O 1
ATOM 2890 N N . THR A 1 379 ? 8.364 8.373 55.314 1.00 87.69 379 THR A N 1
ATOM 2891 C CA . THR A 1 379 ? 8.329 7.938 56.705 1.00 87.69 379 THR A CA 1
ATOM 2892 C C . THR A 1 379 ? 6.917 7.517 57.080 1.00 87.69 379 THR A C 1
ATOM 2894 O O . THR A 1 379 ? 5.944 8.075 56.573 1.00 87.69 379 THR A O 1
ATOM 2897 N N . PHE A 1 380 ? 6.816 6.486 57.913 1.00 89.00 380 PHE A N 1
ATOM 2898 C CA . PHE A 1 380 ? 5.554 5.898 58.344 1.00 89.00 380 PHE A CA 1
ATOM 2899 C C . PHE A 1 380 ? 5.588 5.743 59.855 1.00 89.00 380 PHE A C 1
ATOM 2901 O O . PHE A 1 380 ? 6.420 5.000 60.375 1.00 89.00 380 PHE A O 1
ATOM 2908 N N . ASP A 1 381 ? 4.701 6.441 60.548 1.00 89.00 381 ASP A N 1
ATOM 2909 C CA . ASP A 1 381 ? 4.622 6.363 62.001 1.00 89.00 381 ASP A CA 1
ATOM 2910 C C . ASP A 1 381 ? 3.816 5.117 62.394 1.00 89.00 381 ASP A C 1
ATOM 2912 O O . ASP A 1 381 ? 2.756 4.832 61.829 1.00 89.00 381 ASP A O 1
ATOM 2916 N N . LEU A 1 382 ? 4.352 4.331 63.326 1.00 87.75 382 LEU A N 1
ATOM 2917 C CA . LEU A 1 382 ? 3.780 3.055 63.734 1.00 87.75 382 LEU A CA 1
ATOM 2918 C C . LEU A 1 382 ? 2.863 3.261 64.942 1.00 87.75 382 LEU A C 1
ATOM 2920 O O . LEU A 1 382 ? 3.309 3.319 66.085 1.00 87.75 382 LEU A O 1
ATOM 2924 N N . LEU A 1 383 ? 1.561 3.366 64.670 1.00 79.44 383 LEU A N 1
ATOM 2925 C CA . LEU A 1 383 ? 0.521 3.617 65.680 1.00 79.44 383 LEU A CA 1
ATOM 2926 C C . LEU A 1 383 ? -0.204 2.338 66.146 1.00 79.44 383 LEU A C 1
ATOM 2928 O O . LEU A 1 383 ? -0.978 2.367 67.097 1.00 79.44 383 LEU A O 1
ATOM 2932 N N . GLY A 1 384 ? 0.025 1.214 65.467 1.00 82.12 384 GLY A N 1
ATOM 2933 C CA . GLY A 1 384 ? -0.628 -0.074 65.703 1.00 82.12 384 GLY A CA 1
ATOM 2934 C C . GLY A 1 384 ? -0.196 -1.098 64.656 1.00 82.12 384 GLY A C 1
ATOM 2935 O O . GLY A 1 384 ? 0.806 -0.888 63.967 1.00 82.12 384 GLY A O 1
ATOM 2936 N N . GLU A 1 385 ? -0.943 -2.198 64.509 1.00 89.69 385 GLU A N 1
ATOM 2937 C CA . GLU A 1 385 ? -0.638 -3.198 63.479 1.00 89.69 385 GLU A CA 1
ATOM 2938 C C . GLU A 1 385 ? -0.525 -2.537 62.096 1.00 89.69 385 GLU A C 1
ATOM 2940 O O . GLU A 1 385 ? -1.478 -1.957 61.577 1.00 89.69 385 GLU A O 1
ATOM 2945 N N . THR A 1 386 ? 0.660 -2.630 61.497 1.00 91.88 386 THR A N 1
ATOM 2946 C CA . THR A 1 386 ? 0.994 -1.930 60.258 1.00 91.88 386 THR A CA 1
ATOM 2947 C C . THR A 1 386 ? 1.287 -2.942 59.164 1.00 91.88 386 THR A C 1
ATOM 2949 O O . THR A 1 386 ? 2.266 -3.688 59.220 1.00 91.88 386 THR A O 1
ATOM 2952 N N . ARG A 1 387 ? 0.435 -2.964 58.138 1.00 94.50 387 ARG A N 1
ATOM 2953 C CA . ARG A 1 387 ? 0.561 -3.873 56.992 1.00 94.50 387 ARG A CA 1
ATOM 2954 C C . ARG A 1 387 ? 1.293 -3.213 55.827 1.00 94.50 387 ARG A C 1
ATOM 2956 O O . ARG A 1 387 ? 1.020 -2.063 55.478 1.00 94.50 387 ARG A O 1
ATOM 2963 N N . MET A 1 388 ? 2.191 -3.975 55.210 1.00 94.00 388 MET A N 1
ATOM 2964 C CA . MET A 1 388 ? 2.994 -3.606 54.044 1.00 94.00 388 MET A CA 1
ATOM 2965 C C . MET A 1 388 ? 2.582 -4.454 52.841 1.00 94.00 388 MET A C 1
ATOM 2967 O O . MET A 1 388 ? 2.527 -5.684 52.934 1.00 94.00 388 MET A O 1
ATOM 2971 N N . GLY A 1 389 ? 2.325 -3.824 51.697 1.00 91.88 389 GLY A N 1
ATOM 2972 C CA . GLY A 1 389 ? 1.913 -4.546 50.497 1.00 91.88 389 GLY A CA 1
ATOM 2973 C C . GLY A 1 389 ? 1.370 -3.655 49.389 1.00 91.88 389 GLY A C 1
ATOM 2974 O O . GLY A 1 389 ? 1.468 -2.429 49.431 1.00 91.88 389 GLY A O 1
ATOM 2975 N N . ARG A 1 390 ? 0.815 -4.300 48.362 1.00 91.00 390 ARG A N 1
ATOM 2976 C CA . ARG A 1 390 ? 0.337 -3.637 47.140 1.00 91.00 390 ARG A CA 1
ATOM 2977 C C . ARG A 1 390 ? -1.139 -3.227 47.180 1.00 91.00 390 ARG A C 1
ATOM 2979 O O . ARG A 1 390 ? -1.605 -2.566 46.257 1.00 91.00 390 ARG A O 1
ATOM 2986 N N . ASP A 1 391 ? -1.896 -3.660 48.189 1.00 90.88 391 ASP A N 1
ATOM 2987 C CA . ASP A 1 391 ? -3.329 -3.370 48.307 1.00 90.88 391 ASP A CA 1
ATOM 2988 C C . ASP A 1 391 ? -3.585 -2.085 49.122 1.00 90.88 391 ASP A C 1
ATOM 2990 O O . ASP A 1 391 ? -3.389 -2.089 50.340 1.00 90.88 391 ASP A O 1
ATOM 2994 N N . PRO A 1 392 ? -4.063 -0.992 48.494 1.00 87.19 392 PRO A N 1
ATOM 2995 C CA . PRO A 1 392 ? -4.300 0.278 49.181 1.00 87.19 392 PRO A CA 1
ATOM 2996 C C . PRO A 1 392 ? -5.431 0.221 50.214 1.00 87.19 392 PRO A C 1
ATOM 2998 O O . PRO A 1 392 ? -5.516 1.099 51.064 1.00 87.19 392 PRO A O 1
ATOM 3001 N N . SER A 1 393 ? -6.307 -0.789 50.152 1.00 85.25 393 SER A N 1
ATOM 3002 C CA . SER A 1 393 ? -7.412 -0.947 51.106 1.00 85.25 393 SER A CA 1
ATOM 3003 C C . SER A 1 393 ? -7.009 -1.681 52.387 1.00 85.25 393 SER A C 1
ATOM 3005 O O . SER A 1 393 ? -7.755 -1.657 53.363 1.00 85.25 393 SER A O 1
ATOM 3007 N N . ARG A 1 394 ? -5.844 -2.346 52.387 1.00 83.25 394 ARG A N 1
ATOM 3008 C CA . ARG A 1 394 ? -5.394 -3.226 53.479 1.00 83.25 394 ARG A CA 1
ATOM 3009 C C . ARG A 1 394 ? -4.002 -2.906 54.011 1.00 83.25 394 ARG A C 1
ATOM 3011 O O . ARG A 1 394 ? -3.652 -3.383 55.086 1.00 83.25 394 ARG A O 1
ATOM 3018 N N . CYS A 1 395 ? -3.190 -2.151 53.272 1.00 88.69 395 CYS A N 1
ATOM 3019 C CA . CYS A 1 395 ? -1.810 -1.849 53.638 1.00 88.69 395 CYS A CA 1
ATOM 3020 C C . CYS A 1 395 ? -1.609 -0.356 53.887 1.00 88.69 395 CYS A C 1
ATOM 3022 O O . CYS A 1 395 ? -1.852 0.470 53.011 1.00 88.69 395 CYS A O 1
ATOM 3024 N N . ALA A 1 396 ? -1.095 -0.031 55.072 1.00 87.75 396 ALA A N 1
ATOM 3025 C CA . ALA A 1 396 ? -0.695 1.326 55.431 1.00 87.75 396 ALA A CA 1
ATOM 3026 C C . ALA A 1 396 ? 0.606 1.734 54.716 1.00 87.75 396 ALA A C 1
ATOM 3028 O O . ALA A 1 396 ? 0.773 2.883 54.308 1.00 87.75 396 ALA A O 1
ATOM 3029 N N . VAL A 1 397 ? 1.513 0.777 54.502 1.00 89.81 397 VAL A N 1
ATOM 3030 C CA . VAL A 1 397 ? 2.744 0.986 53.735 1.00 89.81 397 VAL A CA 1
ATOM 3031 C C . VAL A 1 397 ? 2.559 0.395 52.339 1.00 89.81 397 VAL A C 1
ATOM 3033 O O . VAL A 1 397 ? 2.670 -0.814 52.119 1.00 89.81 397 VAL A O 1
ATOM 3036 N N . LEU A 1 398 ? 2.248 1.277 51.395 1.00 88.38 398 LEU A N 1
ATOM 3037 C CA . LEU A 1 398 ? 1.983 0.935 50.000 1.00 88.38 398 LEU A CA 1
ATOM 3038 C C . LEU A 1 398 ? 3.274 0.777 49.196 1.00 88.38 398 LEU A C 1
ATOM 3040 O O . LEU A 1 398 ? 4.064 1.719 49.091 1.00 88.38 398 LEU A O 1
ATOM 3044 N N . MET A 1 399 ? 3.427 -0.390 48.575 1.00 85.81 399 MET A N 1
ATOM 3045 C CA . MET A 1 399 ? 4.543 -0.742 47.697 1.00 85.81 399 MET A CA 1
ATOM 3046 C C . MET A 1 399 ? 3.997 -1.249 46.357 1.00 85.81 399 MET A C 1
ATOM 3048 O O . MET A 1 399 ? 3.551 -2.395 46.252 1.00 85.81 399 MET A O 1
ATOM 3052 N N . ASP A 1 400 ? 4.008 -0.398 45.327 1.00 82.44 400 ASP A N 1
ATOM 3053 C CA . ASP A 1 400 ? 3.482 -0.743 43.998 1.00 82.44 400 ASP A CA 1
ATOM 3054 C C . ASP A 1 400 ? 4.511 -1.483 43.130 1.00 82.44 400 ASP A C 1
ATOM 3056 O O . ASP A 1 400 ? 4.997 -0.991 42.113 1.00 82.44 400 ASP A O 1
ATOM 3060 N N . GLU A 1 401 ? 4.870 -2.693 43.561 1.00 83.62 401 GLU A N 1
ATOM 3061 C CA . GLU A 1 401 ? 5.834 -3.557 42.877 1.00 83.62 401 GLU A CA 1
ATOM 3062 C C . GLU A 1 401 ? 5.217 -4.919 42.543 1.00 83.62 401 GLU A C 1
ATOM 3064 O O . GLU A 1 401 ? 4.563 -5.552 43.368 1.00 83.62 401 GLU A O 1
ATOM 3069 N N . LYS A 1 402 ? 5.462 -5.437 41.332 1.00 83.69 402 LYS A N 1
ATOM 3070 C CA . LYS A 1 402 ? 4.901 -6.733 40.891 1.00 83.69 402 LYS A CA 1
ATOM 3071 C C . LYS A 1 402 ? 5.379 -7.928 41.724 1.00 83.69 402 LYS A C 1
ATOM 3073 O O . LYS A 1 402 ? 4.671 -8.929 41.800 1.00 83.69 402 LYS A O 1
ATOM 3078 N N . THR A 1 403 ? 6.568 -7.829 42.312 1.00 82.81 403 THR A N 1
ATOM 3079 C CA . THR A 1 403 ? 7.168 -8.828 43.211 1.00 82.81 403 THR A CA 1
ATOM 3080 C C . THR A 1 403 ? 6.568 -8.783 44.619 1.00 82.81 403 THR A C 1
ATOM 3082 O O . THR A 1 403 ? 6.781 -9.706 45.406 1.00 82.81 403 THR A O 1
ATOM 3085 N N . VAL A 1 404 ? 5.780 -7.749 44.938 1.00 89.81 404 VAL A N 1
ATOM 3086 C CA . VAL A 1 404 ? 5.161 -7.555 46.246 1.00 89.81 404 VAL A CA 1
ATOM 3087 C C . VAL A 1 404 ? 3.700 -8.033 46.230 1.00 89.81 404 VAL A C 1
ATOM 3089 O O . VAL A 1 404 ? 2.868 -7.592 45.434 1.00 89.81 404 VAL A O 1
ATOM 3092 N N . SER A 1 405 ? 3.378 -8.973 47.122 1.00 91.56 405 SER A N 1
ATOM 3093 C CA . SER A 1 405 ? 2.017 -9.461 47.369 1.00 91.56 405 SER A CA 1
ATOM 3094 C C . SER A 1 405 ? 1.060 -8.345 47.815 1.00 91.56 405 SER A C 1
ATOM 3096 O O . SER A 1 405 ? 1.476 -7.313 48.336 1.00 91.56 405 SER A O 1
ATOM 3098 N N . ARG A 1 406 ? -0.251 -8.564 47.624 1.00 91.88 406 ARG A N 1
ATOM 3099 C CA . ARG A 1 406 ? -1.308 -7.627 48.060 1.00 91.88 406 ARG A CA 1
ATOM 3100 C C . ARG A 1 406 ? -1.166 -7.259 49.536 1.00 91.88 406 ARG A C 1
ATOM 3102 O O . ARG A 1 406 ? -1.162 -6.081 49.852 1.00 91.88 406 ARG A O 1
ATOM 3109 N N . GLU A 1 407 ? -0.943 -8.265 50.371 1.00 93.88 407 GLU A N 1
ATOM 3110 C CA . GLU A 1 407 ? -0.496 -8.146 51.757 1.00 93.88 407 GLU A CA 1
ATOM 3111 C C . GLU A 1 407 ? 0.801 -8.956 51.847 1.00 93.88 407 GLU A C 1
ATOM 3113 O O . GLU A 1 407 ? 0.797 -10.161 51.587 1.00 93.88 407 GLU A O 1
ATOM 3118 N N . HIS A 1 408 ? 1.934 -8.296 52.079 1.00 93.31 408 HIS A N 1
ATOM 3119 C CA . HIS A 1 408 ? 3.246 -8.939 52.000 1.00 93.31 408 HIS A CA 1
ATOM 3120 C C . HIS A 1 408 ? 3.817 -9.257 53.376 1.00 93.31 408 HIS A C 1
ATOM 3122 O O . HIS A 1 408 ? 4.301 -10.367 53.604 1.00 93.31 408 HIS A O 1
ATOM 3128 N N . ALA A 1 409 ? 3.741 -8.291 54.284 1.00 95.56 409 ALA A N 1
ATOM 3129 C CA . ALA A 1 409 ? 4.253 -8.395 55.638 1.00 95.56 409 ALA A CA 1
ATOM 3130 C C . ALA A 1 409 ? 3.411 -7.536 56.587 1.00 95.56 409 ALA A C 1
ATOM 3132 O O . ALA A 1 409 ? 2.803 -6.552 56.161 1.00 95.56 409 ALA A O 1
ATOM 3133 N N . ALA A 1 410 ? 3.391 -7.899 57.863 1.00 95.25 410 ALA A N 1
ATOM 3134 C CA . ALA A 1 410 ? 2.763 -7.127 58.924 1.00 95.25 410 ALA A CA 1
ATOM 3135 C C . ALA A 1 410 ? 3.755 -6.884 60.059 1.00 95.25 410 ALA A C 1
ATOM 3137 O O . ALA A 1 410 ? 4.565 -7.749 60.386 1.00 95.25 410 ALA A O 1
ATOM 3138 N N . LEU A 1 411 ? 3.669 -5.700 60.653 1.00 94.00 411 LEU A N 1
ATOM 3139 C CA . LEU A 1 411 ? 4.338 -5.342 61.892 1.00 94.00 411 LEU A CA 1
ATOM 3140 C C . LEU A 1 411 ? 3.291 -5.270 62.987 1.00 94.00 411 LEU A C 1
ATOM 3142 O O . LEU A 1 411 ? 2.361 -4.471 62.902 1.00 94.00 411 LEU A O 1
ATOM 3146 N N . VAL A 1 412 ? 3.447 -6.113 63.997 1.00 91.75 412 VAL A N 1
ATOM 3147 C CA . VAL A 1 412 ? 2.543 -6.209 65.140 1.00 91.75 412 VAL A CA 1
ATOM 3148 C C . VAL A 1 412 ? 3.292 -5.710 66.377 1.00 91.75 412 VAL A C 1
ATOM 3150 O O . VAL A 1 412 ? 4.411 -6.178 66.614 1.00 91.75 412 VAL A O 1
ATOM 3153 N N . PRO A 1 413 ? 2.727 -4.776 67.159 1.00 88.62 413 PRO A N 1
ATOM 3154 C CA . PRO A 1 413 ? 3.363 -4.334 68.393 1.00 88.62 413 PRO A CA 1
ATOM 3155 C C . PRO A 1 413 ? 3.372 -5.473 69.423 1.00 88.62 413 PRO A C 1
ATOM 3157 O O . PRO A 1 413 ? 2.364 -6.153 69.613 1.00 88.62 413 PRO A O 1
ATOM 3160 N N . ASP A 1 414 ? 4.504 -5.674 70.095 1.00 83.00 414 ASP A N 1
ATOM 3161 C CA . ASP A 1 414 ? 4.644 -6.571 71.243 1.00 83.00 414 ASP A CA 1
ATOM 3162 C C . ASP A 1 414 ? 4.774 -5.724 72.517 1.00 83.00 414 ASP A C 1
ATOM 3164 O O . ASP A 1 414 ? 5.829 -5.148 72.808 1.00 83.00 414 ASP A O 1
ATOM 3168 N N . ALA A 1 415 ? 3.665 -5.622 73.257 1.00 73.88 415 ALA A N 1
ATOM 3169 C CA . ALA A 1 415 ? 3.565 -4.797 74.457 1.00 73.88 415 ALA A CA 1
ATOM 3170 C C . ALA A 1 415 ? 4.397 -5.333 75.635 1.00 73.88 415 ALA A C 1
ATOM 3172 O O . ALA A 1 415 ? 4.810 -4.546 76.482 1.00 73.88 415 ALA A O 1
ATOM 3173 N N . GLU A 1 416 ? 4.673 -6.640 75.691 1.00 74.06 416 GLU A N 1
ATOM 3174 C CA . GLU A 1 416 ? 5.462 -7.241 76.775 1.00 74.06 416 GLU A CA 1
ATOM 3175 C C . GLU A 1 416 ? 6.958 -6.962 76.601 1.00 74.06 416 GLU A C 1
ATOM 3177 O O . GLU A 1 416 ? 7.688 -6.810 77.580 1.00 74.06 416 GLU A O 1
ATOM 3182 N N . ARG A 1 417 ? 7.420 -6.875 75.348 1.00 70.25 417 ARG A N 1
ATOM 3183 C CA . ARG A 1 417 ? 8.840 -6.693 75.004 1.00 70.25 417 ARG A CA 1
ATOM 3184 C C . ARG A 1 417 ? 9.209 -5.275 74.589 1.00 70.25 417 ARG A C 1
ATOM 3186 O O . ARG A 1 417 ? 10.376 -5.033 74.292 1.00 70.25 417 ARG A O 1
ATOM 3193 N N . ALA A 1 418 ? 8.235 -4.364 74.543 1.00 76.69 418 ALA A N 1
ATOM 3194 C CA . ALA A 1 418 ? 8.394 -3.017 73.995 1.00 76.69 418 ALA A CA 1
ATOM 3195 C C . ALA A 1 418 ? 9.084 -3.027 72.611 1.00 76.69 418 ALA A C 1
ATOM 3197 O O . ALA A 1 418 ? 9.960 -2.211 72.332 1.00 76.69 418 ALA A O 1
ATOM 3198 N N . ALA A 1 419 ? 8.707 -3.986 71.758 1.00 82.06 419 ALA A N 1
ATOM 3199 C CA . ALA A 1 419 ? 9.336 -4.250 70.465 1.00 82.06 419 ALA A CA 1
ATOM 3200 C C . ALA A 1 419 ? 8.285 -4.446 69.363 1.00 82.06 419 ALA A C 1
ATOM 3202 O O . ALA A 1 419 ? 7.088 -4.559 69.630 1.00 82.06 419 ALA A O 1
ATOM 3203 N N . TRP A 1 420 ? 8.735 -4.524 68.111 1.00 88.88 420 TRP A N 1
ATOM 3204 C CA . TRP A 1 420 ? 7.872 -4.838 66.971 1.00 88.88 420 TRP A CA 1
ATOM 3205 C C . TRP A 1 420 ? 8.164 -6.236 66.448 1.00 88.88 420 TRP A C 1
ATOM 3207 O O . TRP A 1 420 ? 9.315 -6.580 66.182 1.00 88.88 420 TRP A O 1
ATOM 3217 N N . ARG A 1 421 ? 7.116 -7.042 66.267 1.00 92.44 421 ARG A N 1
ATOM 3218 C CA . ARG A 1 421 ? 7.215 -8.346 65.614 1.00 92.44 421 ARG A CA 1
ATOM 3219 C C . ARG A 1 421 ? 6.829 -8.219 64.149 1.00 92.44 421 ARG A C 1
ATOM 3221 O O . ARG A 1 421 ? 5.699 -7.860 63.823 1.00 92.44 421 ARG A O 1
ATOM 3228 N N . LEU A 1 422 ? 7.761 -8.554 63.269 1.00 95.06 422 LEU A N 1
ATOM 3229 C CA . LEU A 1 422 ? 7.521 -8.725 61.846 1.00 95.06 422 LEU A CA 1
ATOM 3230 C C . LEU A 1 422 ? 6.975 -10.125 61.570 1.00 95.06 422 LEU A C 1
ATOM 3232 O O . LEU A 1 422 ? 7.506 -11.107 62.083 1.00 95.06 422 LEU A O 1
ATOM 3236 N N . GLN A 1 423 ? 5.951 -10.205 60.723 1.00 95.38 423 GLN A N 1
ATOM 3237 C CA . GLN A 1 423 ? 5.385 -11.447 60.200 1.00 95.38 423 GLN A CA 1
ATOM 3238 C C . GLN A 1 423 ? 5.276 -11.377 58.680 1.00 95.38 423 GLN A C 1
ATOM 3240 O O . GLN A 1 423 ? 4.735 -10.415 58.123 1.00 95.38 423 GLN A O 1
ATOM 3245 N N . ARG A 1 424 ? 5.744 -12.416 57.992 1.00 95.94 424 ARG A N 1
ATOM 3246 C CA . ARG A 1 424 ? 5.542 -12.581 56.554 1.00 95.94 424 ARG A CA 1
ATOM 3247 C C . ARG A 1 424 ? 4.133 -13.110 56.283 1.00 95.94 424 ARG A C 1
ATOM 3249 O O . ARG A 1 424 ? 3.762 -14.185 56.734 1.00 95.94 424 ARG A O 1
ATOM 3256 N N . LEU A 1 425 ? 3.377 -12.378 55.466 1.00 93.12 425 LEU A N 1
ATOM 3257 C CA . LEU A 1 425 ? 2.042 -12.780 54.998 1.00 93.12 425 LEU A CA 1
ATOM 3258 C C . LEU A 1 425 ? 2.063 -13.342 53.566 1.00 93.12 425 LEU A C 1
ATOM 3260 O O . LEU A 1 425 ? 1.153 -14.044 53.133 1.00 93.12 425 LEU A O 1
ATOM 3264 N N . SER A 1 426 ? 3.106 -13.023 52.803 1.00 89.50 426 SER A N 1
ATOM 3265 C CA . SER A 1 426 ? 3.282 -13.465 51.421 1.00 89.50 426 SER A CA 1
ATOM 3266 C C . SER A 1 426 ? 3.645 -14.947 51.350 1.00 89.50 426 SER A C 1
ATOM 3268 O O . SER A 1 426 ? 4.643 -15.335 51.932 1.00 89.50 426 SER A O 1
ATOM 3270 N N . HIS A 1 427 ? 2.945 -15.766 50.557 1.00 82.94 427 HIS A N 1
ATOM 3271 C CA . HIS A 1 427 ? 3.328 -17.176 50.335 1.00 82.94 427 HIS A CA 1
ATOM 3272 C C . HIS A 1 427 ? 4.482 -17.370 49.337 1.00 82.94 427 HIS A C 1
ATOM 3274 O O . HIS A 1 427 ? 5.070 -18.445 49.290 1.00 82.94 427 HIS A O 1
ATOM 3280 N N . ARG A 1 428 ? 4.783 -16.356 48.514 1.00 80.62 428 ARG A N 1
ATOM 3281 C CA . ARG A 1 428 ? 5.721 -16.460 47.377 1.00 80.62 428 ARG A CA 1
ATOM 3282 C C . ARG A 1 428 ? 6.964 -15.582 47.501 1.00 80.62 428 ARG A C 1
ATOM 3284 O O . ARG A 1 428 ? 8.018 -15.969 47.023 1.00 80.62 428 ARG A O 1
ATOM 3291 N N . GLY A 1 429 ? 6.821 -14.393 48.078 1.00 84.06 429 GLY A N 1
ATOM 3292 C CA . GLY A 1 429 ? 7.921 -13.443 48.261 1.00 84.06 429 GLY A CA 1
ATOM 3293 C C . GLY A 1 429 ? 8.493 -13.540 49.669 1.00 84.06 429 GLY A C 1
ATOM 3294 O O . GLY A 1 429 ? 7.725 -13.701 50.616 1.00 84.06 429 GLY A O 1
ATOM 3295 N N . HIS A 1 430 ? 9.814 -13.448 49.786 1.00 90.94 430 HIS A N 1
ATOM 3296 C CA . HIS A 1 430 ? 10.512 -13.399 51.068 1.00 90.94 430 HIS A CA 1
ATOM 3297 C C . HIS A 1 430 ? 10.540 -11.974 51.628 1.00 90.94 430 HIS A C 1
ATOM 3299 O O . HIS A 1 430 ? 10.533 -10.998 50.877 1.00 90.94 430 HIS A O 1
ATOM 3305 N N . VAL A 1 431 ? 10.615 -11.881 52.954 1.00 91.00 431 VAL A N 1
ATOM 3306 C CA . VAL A 1 431 ? 10.936 -10.651 53.681 1.00 91.00 431 VAL A CA 1
ATOM 3307 C C . VAL A 1 431 ? 12.318 -10.843 54.279 1.00 91.00 431 VAL A C 1
ATOM 3309 O O . VAL A 1 431 ? 12.604 -11.917 54.810 1.00 91.00 431 VAL A O 1
ATOM 3312 N N . TYR A 1 432 ? 13.171 -9.829 54.183 1.00 90.69 432 TYR A N 1
ATOM 3313 C CA . TYR A 1 432 ? 14.512 -9.894 54.755 1.00 90.69 432 TYR A CA 1
ATOM 3314 C C . TYR A 1 432 ? 14.634 -8.912 55.911 1.00 90.69 432 TYR A C 1
ATOM 3316 O O . TYR A 1 432 ? 14.166 -7.780 55.810 1.00 90.69 432 TYR A O 1
ATOM 3324 N N . VAL A 1 433 ? 15.293 -9.338 56.985 1.00 91.06 433 VAL A N 1
ATOM 3325 C CA . VAL A 1 433 ? 15.721 -8.469 58.085 1.00 91.06 433 VAL A CA 1
ATOM 3326 C C . VAL A 1 433 ? 17.243 -8.510 58.134 1.00 91.06 433 VAL A C 1
ATOM 3328 O O . VAL A 1 433 ? 17.833 -9.587 58.233 1.00 91.06 433 VAL A O 1
ATOM 3331 N N . ASN A 1 434 ? 17.888 -7.352 57.980 1.00 86.19 434 ASN A N 1
ATOM 3332 C CA . ASN A 1 434 ? 19.348 -7.211 57.902 1.00 86.19 434 ASN A CA 1
ATOM 3333 C C . ASN A 1 434 ? 19.994 -8.185 56.889 1.00 86.19 434 ASN A C 1
ATOM 3335 O O . ASN A 1 434 ? 21.011 -8.823 57.162 1.00 86.19 434 ASN A O 1
ATOM 3339 N N . GLY A 1 435 ? 19.356 -8.341 55.722 1.00 79.75 435 GLY A N 1
ATOM 3340 C CA . GLY A 1 435 ? 19.825 -9.192 54.621 1.00 79.75 435 GLY A CA 1
ATOM 3341 C C . GLY A 1 435 ? 19.544 -10.692 54.773 1.00 79.75 435 GLY A C 1
ATOM 3342 O O . GLY A 1 435 ? 19.870 -11.459 53.869 1.00 79.75 435 GLY A O 1
ATOM 3343 N N . ARG A 1 436 ? 18.917 -11.138 55.871 1.00 84.31 436 ARG A N 1
ATOM 3344 C CA . ARG A 1 436 ? 18.558 -12.551 56.088 1.00 84.31 436 ARG A CA 1
ATOM 3345 C C . ARG A 1 436 ? 17.058 -12.777 55.880 1.00 84.31 436 ARG A C 1
ATOM 3347 O O . ARG A 1 436 ? 16.275 -12.007 56.433 1.00 84.31 436 ARG A O 1
ATOM 3354 N N . PRO A 1 437 ? 16.636 -13.800 55.113 1.00 92.06 437 PRO A N 1
ATOM 3355 C CA . PRO A 1 437 ? 15.219 -14.094 54.920 1.00 92.06 437 PRO A CA 1
ATOM 3356 C C . PRO A 1 437 ? 14.596 -14.614 56.219 1.00 92.06 437 PRO A C 1
ATOM 3358 O O . PRO A 1 437 ? 15.170 -15.481 56.877 1.00 92.06 437 PRO A O 1
ATOM 3361 N N . VAL A 1 438 ? 13.421 -14.097 56.573 1.00 89.88 438 VAL A N 1
ATOM 3362 C CA . VAL A 1 438 ? 12.691 -14.466 57.794 1.00 89.88 438 VAL A CA 1
ATOM 3363 C C . VAL A 1 438 ? 11.200 -14.660 57.515 1.00 89.88 438 VAL A C 1
ATOM 3365 O O . VAL A 1 438 ? 10.616 -13.981 56.669 1.00 89.88 438 VAL A O 1
ATOM 3368 N N . ASP A 1 439 ? 10.582 -15.584 58.249 1.00 89.94 439 ASP A N 1
ATOM 3369 C CA . ASP A 1 439 ? 9.121 -15.730 58.310 1.00 89.94 439 ASP A CA 1
ATOM 3370 C C . ASP A 1 439 ? 8.530 -14.890 59.449 1.00 89.94 439 ASP A C 1
ATOM 3372 O O . ASP A 1 439 ? 7.517 -14.217 59.264 1.00 89.94 439 ASP A O 1
ATOM 3376 N N . GLU A 1 440 ? 9.212 -14.865 60.595 1.00 91.94 440 GLU A N 1
ATOM 3377 C CA . GLU A 1 440 ? 8.933 -13.976 61.720 1.00 91.94 440 GLU A CA 1
ATOM 3378 C C . GLU A 1 440 ? 10.241 -13.463 62.332 1.00 91.94 440 GLU A C 1
ATOM 3380 O O . GLU A 1 440 ? 11.240 -14.185 62.368 1.00 91.94 440 GLU A O 1
ATOM 3385 N N . ALA A 1 441 ? 10.242 -12.225 62.828 1.00 91.44 441 ALA A N 1
ATOM 3386 C CA . ALA A 1 441 ? 11.385 -11.650 63.537 1.00 91.44 441 ALA A CA 1
ATOM 3387 C C . ALA A 1 441 ? 10.943 -10.585 64.548 1.00 91.44 441 ALA A C 1
ATOM 3389 O O . ALA A 1 441 ? 10.020 -9.818 64.280 1.00 91.44 441 ALA A O 1
ATOM 3390 N N . PHE A 1 442 ? 11.627 -10.508 65.690 1.00 89.69 442 PHE A N 1
ATOM 3391 C CA . PHE A 1 442 ? 11.557 -9.338 66.567 1.00 89.69 442 PHE A CA 1
ATOM 3392 C C . PHE A 1 442 ? 12.552 -8.296 66.079 1.00 89.69 442 PHE A C 1
ATOM 3394 O O . PHE A 1 442 ? 13.689 -8.641 65.766 1.00 89.69 442 PHE A O 1
ATOM 3401 N N . LEU A 1 443 ? 12.111 -7.046 66.013 1.00 89.44 443 LEU A N 1
ATOM 3402 C CA . LEU A 1 443 ? 12.892 -5.945 65.475 1.00 89.44 443 LEU A CA 1
ATOM 3403 C C . LEU A 1 443 ? 13.393 -5.030 66.586 1.00 89.44 443 LEU A C 1
ATOM 3405 O O . LEU A 1 443 ? 12.644 -4.675 67.501 1.00 89.44 443 LEU A O 1
ATOM 3409 N N . ALA A 1 444 ? 14.646 -4.614 66.450 1.00 84.50 444 ALA A N 1
ATOM 3410 C CA . ALA A 1 444 ? 15.282 -3.580 67.245 1.00 84.50 444 ALA A CA 1
ATOM 3411 C C . ALA A 1 444 ? 15.399 -2.265 66.443 1.00 84.50 444 ALA A C 1
ATOM 3413 O O . ALA A 1 444 ? 15.377 -2.277 65.207 1.00 84.50 444 ALA A O 1
ATOM 3414 N N . PRO A 1 445 ? 15.546 -1.109 67.117 1.00 85.62 445 PRO A N 1
ATOM 3415 C CA . PRO A 1 445 ? 15.874 0.142 66.441 1.00 85.62 445 PRO A CA 1
ATOM 3416 C C . PRO A 1 445 ? 17.154 -0.004 65.604 1.00 85.62 445 PRO A C 1
ATOM 3418 O O . PRO A 1 445 ? 18.166 -0.505 66.087 1.00 85.62 445 PRO A O 1
ATOM 3421 N N . GLY A 1 446 ? 17.110 0.458 64.358 1.00 79.50 446 GLY A N 1
ATOM 3422 C CA . GLY A 1 446 ? 18.189 0.351 63.377 1.00 79.50 446 GLY A CA 1
ATOM 3423 C C . GLY A 1 446 ? 18.078 -0.849 62.432 1.00 79.50 446 GLY A C 1
ATOM 3424 O O . GLY A 1 446 ? 18.778 -0.867 61.418 1.00 79.50 446 GLY A O 1
ATOM 3425 N N . ASP A 1 447 ? 17.190 -1.811 62.703 1.00 88.81 447 ASP A N 1
ATOM 3426 C CA . ASP A 1 447 ? 17.006 -2.969 61.826 1.00 88.81 447 ASP A CA 1
ATOM 3427 C C . ASP A 1 447 ? 16.439 -2.571 60.461 1.00 88.81 447 ASP A C 1
ATOM 3429 O O . ASP A 1 447 ? 15.512 -1.762 60.346 1.00 88.81 447 ASP A O 1
ATOM 3433 N N . GLN A 1 448 ? 16.992 -3.185 59.414 1.00 88.12 448 GLN A N 1
ATOM 3434 C CA . GLN A 1 448 ? 16.583 -2.974 58.032 1.00 88.12 448 GLN A CA 1
ATOM 3435 C C . GLN A 1 448 ? 15.633 -4.076 57.581 1.00 88.12 448 GLN A C 1
ATOM 3437 O O . GLN A 1 448 ? 16.008 -5.245 57.513 1.00 88.12 448 GLN A O 1
ATOM 3442 N N . ILE A 1 449 ? 14.418 -3.690 57.216 1.00 93.50 449 ILE A N 1
ATOM 3443 C CA . ILE A 1 449 ? 13.375 -4.548 56.671 1.00 93.50 449 ILE A CA 1
ATOM 3444 C C . ILE A 1 449 ? 13.339 -4.350 55.160 1.00 93.50 449 ILE A C 1
ATOM 3446 O O . ILE A 1 449 ? 13.094 -3.244 54.677 1.00 93.50 449 ILE A O 1
ATOM 3450 N N . GLN A 1 450 ? 13.524 -5.423 54.402 1.00 90.62 450 GLN A N 1
ATOM 3451 C CA . GLN A 1 450 ? 13.413 -5.399 52.951 1.00 90.62 450 GLN A CA 1
ATOM 3452 C C . GLN A 1 450 ? 12.188 -6.184 52.480 1.00 90.62 450 GLN A C 1
ATOM 3454 O O . GLN A 1 450 ? 12.025 -7.367 52.792 1.00 90.62 450 GLN A O 1
ATOM 3459 N N . VAL A 1 451 ? 11.360 -5.520 51.672 1.00 91.19 451 VAL A N 1
ATOM 3460 C CA . VAL A 1 451 ? 10.188 -6.090 50.999 1.00 91.19 451 VAL A CA 1
ATOM 3461 C C . VAL A 1 451 ? 10.245 -5.691 49.526 1.00 91.19 451 VAL A C 1
ATOM 3463 O O . VAL A 1 451 ? 10.171 -4.512 49.186 1.00 91.19 451 VAL A O 1
ATOM 3466 N N . GLY A 1 452 ? 10.398 -6.674 48.635 1.00 88.44 452 GLY A N 1
ATOM 3467 C CA . GLY A 1 452 ? 10.678 -6.395 47.223 1.00 88.44 452 GLY A CA 1
ATOM 3468 C C . GLY A 1 452 ? 12.005 -5.643 47.061 1.00 88.44 452 GLY A C 1
ATOM 3469 O O . GLY A 1 452 ? 13.036 -6.082 47.576 1.00 88.44 452 GLY A O 1
ATOM 3470 N N . THR A 1 453 ? 11.980 -4.513 46.354 1.00 86.50 453 THR A N 1
ATOM 3471 C CA . THR A 1 453 ? 13.143 -3.613 46.220 1.00 86.50 453 THR A CA 1
ATOM 3472 C C . THR A 1 453 ? 13.169 -2.488 47.260 1.00 86.50 453 THR A C 1
ATOM 3474 O O . THR A 1 453 ? 14.141 -1.737 47.325 1.00 86.50 453 THR A O 1
ATOM 3477 N N . SER A 1 454 ? 12.128 -2.374 48.092 1.00 85.88 454 SER A N 1
ATOM 3478 C CA . SER A 1 454 ? 12.039 -1.368 49.150 1.00 85.88 454 SER A CA 1
ATOM 3479 C C . SER A 1 454 ? 12.781 -1.809 50.411 1.00 85.88 454 SER A C 1
ATOM 3481 O O . SER A 1 454 ? 12.567 -2.920 50.896 1.00 85.88 454 SER A O 1
ATOM 3483 N N . VAL A 1 455 ? 13.607 -0.918 50.967 1.00 88.94 455 VAL A N 1
ATOM 3484 C CA . VAL A 1 455 ? 14.290 -1.102 52.259 1.00 88.94 455 VAL A CA 1
ATOM 3485 C C . VAL A 1 455 ? 13.820 -0.023 53.228 1.00 88.94 455 VAL A C 1
ATOM 3487 O O . VAL A 1 455 ? 13.881 1.171 52.924 1.00 88.94 455 VAL A O 1
ATOM 3490 N N . LEU A 1 456 ? 13.348 -0.455 54.393 1.00 90.56 456 LEU A N 1
ATOM 3491 C CA . LEU A 1 456 ? 12.818 0.366 55.476 1.00 90.56 456 LEU A CA 1
ATOM 3492 C C . LEU A 1 456 ? 13.672 0.150 56.725 1.00 90.56 456 LEU A C 1
ATOM 3494 O O . LEU A 1 456 ? 14.003 -0.984 57.042 1.00 90.56 456 LEU A O 1
ATOM 3498 N N . VAL A 1 457 ? 14.003 1.213 57.448 1.00 90.50 457 VAL A N 1
ATOM 3499 C CA . VAL A 1 457 ? 14.710 1.131 58.732 1.00 90.50 457 VAL A CA 1
ATOM 3500 C C . VAL A 1 457 ? 13.725 1.425 59.850 1.00 90.50 457 VAL A C 1
ATOM 3502 O O . VAL A 1 457 ? 13.009 2.427 59.770 1.00 90.50 457 VAL A O 1
ATOM 3505 N N . LEU A 1 458 ? 13.679 0.557 60.861 1.00 89.81 458 LEU A N 1
ATOM 3506 C CA . LEU A 1 458 ? 12.907 0.802 62.076 1.00 89.81 458 LEU A CA 1
ATOM 3507 C C . LEU A 1 458 ? 13.662 1.782 62.971 1.00 89.81 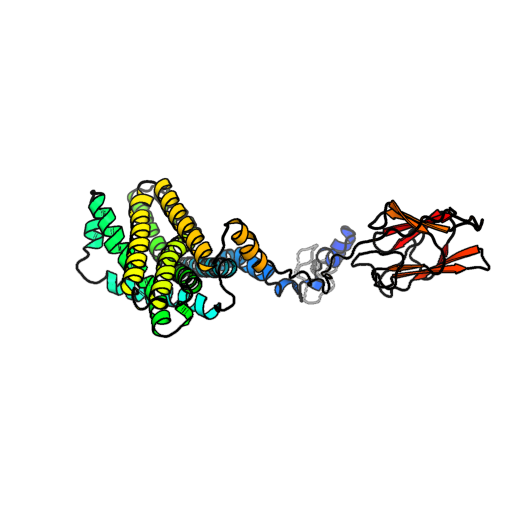458 LEU A C 1
ATOM 3509 O O . LEU A 1 458 ? 14.829 1.573 63.281 1.00 89.81 458 LEU A O 1
ATOM 3513 N N . GLU A 1 459 ? 12.996 2.833 63.419 1.00 87.44 459 GLU A N 1
ATOM 3514 C CA . GLU A 1 459 ? 13.583 3.859 64.271 1.00 87.44 459 GLU A CA 1
ATOM 3515 C C . GLU A 1 459 ? 12.664 4.181 65.438 1.00 87.44 459 GLU A C 1
ATOM 3517 O O . GLU A 1 459 ? 11.446 4.006 65.363 1.00 87.44 459 GLU A O 1
ATOM 3522 N N . VAL A 1 460 ? 13.271 4.681 66.507 1.00 82.69 460 VAL A N 1
ATOM 3523 C CA . VAL A 1 460 ? 12.561 5.354 67.590 1.00 82.69 460 VAL A CA 1
ATOM 3524 C C . VAL A 1 460 ? 12.648 6.848 67.294 1.00 82.69 460 VAL A C 1
ATOM 3526 O O . VAL A 1 460 ? 13.752 7.345 67.065 1.00 82.69 460 VAL A O 1
ATOM 3529 N N . ALA A 1 461 ? 11.498 7.513 67.198 1.00 62.41 461 ALA A N 1
ATOM 3530 C CA . ALA A 1 461 ? 11.382 8.944 66.930 1.00 62.41 461 ALA A CA 1
ATOM 3531 C C . ALA A 1 461 ? 11.836 9.796 68.116 1.00 62.41 461 ALA A C 1
ATOM 3533 O O . ALA A 1 461 ? 11.621 9.364 69.276 1.00 62.41 461 ALA A O 1
#